Protein AF-A0A9X2F5D0-F1 (afdb_monomer)

Sequence (549 aa):
MTQSIGRPCCVAILTLLFSTGWSAARADIFPDPSIPQDSRSGTDRYNGLKKVLMMVVHDVDSPLSTEQWDNRVDTHRQREEQMRSFYATNSGGQFDFYFDDIIDTPIELNDDNTRPSNFYQLANNVAQGLGKNLSDYYLFAYDIGYTTNDTGWSGLSTSNRIYLQSIRTQVTQHEIGHQVGVDHAKAFVTRNDSNFHPYTWNEQSQQYEEYIPGVSPYDPMPFGVASYEYSNPFDTMGNISTGDFRIREKVSDVGWISESQFPRVDGEDGLGEGVHRIYAHDELQSMTDGLGNYGVVEGYAAGVNYGLQYQRLGQYFDTDTGTFLAETQTIDIEYRSGADGVQFYLSGEADGDNRLTGALVDIDSETNSRERLLEIGSSIEDTEFGMSRFIVDAGAVGQSTPTIDFLDYNPPAPTILAGSWWNITAIANGVDAIGSWIDLEFELISPLNGLAGDLNQDRIVNQDDIDLFLAGWMTDTLNMSSIDKYYHGDLDFSGLTDLTDLNLMHQAVSTAMGTSSGLQVPEASSAAIAVACTLLLGAVGYTRRGSSL

Nearest PDB structures (foldseek):
  4f07-assembly6_K  TM=2.331E-01  e=3.277E-01  Pseudomonas sp. Y2
  4f07-assembly5_J  TM=2.360E-01  e=6.312E-01  Pseudomonas sp. Y2
  4f07-assembly6_L  TM=2.556E-01  e=1.433E+00  Pseudomonas sp. Y2

Mean predicted aligned error: 12.34 Å

Radius of gyration: 33.96 Å; Cα contacts (8 Å, |Δi|>4): 1095; chains: 1; bounding box: 108×88×122 Å

Solvent-accessible surface area (backbone atoms only — not comparable to full-atom values): 30674 Å² total; per-residue (Å²): 133,82,90,84,92,84,86,86,82,91,76,87,78,80,80,79,77,76,79,75,75,73,68,73,78,72,52,46,72,27,32,52,83,85,42,65,35,28,54,73,76,91,87,60,66,48,47,13,46,32,28,26,39,36,34,44,35,31,37,56,92,58,69,75,49,73,67,56,46,52,55,48,54,52,53,50,52,60,42,44,56,53,47,24,39,52,40,1,23,66,26,38,0,33,19,27,57,45,70,77,41,79,43,89,26,68,38,83,54,42,100,84,46,30,74,45,99,56,46,70,59,54,44,51,49,49,44,42,74,73,68,48,61,91,67,63,34,41,37,38,38,35,37,39,59,69,44,49,84,89,78,85,62,51,53,49,58,50,92,53,39,31,39,29,46,39,86,50,65,39,45,51,50,31,36,49,37,46,56,37,56,43,69,68,33,20,13,35,34,49,46,80,55,100,61,37,65,23,26,36,80,39,77,91,80,71,41,78,41,76,55,40,92,86,75,44,76,87,56,28,41,45,33,41,24,29,46,29,58,57,33,18,54,59,22,24,40,10,21,74,33,97,30,54,76,48,64,64,47,34,34,77,52,46,53,60,39,57,62,82,25,43,38,43,36,50,71,94,87,25,71,50,67,45,79,46,65,30,28,32,65,76,72,50,46,53,42,66,53,98,85,71,50,31,8,12,52,54,49,80,68,85,93,45,29,38,25,40,28,37,69,45,81,27,29,39,56,38,82,91,77,42,41,77,40,81,42,79,38,26,38,39,37,40,39,50,68,95,53,71,32,37,40,55,29,47,27,66,78,80,66,103,68,91,59,70,42,20,38,68,38,78,40,96,83,45,74,63,60,77,89,60,48,50,31,63,75,38,70,48,48,53,57,61,67,29,52,50,42,30,77,42,59,44,80,43,65,90,50,97,59,86,44,81,49,70,71,77,57,64,62,66,83,88,84,84,74,78,74,48,43,43,39,40,29,26,69,46,71,54,72,61,96,90,42,40,34,39,34,33,36,36,42,76,45,56,57,47,84,79,46,66,50,28,47,78,61,83,82,61,48,48,68,69,21,53,51,37,30,62,70,19,55,71,37,81,29,67,91,46,56,74,68,55,18,35,50,30,30,16,71,78,65,80,26,47,12,44,75,69,22,50,52,50,39,50,51,25,39,48,56,64,70,48,71,67,85,76,77,75,75,79,78,79,55,63,69,58,51,55,52,50,53,52,52,54,57,53,59,66,62,65,77,77,74,88,86,89,131

Foldseek 3Di:
DDDDDDDDDDDDDPPPPPPPPPPPLPAPADDDCVPAQLCLDDDALQFHEHEEAEEEEAAPVDDDDPVRVVVVVVLVQVLLVVLQQQSQLQLLNRYGYGHPDHDYFHDHDDPVQARDPCNVVSSVVVCVVVVDDVSRGQAYEYACLNTDDPDPDQWDADSRYIYGNDPDSLRVSQNVCVSLFDAAAKAWEDDDDPQEFFWAQDPVVRDIDTDDVPVPQVGQGTATIEIGRQQDQQDSRHPSHPHHHDPLCCDPGNNSDHCLQAFECDDPPHVDFFKAKAFASNPFGWDADPVGRIHTSGGQDPRHHQWYKYKDKAWEQDLVVLATDIDIKMWIWHDHPPDQAIWIWIHDDDDDDDDDIHTHDYDPPDSNDPPDGQGAPHKDKPVNNPRYYYYDYPVQPPDPDNDDYNCNSVHHDGDDDDQKIWIKHFHDWDADPNGTMTMIGIDIGRPLCPQFLNLVSPNANDVVSVVQCVVLAQPQQLSPDQNVCVNSQVRVSPRTSYPVSVVSNVVSNPVRVDCPPDDDPPPPPPVVVVVVVVVVVVVVVPPPPDDDD

InterPro domains:
  IPR036439 Dockerin domain superfamily [SSF63446] (450-510)

Structure (mmCIF, N/CA/C/O backbone):
data_AF-A0A9X2F5D0-F1
#
_entry.id   AF-A0A9X2F5D0-F1
#
loop_
_atom_site.group_PDB
_atom_site.id
_atom_site.type_symbol
_atom_site.label_atom_id
_atom_site.label_alt_id
_atom_site.label_comp_id
_atom_site.label_asym_id
_atom_site.label_entity_id
_atom_site.label_seq_id
_atom_site.pdbx_PDB_ins_code
_atom_site.Cartn_x
_atom_site.Cartn_y
_atom_site.Cartn_z
_atom_site.occupancy
_atom_site.B_iso_or_equiv
_atom_site.auth_seq_id
_atom_site.auth_comp_id
_atom_site.auth_asym_id
_atom_site.auth_atom_id
_atom_site.pdbx_PDB_model_num
ATOM 1 N N . MET A 1 1 ? 62.631 -17.486 40.021 1.00 39.53 1 MET A N 1
ATOM 2 C CA . MET A 1 1 ? 63.554 -18.519 39.504 1.00 39.53 1 MET A CA 1
ATOM 3 C C . MET A 1 1 ? 62.895 -19.874 39.705 1.00 39.53 1 MET A C 1
ATOM 5 O O . MET A 1 1 ? 62.423 -20.096 40.809 1.00 39.53 1 MET A O 1
ATOM 9 N N . THR A 1 2 ? 62.864 -20.698 38.643 1.00 38.25 2 THR A N 1
ATOM 10 C CA . THR A 1 2 ? 62.687 -22.178 38.616 1.00 38.25 2 THR A CA 1
ATOM 11 C C . THR A 1 2 ? 61.413 -22.763 39.260 1.00 38.25 2 THR A C 1
ATOM 13 O O . THR A 1 2 ? 61.231 -22.668 40.463 1.00 38.25 2 THR A O 1
ATOM 16 N N . GLN A 1 3 ? 60.440 -23.220 38.449 1.00 36.41 3 GLN A N 1
ATOM 17 C CA . GLN A 1 3 ? 60.218 -24.623 37.992 1.00 36.41 3 GLN A CA 1
ATOM 18 C C . GLN A 1 3 ? 59.745 -25.577 39.115 1.00 36.41 3 GLN A C 1
ATOM 20 O O . GLN A 1 3 ? 60.309 -25.542 40.192 1.00 36.41 3 GLN A O 1
ATOM 25 N N . SER A 1 4 ? 58.835 -26.548 38.964 1.00 39.97 4 SER A N 1
ATOM 26 C CA . SER A 1 4 ? 57.804 -26.937 37.986 1.00 39.97 4 SER A CA 1
ATOM 27 C C . SER A 1 4 ? 57.172 -28.269 38.478 1.00 39.97 4 SER A C 1
ATOM 29 O O . SER A 1 4 ? 57.848 -29.006 39.190 1.00 39.97 4 SER A O 1
ATOM 31 N N . ILE A 1 5 ? 55.984 -28.618 37.954 1.00 37.53 5 ILE A N 1
ATOM 32 C CA . ILE A 1 5 ? 55.410 -29.978 37.739 1.00 37.53 5 ILE A CA 1
ATOM 33 C C . ILE A 1 5 ? 54.480 -30.582 38.817 1.00 37.53 5 ILE A C 1
ATOM 35 O O . ILE A 1 5 ? 54.893 -30.915 39.921 1.00 37.53 5 ILE A O 1
ATOM 39 N N . GLY A 1 6 ? 53.240 -30.861 38.377 1.00 31.62 6 GLY A N 1
ATOM 40 C CA . GLY A 1 6 ? 52.297 -31.824 38.965 1.00 31.62 6 GLY A CA 1
ATOM 41 C C . GLY A 1 6 ? 50.865 -31.707 38.405 1.00 31.62 6 GLY A C 1
ATOM 42 O O . GLY A 1 6 ? 50.019 -31.094 39.039 1.00 31.62 6 GLY A O 1
ATOM 43 N N . ARG A 1 7 ? 50.610 -32.251 37.201 1.00 39.72 7 ARG A N 1
ATOM 44 C CA . ARG A 1 7 ? 49.290 -32.377 36.513 1.00 39.72 7 ARG A CA 1
ATOM 45 C C . ARG A 1 7 ? 48.364 -33.430 37.204 1.00 39.72 7 ARG A C 1
ATOM 47 O O . ARG A 1 7 ? 48.851 -34.112 38.097 1.00 39.72 7 ARG A O 1
ATOM 54 N N . PRO A 1 8 ? 47.185 -33.805 36.647 1.00 46.03 8 PRO A N 1
ATOM 55 C CA . PRO A 1 8 ? 45.944 -33.040 36.439 1.00 46.03 8 PRO A CA 1
ATOM 56 C C . PRO A 1 8 ? 44.697 -33.789 36.998 1.00 46.03 8 PRO A C 1
ATOM 58 O O . PRO A 1 8 ? 44.717 -35.008 37.148 1.00 46.03 8 PRO A O 1
ATOM 61 N N . CYS A 1 9 ? 43.573 -33.096 37.214 1.00 31.88 9 CYS A N 1
ATOM 62 C CA . CYS A 1 9 ? 42.258 -33.736 37.372 1.00 31.88 9 CYS A CA 1
ATOM 63 C C . CYS A 1 9 ? 41.409 -33.515 36.115 1.00 31.88 9 CYS A C 1
ATOM 65 O O . CYS A 1 9 ? 41.346 -32.409 35.582 1.00 31.88 9 CYS A O 1
ATOM 67 N N . CYS A 1 10 ? 40.798 -34.602 35.650 1.00 31.08 10 CYS A N 1
ATOM 68 C CA . CYS A 1 10 ? 39.929 -34.700 34.487 1.00 31.08 10 CYS A CA 1
ATOM 69 C C . CYS A 1 10 ? 38.761 -33.705 34.533 1.00 31.08 10 CYS A C 1
ATOM 71 O O . CYS A 1 10 ? 37.938 -33.763 35.442 1.00 31.08 10 CYS A O 1
ATOM 73 N N . VAL A 1 11 ? 38.637 -32.878 33.496 1.00 34.31 11 VAL A N 1
ATOM 74 C CA . VAL A 1 11 ? 37.368 -32.256 33.103 1.00 34.31 11 VAL A CA 1
ATOM 75 C C . VAL A 1 11 ? 36.936 -32.961 31.826 1.00 34.31 11 VAL A C 1
ATOM 77 O O . VAL A 1 11 ? 37.607 -32.871 30.798 1.00 34.31 11 VAL A O 1
ATOM 80 N N . ALA A 1 12 ? 35.855 -33.728 31.920 1.00 34.06 12 ALA A N 1
ATOM 81 C CA . ALA A 1 12 ? 35.186 -34.299 30.767 1.00 34.06 12 ALA A CA 1
ATOM 82 C C . ALA A 1 12 ? 34.525 -33.153 29.989 1.00 34.06 12 ALA A C 1
ATOM 84 O O . ALA A 1 12 ? 33.530 -32.585 30.430 1.00 34.06 12 ALA A O 1
ATOM 85 N N . ILE A 1 13 ? 35.114 -32.793 28.850 1.00 34.94 13 ILE A N 1
ATOM 86 C CA . ILE A 1 13 ? 34.463 -31.965 27.839 1.00 34.94 13 ILE A CA 1
ATOM 87 C C . ILE A 1 13 ? 33.474 -32.880 27.121 1.00 34.94 13 ILE A C 1
ATOM 89 O O . ILE A 1 13 ? 33.866 -33.784 26.384 1.00 34.94 13 ILE A O 1
ATOM 93 N N . LEU A 1 14 ? 32.187 -32.667 27.385 1.00 32.22 14 LEU A N 1
ATOM 94 C CA . LEU A 1 14 ? 31.097 -33.240 26.613 1.00 32.22 14 LEU A CA 1
ATOM 95 C C . LEU A 1 14 ? 31.076 -32.524 25.256 1.00 32.22 14 LEU A C 1
ATOM 97 O O . LEU A 1 14 ? 30.545 -31.425 25.122 1.00 32.22 14 LEU A O 1
ATOM 101 N N . THR A 1 15 ? 31.715 -33.122 24.255 1.00 33.91 15 THR A N 1
ATOM 102 C CA . THR A 1 15 ? 31.592 -32.698 22.860 1.00 33.91 15 THR A CA 1
ATOM 103 C C . THR A 1 15 ? 30.198 -33.086 22.365 1.00 33.91 15 THR A C 1
ATOM 105 O O . THR A 1 15 ? 29.980 -34.203 21.902 1.00 33.91 15 THR A O 1
ATOM 108 N N . LEU A 1 16 ? 29.241 -32.166 22.490 1.00 33.69 16 LEU A N 1
ATOM 109 C CA . LEU A 1 16 ? 28.001 -32.183 21.717 1.00 33.69 16 LEU A CA 1
ATOM 110 C C . LEU A 1 16 ? 28.367 -31.888 20.258 1.00 33.69 16 LEU A C 1
ATOM 112 O O . LEU A 1 16 ? 28.508 -30.739 19.845 1.00 33.69 16 LEU A O 1
ATOM 116 N N . LEU A 1 17 ? 28.587 -32.954 19.491 1.00 32.69 17 LEU A N 1
ATOM 117 C CA . LEU A 1 17 ? 28.574 -32.919 18.035 1.00 32.69 17 LEU A CA 1
ATOM 118 C C . LEU A 1 17 ? 27.138 -32.613 17.597 1.00 32.69 17 LEU A C 1
ATOM 120 O O . LEU A 1 17 ? 26.339 -33.521 17.383 1.00 32.69 17 LEU A O 1
ATOM 124 N N . PHE A 1 18 ? 26.808 -31.329 17.476 1.00 36.47 18 PHE A N 1
ATOM 125 C CA . PHE A 1 18 ? 25.721 -30.910 16.605 1.00 36.47 18 PHE A CA 1
ATOM 126 C C . PHE A 1 18 ? 26.154 -31.229 15.175 1.00 36.47 18 PHE A C 1
ATOM 128 O O . PHE A 1 18 ? 26.933 -30.501 14.564 1.00 36.47 18 PHE A O 1
ATOM 135 N N . SER A 1 19 ? 25.677 -32.350 14.640 1.00 35.25 19 SER A N 1
ATOM 136 C CA . SER A 1 19 ? 25.588 -32.520 13.198 1.00 35.25 19 SER A CA 1
ATOM 137 C C . SER A 1 19 ? 24.488 -31.580 12.708 1.00 35.25 19 SER A C 1
ATOM 139 O O . SER A 1 19 ? 23.337 -31.987 12.555 1.00 35.25 19 SER A O 1
ATOM 141 N N . THR A 1 20 ? 24.816 -30.304 12.507 1.00 40.84 20 THR A N 1
ATOM 142 C CA . THR A 1 20 ? 24.002 -29.431 11.666 1.00 40.84 20 THR A CA 1
ATOM 143 C C . THR A 1 20 ? 24.134 -29.973 10.253 1.00 40.84 20 THR A C 1
ATOM 145 O O . THR A 1 20 ? 25.068 -29.647 9.521 1.00 40.84 20 THR A O 1
ATOM 148 N N . GLY A 1 21 ? 23.226 -30.877 9.891 1.00 37.97 21 GLY A N 1
ATOM 149 C CA . GLY A 1 21 ? 22.914 -31.123 8.498 1.00 37.97 21 GLY A CA 1
ATOM 150 C C . GLY A 1 21 ? 22.379 -29.817 7.938 1.00 37.97 21 GLY A C 1
ATOM 151 O O . GLY A 1 21 ? 21.179 -29.589 7.973 1.00 37.97 21 GLY A O 1
ATOM 152 N N . TRP A 1 22 ? 23.275 -28.939 7.486 1.00 41.69 22 TRP A N 1
ATOM 153 C CA . TRP A 1 22 ? 22.936 -27.906 6.523 1.00 41.69 22 TRP A CA 1
ATOM 154 C C . TRP A 1 22 ? 22.492 -28.666 5.275 1.00 41.69 22 TRP A C 1
ATOM 156 O O . TRP A 1 22 ? 23.302 -29.017 4.417 1.00 41.69 22 TRP A O 1
ATOM 166 N N . SER A 1 23 ? 21.204 -29.005 5.206 1.00 44.06 23 SER A N 1
ATOM 167 C CA . SER A 1 23 ? 20.541 -29.086 3.917 1.00 44.06 23 SER A CA 1
ATOM 168 C C . SER A 1 23 ? 20.875 -27.767 3.246 1.00 44.06 23 SER A C 1
ATOM 170 O O . SER A 1 23 ? 20.520 -26.719 3.781 1.00 44.06 23 SER A O 1
ATOM 172 N N . ALA A 1 24 ? 21.657 -27.808 2.165 1.00 45.38 24 ALA A N 1
ATOM 173 C CA . ALA A 1 24 ? 21.821 -26.644 1.314 1.00 45.38 24 ALA A CA 1
ATOM 174 C C . ALA A 1 24 ? 20.405 -26.129 1.064 1.00 45.38 24 ALA A C 1
ATOM 176 O O . ALA A 1 24 ? 19.604 -26.887 0.510 1.00 45.38 24 ALA A O 1
ATOM 177 N N . ALA A 1 25 ? 20.086 -24.946 1.602 1.00 49.50 25 ALA A N 1
ATOM 178 C CA . ALA A 1 25 ? 18.798 -24.309 1.402 1.00 49.50 25 ALA A CA 1
ATOM 179 C C . ALA A 1 25 ? 18.586 -24.326 -0.107 1.00 49.50 25 ALA A C 1
ATOM 181 O O . ALA A 1 25 ? 19.376 -23.760 -0.870 1.00 49.50 25 ALA A O 1
ATOM 182 N N . ARG A 1 26 ? 17.653 -25.168 -0.545 1.00 50.41 26 ARG A N 1
ATOM 183 C CA . ARG A 1 26 ? 17.360 -25.302 -1.955 1.00 50.41 26 ARG A CA 1
ATOM 184 C C . ARG A 1 26 ? 16.543 -24.063 -2.234 1.00 50.41 26 ARG A C 1
ATOM 186 O O . ARG A 1 26 ? 15.386 -24.033 -1.857 1.00 50.41 26 ARG A O 1
ATOM 193 N N . ALA A 1 27 ? 17.204 -23.057 -2.787 1.00 54.00 27 ALA A N 1
ATOM 194 C CA . ALA A 1 27 ? 16.550 -21.841 -3.209 1.00 54.00 27 ALA A CA 1
ATOM 195 C C . ALA A 1 27 ? 15.308 -22.194 -4.024 1.00 54.00 27 ALA A C 1
ATOM 197 O O . ALA A 1 27 ? 15.400 -22.968 -4.989 1.00 54.00 27 ALA A O 1
ATOM 198 N N . ASP A 1 28 ? 14.172 -21.647 -3.619 1.00 62.31 28 ASP A N 1
ATOM 199 C CA . ASP A 1 28 ? 12.950 -21.703 -4.399 1.00 62.31 28 ASP A CA 1
ATOM 200 C C . ASP A 1 28 ? 13.091 -20.682 -5.531 1.00 62.31 28 ASP A C 1
ATOM 202 O O . ASP A 1 28 ? 12.668 -19.532 -5.454 1.00 62.31 28 ASP A O 1
ATOM 206 N N . ILE A 1 29 ? 13.802 -21.098 -6.582 1.00 58.81 29 ILE A N 1
ATOM 207 C CA . ILE A 1 29 ? 14.039 -20.266 -7.759 1.00 58.81 29 ILE A CA 1
ATOM 208 C C . ILE A 1 29 ? 12.796 -20.335 -8.642 1.00 58.81 29 ILE A C 1
ATOM 210 O O . ILE A 1 29 ? 12.675 -21.169 -9.541 1.00 58.81 29 ILE A O 1
ATOM 214 N N . PHE A 1 30 ? 11.876 -19.439 -8.328 1.00 69.06 30 PHE A N 1
ATOM 215 C CA . PHE A 1 30 ? 10.926 -18.838 -9.247 1.00 69.06 30 PHE A CA 1
ATOM 216 C C . PHE A 1 30 ? 11.630 -17.638 -9.920 1.00 69.06 30 PHE A C 1
ATOM 218 O O . PHE A 1 30 ? 12.630 -17.157 -9.378 1.00 69.06 30 PHE A O 1
ATOM 225 N N . PRO A 1 31 ? 11.211 -17.177 -11.108 1.00 72.31 31 PRO A N 1
ATOM 226 C CA . PRO A 1 31 ? 9.910 -17.383 -11.753 1.00 72.31 31 PRO A CA 1
ATOM 227 C C . PRO A 1 31 ? 9.738 -18.706 -12.521 1.00 72.31 31 PRO A C 1
ATOM 229 O O . PRO A 1 31 ? 10.705 -19.282 -13.016 1.00 72.31 31 PRO A O 1
ATOM 232 N N . ASP A 1 32 ? 8.486 -19.160 -12.694 1.00 73.19 32 ASP A N 1
ATOM 233 C CA . ASP A 1 32 ? 8.159 -20.338 -13.516 1.00 73.19 32 ASP A CA 1
ATOM 234 C C . ASP A 1 32 ? 8.517 -20.089 -15.000 1.00 73.19 32 ASP A C 1
ATOM 236 O O . ASP A 1 32 ? 7.881 -19.258 -15.659 1.00 73.19 32 ASP A O 1
ATOM 240 N N . PRO A 1 33 ? 9.500 -20.816 -15.572 1.00 73.19 33 PRO A N 1
ATOM 241 C CA . PRO A 1 33 ? 9.903 -20.642 -16.966 1.00 73.19 33 PRO A CA 1
ATOM 242 C C . PRO A 1 33 ? 8.837 -21.110 -17.969 1.00 73.19 33 PRO A C 1
ATOM 244 O O . PRO A 1 33 ? 9.008 -20.909 -19.173 1.00 73.19 33 PRO A O 1
ATOM 247 N N . SER A 1 34 ? 7.766 -21.768 -17.509 1.00 74.12 34 SER A N 1
ATOM 248 C CA . SER A 1 34 ? 6.615 -22.139 -18.332 1.00 74.12 34 SER A CA 1
ATOM 249 C C . SER A 1 34 ? 5.722 -20.944 -18.679 1.00 74.12 34 SER A C 1
ATOM 251 O O . SER A 1 34 ? 5.009 -20.989 -19.685 1.00 74.12 34 SER A O 1
ATOM 253 N N . ILE A 1 35 ? 5.802 -19.860 -17.899 1.00 77.75 35 ILE A N 1
ATOM 254 C CA . ILE A 1 35 ? 5.068 -18.625 -18.161 1.00 77.75 35 ILE A CA 1
ATOM 255 C C . ILE A 1 35 ? 5.761 -17.876 -19.312 1.00 77.75 35 ILE A C 1
ATOM 257 O O . ILE A 1 35 ? 6.956 -17.576 -19.220 1.00 77.75 35 ILE A O 1
ATOM 261 N N . PRO A 1 36 ? 5.043 -17.544 -20.403 1.00 79.75 36 PRO A N 1
ATOM 262 C CA . PRO A 1 36 ? 5.640 -16.845 -21.534 1.00 79.75 36 PRO A CA 1
ATOM 263 C C . PRO A 1 36 ? 6.219 -15.483 -21.137 1.00 79.75 36 PRO A C 1
ATOM 265 O O . PRO A 1 36 ? 5.563 -14.677 -20.471 1.00 79.75 36 PRO A O 1
ATOM 268 N N . GLN A 1 37 ? 7.439 -15.203 -21.601 1.00 86.12 37 GLN A N 1
ATOM 269 C CA . GLN A 1 37 ? 8.143 -13.956 -21.274 1.00 86.12 37 GLN A CA 1
ATOM 270 C C . GLN A 1 37 ? 7.544 -12.718 -21.956 1.00 86.12 37 GLN A C 1
ATOM 272 O O . GLN A 1 37 ? 7.824 -11.583 -21.568 1.00 86.12 37 GLN A O 1
ATOM 277 N N . ASP A 1 38 ? 6.725 -12.955 -22.977 1.00 79.38 38 ASP A N 1
ATOM 278 C CA . ASP A 1 38 ? 6.047 -11.995 -23.838 1.00 79.38 38 ASP A CA 1
ATOM 279 C C . ASP A 1 38 ? 4.546 -11.885 -23.526 1.00 79.38 38 ASP A C 1
ATOM 281 O O . ASP A 1 38 ? 3.808 -11.302 -24.320 1.00 79.38 38 ASP A O 1
ATOM 285 N N . SER A 1 39 ? 4.059 -12.458 -22.411 1.00 64.12 39 SER A N 1
ATOM 286 C CA . SER A 1 39 ? 2.622 -12.618 -22.140 1.00 64.12 39 SER A CA 1
ATOM 287 C C . SER A 1 39 ? 1.872 -11.275 -22.024 1.00 64.12 39 SER A C 1
ATOM 289 O O . SER A 1 39 ? 1.608 -10.759 -20.938 1.00 64.12 39 SER A O 1
ATOM 291 N N . ARG A 1 40 ? 1.481 -10.715 -23.172 1.00 64.31 40 ARG A N 1
ATOM 292 C CA . ARG A 1 40 ? 0.664 -9.499 -23.324 1.00 64.31 40 ARG A CA 1
ATOM 293 C C . ARG A 1 40 ? -0.835 -9.788 -23.204 1.00 64.31 40 ARG A C 1
ATOM 295 O O . ARG A 1 40 ? -1.608 -8.894 -22.859 1.00 64.31 40 ARG A O 1
ATOM 302 N N . SER A 1 41 ? -1.257 -11.023 -23.489 1.00 53.50 41 SER A N 1
ATOM 303 C CA . SER A 1 41 ? -2.664 -11.431 -23.547 1.00 53.50 41 SER A CA 1
ATOM 304 C C . SER A 1 41 ? -2.948 -12.684 -22.712 1.00 53.50 41 SER A C 1
ATOM 306 O O . SER A 1 41 ? -2.512 -13.770 -23.078 1.00 53.50 41 SER A O 1
ATOM 308 N N . GLY A 1 42 ? -3.756 -12.533 -21.656 1.00 53.69 42 GLY A N 1
ATOM 309 C CA . GLY A 1 42 ? -4.619 -13.605 -21.151 1.00 53.69 42 GLY A CA 1
ATOM 310 C C . GLY A 1 42 ? -4.077 -14.587 -20.108 1.00 53.69 42 GLY A C 1
ATOM 311 O O . GLY A 1 42 ? -4.336 -15.763 -20.306 1.00 53.69 42 GLY A O 1
ATOM 312 N N . THR A 1 43 ? -3.436 -14.130 -19.018 1.00 56.12 43 THR A N 1
ATOM 313 C CA . THR A 1 43 ? -3.861 -14.427 -17.613 1.00 56.12 43 THR A CA 1
ATOM 314 C C . THR A 1 43 ? -2.779 -14.197 -16.552 1.00 56.12 43 THR A C 1
ATOM 316 O O . THR A 1 43 ? -3.148 -14.065 -15.395 1.00 56.12 43 THR A O 1
ATOM 319 N N . ASP A 1 44 ? -1.488 -14.103 -16.895 1.00 79.44 44 ASP A N 1
ATOM 320 C CA . ASP A 1 44 ? -0.429 -14.044 -15.869 1.00 79.44 44 ASP A CA 1
ATOM 321 C C . ASP A 1 44 ? 0.563 -12.889 -16.075 1.00 79.44 44 ASP A C 1
ATOM 323 O O . ASP A 1 44 ? 1.673 -13.049 -16.592 1.00 79.44 44 ASP A O 1
ATOM 327 N N . ARG A 1 45 ? 0.116 -11.676 -15.738 1.00 84.81 45 ARG A N 1
ATOM 328 C CA . ARG A 1 45 ? 0.942 -10.455 -15.784 1.00 84.81 45 ARG A CA 1
ATOM 329 C C . ARG A 1 45 ? 1.890 -10.339 -14.593 1.00 84.81 45 ARG A C 1
ATOM 331 O O . ARG A 1 45 ? 2.869 -9.606 -14.666 1.00 84.81 45 ARG A O 1
ATOM 338 N N . TYR A 1 46 ? 1.592 -11.074 -13.534 1.00 88.31 46 TYR A N 1
ATOM 339 C CA . TYR A 1 46 ? 2.136 -10.853 -12.203 1.00 88.31 46 TYR A CA 1
ATOM 340 C C . TYR A 1 46 ? 3.214 -11.865 -11.847 1.00 88.31 46 TYR A C 1
ATOM 342 O O . TYR A 1 46 ? 3.963 -11.629 -10.912 1.00 88.31 46 TYR A O 1
ATOM 350 N N . ASN A 1 47 ? 3.338 -12.958 -12.604 1.00 90.25 47 ASN A N 1
ATOM 351 C CA . ASN A 1 47 ? 4.347 -13.986 -12.383 1.00 90.25 47 ASN A CA 1
ATOM 352 C C . ASN A 1 47 ? 5.144 -14.266 -13.658 1.00 90.25 47 ASN A C 1
ATOM 354 O O . ASN A 1 47 ? 4.767 -13.879 -14.769 1.00 90.25 47 ASN A O 1
ATOM 358 N N . GLY A 1 48 ? 6.252 -14.982 -13.520 1.00 90.75 48 GLY A N 1
ATOM 359 C CA . GLY A 1 48 ? 7.097 -15.347 -14.651 1.00 90.75 48 GLY A CA 1
ATOM 360 C C . GLY A 1 48 ? 8.244 -14.361 -14.883 1.00 90.75 48 GLY A C 1
ATOM 361 O O . GLY A 1 48 ? 8.315 -13.291 -14.284 1.00 90.75 48 GLY A O 1
ATOM 362 N N . LEU A 1 49 ? 9.145 -14.737 -15.790 1.00 92.31 49 LEU A N 1
ATOM 363 C CA . LEU A 1 49 ? 10.252 -13.894 -16.238 1.00 92.31 49 LEU A CA 1
ATOM 364 C C . LEU A 1 49 ? 9.795 -13.017 -17.407 1.00 92.31 49 LEU A C 1
ATOM 366 O O . LEU A 1 49 ? 9.459 -13.554 -18.459 1.00 92.31 49 LEU A O 1
ATOM 370 N N . LYS A 1 50 ? 9.807 -11.690 -17.277 1.00 93.31 50 LYS A N 1
ATOM 371 C CA . LYS A 1 50 ? 9.271 -10.769 -18.294 1.00 93.31 50 LYS A CA 1
ATOM 372 C C . LYS A 1 50 ? 10.353 -10.046 -19.100 1.00 93.31 50 LYS A C 1
ATOM 374 O O . LYS A 1 50 ? 11.290 -9.472 -18.549 1.00 93.31 50 LYS A O 1
ATOM 379 N N . LYS A 1 51 ? 10.190 -10.005 -20.427 1.00 93.31 51 LYS A N 1
ATOM 380 C CA . LYS A 1 51 ? 11.078 -9.248 -21.329 1.00 93.31 51 LYS A CA 1
ATOM 381 C C . LYS A 1 51 ? 10.665 -7.789 -21.429 1.00 93.31 51 LYS A C 1
ATOM 383 O O . LYS A 1 51 ? 9.527 -7.490 -21.774 1.00 93.31 51 LYS A O 1
ATOM 388 N N . VAL A 1 52 ? 11.597 -6.867 -21.248 1.00 94.81 52 VAL A N 1
ATOM 389 C CA . VAL A 1 52 ? 11.337 -5.431 -21.377 1.00 94.81 52 VAL A CA 1
ATOM 390 C C . VAL A 1 52 ? 12.204 -4.834 -22.478 1.00 94.81 52 VAL A C 1
ATOM 392 O O . VAL A 1 52 ? 13.397 -5.119 -22.562 1.00 94.81 52 VAL A O 1
ATOM 395 N N . LEU A 1 53 ? 11.605 -3.993 -23.323 1.00 96.81 53 LEU A N 1
ATOM 396 C CA . LEU A 1 53 ? 12.339 -3.179 -24.292 1.00 96.81 53 LEU A CA 1
ATOM 397 C C . LEU A 1 53 ? 12.481 -1.761 -23.743 1.00 96.81 53 LEU A C 1
ATOM 399 O O . LEU A 1 53 ? 11.480 -1.054 -23.620 1.00 96.81 53 LEU A O 1
ATOM 403 N N . MET A 1 54 ? 13.710 -1.354 -23.428 1.00 97.38 54 MET A N 1
ATOM 404 C CA . MET A 1 54 ? 14.027 0.007 -22.996 1.00 97.38 54 MET A CA 1
ATOM 405 C C . MET A 1 54 ? 14.437 0.855 -24.207 1.00 97.38 54 MET A C 1
ATOM 407 O O . MET A 1 54 ? 15.363 0.511 -24.940 1.00 97.38 54 MET A O 1
ATOM 411 N N . MET A 1 55 ? 13.758 1.976 -24.411 1.00 97.81 55 MET A N 1
ATOM 412 C CA . MET A 1 55 ? 13.977 2.924 -25.502 1.00 97.81 55 MET A CA 1
ATOM 413 C C . MET A 1 55 ? 14.431 4.259 -24.922 1.00 97.81 55 MET A C 1
ATOM 415 O O . MET A 1 55 ? 13.682 4.895 -24.181 1.00 97.81 55 MET A O 1
ATOM 419 N N . VAL A 1 56 ? 15.640 4.702 -25.264 1.00 96.88 56 VAL A N 1
ATOM 420 C CA . VAL A 1 56 ? 16.143 6.024 -24.866 1.00 96.88 56 VAL A CA 1
ATOM 421 C C . VAL A 1 56 ? 15.740 7.029 -25.933 1.00 96.88 56 VAL A C 1
ATOM 423 O O . VAL A 1 56 ? 16.321 7.064 -27.015 1.00 96.88 56 VAL A O 1
ATOM 426 N N . VAL A 1 57 ? 14.709 7.816 -25.637 1.00 95.62 57 VAL A N 1
ATOM 427 C CA . VAL A 1 57 ? 14.117 8.771 -26.572 1.00 95.62 57 VAL A CA 1
ATOM 428 C C . VAL A 1 57 ? 14.827 10.113 -26.449 1.00 95.62 57 VAL A C 1
ATOM 430 O O . VAL A 1 57 ? 14.848 10.729 -25.380 1.00 95.62 57 VAL A O 1
ATOM 433 N N . HIS A 1 58 ? 15.376 10.589 -27.561 1.00 94.88 58 HIS A N 1
ATOM 434 C CA . HIS A 1 58 ? 16.027 11.892 -27.648 1.00 94.88 58 HIS A CA 1
ATOM 435 C C . HIS A 1 58 ? 15.795 12.531 -29.023 1.00 94.88 58 HIS A C 1
ATOM 437 O O . HIS A 1 58 ? 15.299 11.888 -29.951 1.00 94.88 58 HIS A O 1
ATOM 443 N N . ASP A 1 59 ? 16.154 13.808 -29.141 1.00 95.50 59 ASP A N 1
ATOM 444 C CA . ASP A 1 59 ? 16.072 14.537 -30.404 1.00 95.50 59 ASP A CA 1
ATOM 445 C C . ASP A 1 59 ? 17.090 14.006 -31.424 1.00 95.50 59 ASP A C 1
ATOM 447 O O . ASP A 1 59 ? 18.275 13.852 -31.105 1.00 95.50 59 ASP A O 1
ATOM 451 N N . VAL A 1 60 ? 16.647 13.767 -32.659 1.00 95.94 60 VAL A N 1
ATOM 452 C CA . VAL A 1 60 ? 17.499 13.404 -33.799 1.00 95.94 60 VAL A CA 1
ATOM 453 C C . VAL A 1 60 ? 18.586 14.448 -34.078 1.00 95.94 60 VAL A C 1
ATOM 455 O O . VAL A 1 60 ? 19.695 14.078 -34.469 1.00 95.94 60 VAL A O 1
ATOM 458 N N . ASP A 1 61 ? 18.312 15.727 -33.814 1.00 94.88 61 ASP A N 1
ATOM 459 C CA . ASP A 1 61 ? 19.265 16.825 -34.014 1.00 94.88 61 ASP A CA 1
ATOM 460 C C . ASP A 1 61 ? 20.240 16.999 -32.836 1.00 94.88 61 ASP A C 1
ATOM 462 O O . ASP A 1 61 ? 21.216 17.751 -32.924 1.00 94.88 61 ASP A O 1
ATOM 466 N N . SER A 1 62 ? 20.031 16.255 -31.747 1.00 92.19 62 SER A N 1
ATOM 467 C CA . SER A 1 62 ? 20.922 16.192 -30.589 1.00 92.19 62 SER A CA 1
ATOM 468 C C . SER A 1 62 ? 21.348 14.744 -30.310 1.00 92.19 62 SER A C 1
ATOM 470 O O . SER A 1 62 ? 20.977 14.181 -29.274 1.00 92.19 62 SER A O 1
ATOM 472 N N . PRO A 1 63 ? 22.137 14.121 -31.208 1.00 93.19 63 PRO A N 1
ATOM 473 C CA . PRO A 1 63 ? 22.562 12.736 -31.051 1.00 93.19 63 PRO A CA 1
ATOM 474 C C . PRO A 1 63 ? 23.399 12.546 -29.784 1.00 93.19 63 PRO A C 1
ATOM 476 O O . PRO A 1 63 ? 24.257 13.374 -29.456 1.00 93.19 63 PRO A O 1
ATOM 479 N N . LEU A 1 64 ? 23.189 11.421 -29.102 1.00 94.12 64 LEU A N 1
ATOM 480 C CA . LEU A 1 64 ? 24.023 11.025 -27.974 1.00 94.12 64 LEU A CA 1
ATOM 481 C C . LEU A 1 64 ? 25.442 10.709 -28.464 1.00 94.12 64 LEU A C 1
ATOM 483 O O . LEU A 1 64 ? 25.648 9.997 -29.449 1.00 94.12 64 LEU A O 1
ATOM 487 N N . SER A 1 65 ? 26.450 11.225 -27.763 1.00 96.00 65 SER A N 1
ATOM 488 C CA . SER A 1 65 ? 27.820 10.759 -27.956 1.00 96.00 65 SER A CA 1
ATOM 489 C C . SER A 1 65 ? 27.942 9.297 -27.513 1.00 96.00 65 SER A C 1
ATOM 491 O O . SER A 1 65 ? 27.169 8.828 -26.679 1.00 96.00 65 SER A O 1
ATOM 493 N N . THR A 1 66 ? 28.951 8.578 -28.011 1.00 96.81 66 THR A N 1
ATOM 494 C CA . THR A 1 66 ? 29.222 7.197 -27.571 1.00 96.81 66 THR A CA 1
ATOM 495 C C . THR A 1 66 ? 29.359 7.100 -26.051 1.00 96.81 66 THR A C 1
ATOM 497 O O . THR A 1 66 ? 28.766 6.229 -25.437 1.00 96.81 66 THR A O 1
ATOM 500 N N . GLU A 1 67 ? 30.058 8.051 -25.428 1.00 97.00 67 GLU A N 1
ATOM 501 C CA . GLU A 1 67 ? 30.214 8.094 -23.971 1.00 97.00 67 GLU A CA 1
ATOM 502 C C . GLU A 1 67 ? 28.882 8.339 -23.243 1.00 97.00 67 GLU A C 1
ATOM 504 O O . GLU A 1 67 ? 28.630 7.749 -22.195 1.00 97.00 67 GLU A O 1
ATOM 509 N N . GLN A 1 68 ? 28.015 9.207 -23.773 1.00 94.88 68 GLN A N 1
ATOM 510 C CA . GLN A 1 68 ? 26.690 9.442 -23.189 1.00 94.88 68 GLN A CA 1
ATOM 511 C C . GLN A 1 68 ? 25.809 8.197 -23.295 1.00 94.88 68 GLN A C 1
ATOM 513 O O . GLN A 1 68 ? 25.137 7.849 -22.326 1.00 94.88 68 GLN A O 1
ATOM 518 N N . TRP A 1 69 ? 25.839 7.531 -24.449 1.00 96.19 69 TRP A N 1
ATOM 519 C CA . TRP A 1 69 ? 25.121 6.288 -24.690 1.00 96.19 69 TRP A CA 1
ATOM 520 C C . TRP A 1 69 ? 25.588 5.171 -23.750 1.00 96.19 69 TRP A C 1
ATOM 522 O O . TRP A 1 69 ? 24.766 4.598 -23.037 1.00 96.19 69 TRP A O 1
ATOM 532 N N . ASP A 1 70 ? 26.898 4.923 -23.672 1.00 96.44 70 ASP A N 1
ATOM 533 C CA . ASP A 1 70 ? 27.476 3.873 -22.825 1.00 96.44 70 ASP A CA 1
ATOM 534 C C . ASP A 1 70 ? 27.127 4.103 -21.346 1.00 96.44 70 ASP A C 1
ATOM 536 O O . ASP A 1 70 ? 26.587 3.217 -20.683 1.00 96.44 70 ASP A O 1
ATOM 540 N N . ASN A 1 71 ? 27.308 5.335 -20.852 1.00 95.06 71 ASN A N 1
ATOM 541 C CA . ASN A 1 71 ? 26.920 5.698 -19.486 1.00 95.06 71 ASN A CA 1
ATOM 542 C C . ASN A 1 71 ? 25.422 5.477 -19.227 1.00 95.06 71 ASN A C 1
ATOM 544 O O . ASN A 1 71 ? 25.022 5.132 -18.110 1.00 95.06 71 ASN A O 1
ATOM 548 N N . ARG A 1 72 ? 24.570 5.697 -20.235 1.00 93.31 72 ARG A N 1
ATOM 549 C CA . ARG A 1 72 ? 23.122 5.531 -20.101 1.00 93.31 72 ARG A CA 1
ATOM 550 C C . ARG A 1 72 ? 22.723 4.064 -20.047 1.00 93.31 72 ARG A C 1
ATOM 552 O O . ARG A 1 72 ? 21.915 3.700 -19.193 1.00 93.31 72 ARG A O 1
ATOM 559 N N . VAL A 1 73 ? 23.308 3.239 -20.910 1.00 95.69 73 VAL A N 1
ATOM 560 C CA . VAL A 1 73 ? 23.133 1.783 -20.892 1.00 95.69 73 VAL A CA 1
ATOM 561 C C . VAL A 1 73 ? 23.562 1.225 -19.538 1.00 95.69 73 VAL A C 1
ATOM 563 O O . VAL A 1 73 ? 22.763 0.546 -18.895 1.00 95.69 73 VAL A O 1
ATOM 566 N N . ASP A 1 74 ? 24.753 1.581 -19.053 1.00 95.81 74 ASP A N 1
ATOM 567 C CA . ASP A 1 74 ? 25.262 1.128 -17.752 1.00 95.81 74 ASP A CA 1
ATOM 568 C C . ASP A 1 74 ? 24.341 1.546 -16.600 1.00 95.81 74 ASP A C 1
ATOM 570 O O . ASP A 1 74 ? 24.027 0.747 -15.717 1.00 95.81 74 ASP A O 1
ATOM 574 N N . THR A 1 75 ? 23.846 2.785 -16.636 1.00 94.38 75 THR A N 1
ATOM 575 C CA . THR A 1 75 ? 22.900 3.304 -15.640 1.00 94.38 75 THR A CA 1
ATOM 576 C C . THR A 1 75 ? 21.597 2.500 -15.616 1.00 94.38 75 THR A C 1
ATOM 578 O O . THR A 1 75 ? 21.074 2.202 -14.542 1.00 94.38 75 THR A O 1
ATOM 581 N N . HIS A 1 76 ? 21.050 2.149 -16.782 1.00 94.69 76 HIS A N 1
ATOM 582 C CA . HIS A 1 76 ? 19.838 1.331 -16.869 1.00 94.69 76 HIS A CA 1
ATOM 583 C C . HIS A 1 76 ? 20.090 -0.107 -16.418 1.00 94.69 76 HIS A C 1
ATOM 585 O O . HIS A 1 76 ? 19.265 -0.653 -15.694 1.00 94.69 76 HIS A O 1
ATOM 591 N N . ARG A 1 77 ? 21.245 -0.697 -16.743 1.00 95.31 77 ARG A N 1
ATOM 592 C CA . ARG A 1 77 ? 21.617 -2.049 -16.289 1.00 95.31 77 ARG A CA 1
ATOM 593 C C . ARG A 1 77 ? 21.784 -2.144 -14.776 1.00 95.31 77 ARG A C 1
ATOM 595 O O . ARG A 1 77 ? 21.213 -3.035 -14.163 1.00 95.31 77 ARG A O 1
ATOM 602 N N . GLN A 1 78 ? 22.465 -1.185 -14.152 1.00 94.69 78 GLN A N 1
ATOM 603 C CA . GLN A 1 78 ? 22.594 -1.150 -12.689 1.00 94.69 78 GLN A CA 1
ATOM 604 C C . GLN A 1 78 ? 21.238 -1.030 -11.985 1.00 94.69 78 GLN A C 1
ATOM 606 O O . GLN A 1 78 ? 21.033 -1.578 -10.905 1.00 94.69 78 GLN A O 1
ATOM 611 N N . ARG A 1 79 ? 20.289 -0.310 -12.587 1.00 92.00 79 ARG A N 1
ATOM 612 C CA . ARG A 1 79 ? 18.938 -0.190 -12.029 1.00 92.00 79 ARG A CA 1
ATOM 613 C C . ARG A 1 79 ? 18.090 -1.408 -12.276 1.00 92.00 79 ARG A C 1
ATOM 615 O O . ARG A 1 79 ? 17.303 -1.749 -11.405 1.00 92.00 79 ARG A O 1
ATOM 622 N N . GLU A 1 80 ? 18.249 -2.046 -13.428 1.00 95.06 80 GLU A N 1
ATOM 623 C CA . GLU A 1 80 ? 17.638 -3.339 -13.698 1.00 95.06 80 GLU A CA 1
ATOM 624 C C . GLU A 1 80 ? 17.944 -4.299 -12.543 1.00 95.06 80 GLU A C 1
ATOM 626 O O . GLU A 1 80 ? 17.015 -4.809 -11.936 1.00 95.06 80 GLU A O 1
ATOM 631 N N . GLU A 1 81 ? 19.208 -4.437 -12.135 1.00 95.06 81 GLU A N 1
ATOM 632 C CA . GLU A 1 81 ? 19.599 -5.296 -11.004 1.00 95.06 81 GLU A CA 1
ATOM 633 C C . GLU A 1 81 ? 18.875 -4.936 -9.692 1.00 95.06 81 GLU A C 1
ATOM 635 O O . GLU A 1 81 ? 18.391 -5.819 -8.980 1.00 95.06 81 GLU A O 1
ATOM 640 N N . GLN A 1 82 ? 18.759 -3.641 -9.375 1.00 95.12 82 GLN A N 1
ATOM 641 C CA . GLN A 1 82 ? 18.055 -3.168 -8.174 1.00 95.12 82 GLN A CA 1
ATOM 642 C C . GLN A 1 82 ? 16.556 -3.469 -8.226 1.00 95.12 82 GLN A C 1
ATOM 644 O O . GLN A 1 82 ? 15.973 -3.911 -7.237 1.00 95.12 82 GLN A O 1
ATOM 649 N N . MET A 1 83 ? 15.926 -3.230 -9.374 1.00 94.31 83 MET A N 1
ATOM 650 C CA . MET A 1 83 ? 14.498 -3.461 -9.548 1.00 94.31 83 MET A CA 1
ATOM 651 C C . MET A 1 83 ? 14.173 -4.948 -9.556 1.00 94.31 83 MET A C 1
ATOM 653 O O . MET A 1 83 ? 13.231 -5.359 -8.893 1.00 94.31 83 MET A O 1
ATOM 657 N N . ARG A 1 84 ? 14.977 -5.766 -10.235 1.00 95.31 84 ARG A N 1
ATOM 658 C CA . ARG A 1 84 ? 14.842 -7.225 -10.225 1.00 95.31 84 ARG A CA 1
ATOM 659 C C . ARG A 1 84 ? 14.942 -7.783 -8.818 1.00 95.31 84 ARG A C 1
ATOM 661 O O . ARG A 1 84 ? 14.099 -8.576 -8.421 1.00 95.31 84 ARG A O 1
ATOM 668 N N . SER A 1 85 ? 15.903 -7.294 -8.031 1.00 95.62 85 SER A N 1
ATOM 669 C CA . SER A 1 85 ? 15.986 -7.620 -6.607 1.00 95.62 85 SER A CA 1
ATOM 670 C C . SER A 1 85 ? 14.709 -7.237 -5.863 1.00 95.62 85 SER A C 1
ATOM 672 O O . SER A 1 85 ? 14.148 -8.084 -5.183 1.00 95.62 85 SER A O 1
ATOM 674 N N . PHE A 1 86 ? 14.241 -5.995 -6.000 1.00 96.00 86 PHE A N 1
ATOM 675 C CA . PHE A 1 86 ? 13.037 -5.500 -5.323 1.00 96.00 86 PHE A CA 1
ATOM 676 C C . PHE A 1 86 ? 11.780 -6.314 -5.656 1.00 96.00 86 PHE A C 1
ATOM 678 O O . PHE A 1 86 ? 10.992 -6.652 -4.776 1.00 96.00 86 PHE A O 1
ATOM 685 N N . TYR A 1 87 ? 11.588 -6.645 -6.929 1.00 95.88 87 TYR A N 1
ATOM 686 C CA . TYR A 1 87 ? 10.438 -7.422 -7.367 1.00 95.88 87 TYR A CA 1
ATOM 687 C C . TYR A 1 87 ? 10.534 -8.889 -6.969 1.00 95.88 87 TYR A C 1
ATOM 689 O O . TYR A 1 87 ? 9.525 -9.476 -6.582 1.00 95.88 87 TYR A O 1
ATOM 697 N N . ALA A 1 88 ? 11.731 -9.472 -7.000 1.00 95.25 88 ALA A N 1
ATOM 698 C CA . ALA A 1 88 ? 11.940 -10.819 -6.499 1.00 95.25 88 ALA A CA 1
ATOM 699 C C . ALA A 1 88 ? 11.608 -10.902 -5.002 1.00 95.25 88 ALA A C 1
ATOM 701 O O . ALA A 1 88 ? 10.865 -11.795 -4.605 1.00 95.25 88 ALA A O 1
ATOM 702 N N . THR A 1 89 ? 12.067 -9.953 -4.177 1.00 95.75 89 THR A N 1
ATOM 703 C CA . THR A 1 89 ? 11.733 -9.945 -2.741 1.00 95.75 89 THR A CA 1
ATOM 704 C C . THR A 1 89 ? 10.246 -9.719 -2.496 1.00 95.75 89 THR A C 1
ATOM 706 O O . THR A 1 89 ? 9.655 -10.437 -1.700 1.00 95.75 89 THR A O 1
ATOM 709 N N . ASN A 1 90 ? 9.603 -8.790 -3.208 1.00 96.44 90 ASN A N 1
ATOM 710 C CA . ASN A 1 90 ? 8.181 -8.504 -3.003 1.00 96.44 90 ASN A CA 1
ATOM 711 C C . ASN A 1 90 ? 7.242 -9.614 -3.491 1.00 96.44 90 ASN A C 1
ATOM 713 O O . ASN A 1 90 ? 6.162 -9.777 -2.930 1.00 96.44 90 ASN A O 1
ATOM 717 N N . SER A 1 91 ? 7.650 -10.372 -4.510 1.00 96.19 91 SER A N 1
ATOM 718 C CA . SER A 1 91 ? 6.853 -11.461 -5.086 1.00 96.19 91 SER A CA 1
ATOM 719 C C . SER A 1 91 ? 7.133 -12.834 -4.479 1.00 96.19 91 SER A C 1
ATOM 721 O O . SER A 1 91 ? 6.551 -13.827 -4.913 1.00 96.19 91 SER A O 1
ATOM 723 N N . GLY A 1 92 ? 8.054 -12.942 -3.517 1.00 95.31 92 GLY A N 1
ATOM 724 C CA . GLY A 1 92 ? 8.538 -14.247 -3.058 1.00 95.31 92 GLY A CA 1
ATOM 725 C C . GLY A 1 92 ? 9.212 -15.051 -4.176 1.00 95.31 92 GLY A C 1
ATOM 726 O O . GLY A 1 92 ? 9.108 -16.273 -4.216 1.00 95.31 92 GLY A O 1
ATOM 727 N N . GLY A 1 93 ? 9.864 -14.355 -5.111 1.00 93.88 93 GLY A N 1
ATOM 728 C CA . GLY A 1 93 ? 10.535 -14.898 -6.291 1.00 93.88 93 GLY A CA 1
ATOM 729 C C . GLY A 1 93 ? 9.621 -15.156 -7.490 1.00 93.88 93 GLY A C 1
ATOM 730 O O . GLY A 1 93 ? 10.109 -15.540 -8.547 1.00 93.88 93 GLY A O 1
ATOM 731 N N . GLN A 1 94 ? 8.308 -14.961 -7.374 1.00 93.62 94 GLN A N 1
ATOM 732 C CA . GLN A 1 94 ? 7.356 -15.326 -8.430 1.00 93.62 94 GLN A CA 1
ATOM 733 C C . GLN A 1 94 ? 7.456 -14.448 -9.686 1.00 93.62 94 GLN A C 1
ATOM 735 O O . GLN A 1 94 ? 7.076 -14.895 -10.773 1.00 93.62 94 GLN A O 1
ATOM 740 N N . PHE A 1 95 ? 8.006 -13.239 -9.561 1.00 94.50 95 PHE A N 1
ATOM 741 C CA . PHE A 1 95 ? 8.145 -12.266 -10.638 1.00 94.50 95 PHE A CA 1
ATOM 742 C C . PHE A 1 95 ? 9.590 -11.799 -10.812 1.00 94.50 95 PHE A C 1
ATOM 744 O O . PHE A 1 95 ? 10.253 -11.383 -9.861 1.00 94.50 95 PHE A O 1
ATOM 751 N N . ASP A 1 96 ? 10.040 -11.790 -12.064 1.00 94.31 96 ASP A N 1
ATOM 752 C CA . ASP A 1 96 ? 11.295 -11.175 -12.486 1.00 94.31 96 ASP A CA 1
ATOM 753 C C . ASP A 1 96 ? 11.084 -10.499 -13.845 1.00 94.31 96 ASP A C 1
ATOM 755 O O . ASP A 1 96 ? 10.206 -10.871 -14.626 1.00 94.31 96 ASP A O 1
ATOM 759 N N . PHE A 1 97 ? 11.918 -9.526 -14.178 1.00 93.19 97 PHE A N 1
ATOM 760 C CA . PHE A 1 97 ? 11.928 -8.913 -15.498 1.00 93.19 97 PHE A CA 1
ATOM 761 C C . PHE A 1 97 ? 13.345 -8.520 -15.893 1.00 93.19 97 PHE A C 1
ATOM 763 O O . PHE A 1 97 ? 14.206 -8.373 -15.047 1.00 93.19 97 PHE A O 1
ATOM 770 N N . TYR A 1 98 ? 13.622 -8.298 -17.169 1.00 94.38 98 TYR A N 1
ATOM 771 C CA . TYR A 1 98 ? 14.933 -7.796 -17.586 1.00 94.38 98 TYR A CA 1
ATOM 772 C C . TYR A 1 98 ? 14.827 -6.960 -18.851 1.00 94.38 98 TYR A C 1
ATOM 774 O O . TYR A 1 98 ? 13.926 -7.167 -19.672 1.00 94.38 98 TYR A O 1
ATOM 782 N N . PHE A 1 99 ? 15.756 -6.021 -19.037 1.00 95.38 99 PHE A N 1
ATOM 783 C CA . PHE A 1 99 ? 15.878 -5.296 -20.292 1.00 95.38 99 PHE A CA 1
ATOM 784 C C . PHE A 1 99 ? 16.535 -6.217 -21.318 1.00 95.38 99 PHE A C 1
ATOM 786 O O . PHE A 1 99 ? 17.756 -6.339 -21.397 1.00 95.38 99 PHE A O 1
ATOM 793 N N . ASP A 1 100 ? 15.723 -6.894 -22.120 1.00 96.06 100 ASP A N 1
ATOM 794 C CA . ASP A 1 100 ? 16.220 -7.744 -23.205 1.00 96.06 100 ASP A CA 1
ATOM 795 C C . ASP A 1 100 ? 17.043 -6.896 -24.190 1.00 96.06 100 ASP A C 1
ATOM 797 O O . ASP A 1 100 ? 18.143 -7.283 -24.581 1.00 96.06 100 ASP A O 1
ATOM 801 N N . ASP A 1 101 ? 16.605 -5.657 -24.438 1.00 96.06 101 ASP A N 1
ATOM 802 C CA . ASP A 1 101 ? 17.372 -4.651 -25.165 1.00 96.06 101 ASP A CA 1
ATOM 803 C C . ASP A 1 101 ? 17.227 -3.249 -24.563 1.00 96.06 101 ASP A C 1
ATOM 805 O O . ASP A 1 101 ? 16.176 -2.875 -24.036 1.00 96.06 101 ASP A O 1
ATOM 809 N N . ILE A 1 102 ? 18.288 -2.455 -24.726 1.00 97.56 102 ILE A N 1
ATOM 810 C CA . ILE A 1 102 ? 18.301 -1.007 -24.504 1.00 97.56 102 ILE A CA 1
ATOM 811 C C . ILE A 1 102 ? 18.706 -0.379 -25.837 1.00 97.56 102 ILE A C 1
ATOM 813 O O . ILE A 1 102 ? 19.811 -0.638 -26.318 1.00 97.56 102 ILE A O 1
ATOM 817 N N . ILE A 1 103 ? 17.811 0.387 -26.460 1.00 97.81 103 ILE A N 1
ATOM 818 C CA . ILE A 1 103 ? 18.013 0.910 -27.817 1.00 97.81 103 ILE A CA 1
ATOM 819 C C . ILE A 1 103 ? 18.002 2.435 -27.875 1.00 97.81 103 ILE A C 1
ATOM 821 O O . ILE A 1 103 ? 17.231 3.108 -27.185 1.00 97.81 103 ILE A O 1
ATOM 825 N N . ASP A 1 104 ? 18.874 2.955 -28.732 1.00 97.62 104 ASP A N 1
ATOM 826 C CA . ASP A 1 104 ? 18.961 4.372 -29.050 1.00 97.62 104 ASP A CA 1
ATOM 827 C C . ASP A 1 104 ? 17.797 4.757 -29.965 1.00 97.62 104 ASP A C 1
ATOM 829 O O . ASP A 1 104 ? 17.563 4.104 -30.988 1.00 97.62 104 ASP A O 1
ATOM 833 N N . THR A 1 105 ? 17.012 5.753 -29.560 1.00 97.69 105 THR A N 1
ATOM 834 C CA . THR A 1 105 ? 15.720 6.063 -30.185 1.00 97.69 105 THR A CA 1
ATOM 835 C C . THR A 1 105 ? 15.622 7.544 -30.561 1.00 97.69 105 THR A C 1
ATOM 837 O O . THR A 1 105 ? 14.863 8.294 -29.938 1.00 97.69 105 THR A O 1
ATOM 840 N N . PRO A 1 106 ? 16.362 7.983 -31.597 1.00 97.19 106 PRO A N 1
ATOM 841 C CA . PRO A 1 106 ? 16.249 9.340 -32.111 1.00 97.19 106 PRO A CA 1
ATOM 842 C C . PRO A 1 106 ? 14.882 9.555 -32.767 1.00 97.19 106 PRO A C 1
ATOM 844 O O . PRO A 1 106 ? 14.464 8.782 -33.635 1.00 97.19 106 PRO A O 1
ATOM 847 N N . ILE A 1 107 ? 14.201 10.632 -32.385 1.00 96.94 107 ILE A N 1
ATOM 848 C CA . ILE A 1 107 ? 12.962 11.097 -33.016 1.00 96.94 107 ILE A CA 1
ATOM 849 C C . ILE A 1 107 ? 13.045 12.599 -33.299 1.00 96.94 107 ILE A C 1
ATOM 851 O O . ILE A 1 107 ? 13.795 13.320 -32.650 1.00 96.94 107 ILE A O 1
ATOM 855 N N . GLU A 1 108 ? 12.253 13.079 -34.251 1.00 97.12 108 GLU A N 1
ATOM 856 C CA . GLU A 1 108 ? 12.086 14.517 -34.486 1.00 97.12 108 GLU A CA 1
ATOM 857 C C . GLU A 1 108 ? 11.174 15.110 -33.396 1.00 97.12 108 GLU A C 1
ATOM 859 O O . GLU A 1 108 ? 10.063 14.611 -33.175 1.00 97.12 108 GLU A O 1
ATOM 864 N N . LEU A 1 109 ? 11.660 16.129 -32.678 1.00 94.38 109 LEU A N 1
ATOM 865 C CA . LEU A 1 109 ? 10.887 16.868 -31.673 1.00 94.38 109 LEU A CA 1
ATOM 866 C C . LEU A 1 109 ? 10.138 18.052 -32.305 1.00 94.38 109 LEU A C 1
ATOM 868 O O . LEU A 1 109 ? 10.370 18.423 -33.452 1.00 94.38 109 LEU A O 1
ATOM 872 N N . ASN A 1 110 ? 9.211 18.647 -31.553 1.00 93.12 110 ASN A N 1
ATOM 873 C CA . ASN A 1 110 ? 8.579 19.906 -31.947 1.00 93.12 110 ASN A CA 1
ATOM 874 C C . ASN A 1 110 ? 9.596 21.067 -31.868 1.00 93.12 110 ASN A C 1
ATOM 876 O O . ASN A 1 110 ? 10.582 20.978 -31.140 1.00 93.12 110 ASN A O 1
ATOM 880 N N . ASP A 1 111 ? 9.309 22.199 -32.525 1.00 92.00 111 ASP A N 1
ATOM 881 C CA . ASP A 1 111 ? 10.176 23.399 -32.531 1.00 92.00 111 ASP A CA 1
ATOM 882 C C . ASP A 1 111 ? 10.520 23.944 -31.124 1.00 92.00 111 ASP A C 1
ATOM 884 O O . ASP A 1 111 ? 11.504 24.663 -30.945 1.00 92.00 111 ASP A O 1
ATOM 888 N N . ASP A 1 112 ? 9.700 23.640 -30.116 1.00 89.38 112 ASP A N 1
ATOM 889 C CA . ASP A 1 112 ? 9.901 24.007 -28.709 1.00 89.38 112 ASP A CA 1
ATOM 890 C C . ASP A 1 112 ? 10.632 22.925 -27.887 1.00 89.38 112 ASP A C 1
ATOM 892 O O . ASP A 1 112 ? 10.699 23.011 -26.660 1.00 89.38 112 ASP A O 1
ATOM 896 N N . ASN A 1 113 ? 11.206 21.920 -28.555 1.00 85.44 113 ASN A N 1
ATOM 897 C CA . ASN A 1 113 ? 11.856 20.738 -27.983 1.00 85.44 113 ASN A CA 1
ATOM 898 C C . ASN A 1 113 ? 10.929 19.859 -27.121 1.00 85.44 113 ASN A C 1
ATOM 900 O O . ASN A 1 113 ? 11.413 19.086 -26.281 1.00 85.44 113 ASN A O 1
ATOM 904 N N . THR A 1 114 ? 9.608 19.978 -27.278 1.00 90.25 114 THR A N 1
ATOM 905 C CA . THR A 1 114 ? 8.645 19.038 -26.690 1.00 90.25 114 THR A CA 1
ATOM 906 C C . THR A 1 114 ? 8.439 17.829 -27.601 1.00 90.25 114 THR A C 1
ATOM 908 O O . THR A 1 114 ? 8.774 17.834 -28.788 1.00 90.25 114 THR A O 1
ATOM 911 N N . ARG A 1 115 ? 7.892 16.751 -27.041 1.00 92.44 115 ARG A N 1
ATOM 912 C CA . ARG A 1 115 ? 7.605 15.523 -27.788 1.00 92.44 115 ARG A CA 1
ATOM 913 C C . ARG A 1 115 ? 6.385 15.722 -28.699 1.00 92.44 115 ARG A C 1
ATOM 915 O O . ARG A 1 115 ? 5.388 16.298 -28.261 1.00 92.44 115 ARG A O 1
ATOM 922 N N . PRO A 1 116 ? 6.380 15.192 -29.933 1.00 93.25 116 PRO A N 1
ATOM 923 C CA . PRO A 1 116 ? 5.155 15.142 -30.721 1.00 93.25 116 PRO A CA 1
ATOM 924 C C . PRO A 1 116 ? 4.141 14.188 -30.068 1.00 93.25 116 PRO A C 1
ATOM 926 O O . PRO A 1 116 ? 4.509 13.186 -29.456 1.00 93.25 116 PRO A O 1
ATOM 929 N N . SER A 1 117 ? 2.841 14.447 -30.237 1.00 91.56 117 SER A N 1
ATOM 930 C CA . SER A 1 117 ? 1.765 13.640 -29.615 1.00 91.56 117 SER A CA 1
ATOM 931 C C . SER A 1 117 ? 1.811 12.134 -29.939 1.00 91.56 117 SER A C 1
ATOM 933 O O . SER A 1 117 ? 1.278 11.311 -29.196 1.00 91.56 117 SER A O 1
ATOM 935 N N . ASN A 1 118 ? 2.463 11.751 -31.039 1.00 94.25 118 ASN A N 1
ATOM 936 C CA . ASN A 1 118 ? 2.646 10.373 -31.486 1.00 94.25 118 ASN A CA 1
ATOM 937 C C . ASN A 1 118 ? 4.076 9.838 -31.268 1.00 94.25 118 ASN A C 1
ATOM 939 O O . ASN A 1 118 ? 4.436 8.842 -31.899 1.00 94.25 118 ASN A O 1
ATOM 943 N N . PHE A 1 119 ? 4.893 10.450 -30.400 1.00 94.19 119 PHE A N 1
ATOM 944 C CA . PHE A 1 119 ? 6.304 10.077 -30.203 1.00 94.19 119 PHE A CA 1
ATOM 945 C C . PHE A 1 119 ? 6.512 8.576 -29.941 1.00 94.19 119 PHE A C 1
ATOM 947 O O . PHE A 1 119 ? 7.445 7.985 -30.472 1.00 94.19 119 PHE A O 1
ATOM 954 N N . TYR A 1 120 ? 5.614 7.924 -29.193 1.00 93.94 120 TYR A N 1
ATOM 955 C CA . TYR A 1 120 ? 5.696 6.487 -28.913 1.00 93.94 120 TYR A CA 1
ATOM 956 C C . TYR A 1 120 ? 5.563 5.632 -30.186 1.00 93.94 120 TYR A C 1
ATOM 958 O O . TYR A 1 120 ? 6.170 4.569 -30.285 1.00 93.94 120 TYR A O 1
ATOM 966 N N . GLN A 1 121 ? 4.792 6.083 -31.184 1.00 96.31 121 GLN A N 1
ATOM 967 C CA . GLN A 1 121 ? 4.697 5.408 -32.483 1.00 96.31 121 GLN A CA 1
ATOM 968 C C . GLN A 1 121 ? 6.000 5.572 -33.263 1.00 96.31 121 GLN A C 1
ATOM 970 O O . GLN A 1 121 ? 6.468 4.614 -33.869 1.00 96.31 121 GLN A O 1
ATOM 975 N N . LEU A 1 122 ? 6.600 6.766 -33.218 1.00 97.50 122 LEU A N 1
ATOM 976 C CA . LEU A 1 122 ? 7.895 7.037 -33.845 1.00 97.50 122 LEU A CA 1
ATOM 977 C C . LEU A 1 122 ? 8.995 6.173 -33.216 1.00 97.50 122 LEU A C 1
ATOM 979 O O . LEU A 1 122 ? 9.709 5.484 -33.938 1.00 97.50 122 LEU A O 1
ATOM 983 N N . ALA A 1 123 ? 9.051 6.116 -31.886 1.00 96.88 123 ALA A N 1
ATOM 984 C CA . ALA A 1 123 ? 9.965 5.259 -31.138 1.00 96.88 123 ALA A CA 1
ATOM 985 C C . ALA A 1 123 ? 9.792 3.770 -31.496 1.00 96.88 123 ALA A C 1
ATOM 987 O O . ALA A 1 123 ? 10.755 3.070 -31.805 1.00 96.88 123 ALA A O 1
ATOM 988 N N . ASN A 1 124 ? 8.544 3.300 -31.567 1.00 96.94 124 ASN A N 1
ATOM 989 C CA . ASN A 1 124 ? 8.227 1.940 -31.999 1.00 96.94 124 ASN A CA 1
ATOM 990 C C . ASN A 1 124 ? 8.670 1.657 -33.444 1.00 96.94 124 ASN A C 1
ATOM 992 O O . ASN A 1 124 ? 9.158 0.562 -33.725 1.00 96.94 124 ASN A O 1
ATOM 996 N N . ASN A 1 125 ? 8.544 2.627 -34.353 1.00 98.00 125 ASN A N 1
ATOM 997 C CA . ASN A 1 125 ? 9.019 2.490 -35.731 1.00 98.00 125 ASN A CA 1
ATOM 998 C C . ASN A 1 125 ? 10.550 2.388 -35.795 1.00 98.00 125 ASN A C 1
ATOM 1000 O O . ASN A 1 125 ? 11.064 1.596 -36.584 1.00 98.00 125 ASN A O 1
ATOM 1004 N N . VAL A 1 126 ? 11.279 3.139 -34.958 1.00 97.88 126 VAL A N 1
ATOM 1005 C CA . VAL A 1 126 ? 12.742 3.009 -34.833 1.00 97.88 126 VAL A CA 1
ATOM 1006 C C . VAL A 1 126 ? 13.105 1.599 -34.369 1.00 97.88 126 VAL A C 1
ATOM 1008 O O . VAL A 1 126 ? 13.895 0.924 -35.028 1.00 97.88 126 VAL A O 1
ATOM 1011 N N . ALA A 1 127 ? 12.464 1.104 -33.306 1.00 97.38 127 ALA A N 1
ATOM 1012 C CA . ALA A 1 127 ? 12.679 -0.252 -32.804 1.00 97.38 127 ALA A CA 1
ATOM 1013 C C . ALA A 1 127 ? 12.421 -1.326 -33.879 1.00 97.38 127 ALA A C 1
ATOM 1015 O O . ALA A 1 127 ? 13.239 -2.225 -34.082 1.00 97.38 127 ALA A O 1
ATOM 1016 N N . GLN A 1 128 ? 11.318 -1.212 -34.625 1.00 97.50 128 GLN A N 1
ATOM 1017 C CA . GLN A 1 128 ? 11.010 -2.109 -35.744 1.00 97.50 128 GLN A CA 1
ATOM 1018 C C . GLN A 1 128 ? 12.031 -1.999 -36.883 1.00 97.50 128 GLN A C 1
ATOM 1020 O O . GLN A 1 128 ? 12.400 -3.014 -37.472 1.00 97.50 128 GLN A O 1
ATOM 1025 N N . GLY A 1 129 ? 12.530 -0.793 -37.173 1.00 97.69 129 GLY A N 1
ATOM 1026 C CA . GLY A 1 129 ? 13.611 -0.558 -38.134 1.00 97.69 129 GLY A CA 1
ATOM 1027 C C . GLY A 1 129 ? 14.928 -1.233 -37.735 1.00 97.69 129 GLY A C 1
ATOM 1028 O O . GLY A 1 129 ? 15.674 -1.682 -38.605 1.00 97.69 129 GLY A O 1
ATOM 1029 N N . LEU A 1 130 ? 15.168 -1.391 -36.430 1.00 97.31 130 LEU A N 1
ATOM 1030 C CA . LEU A 1 130 ? 16.262 -2.187 -35.859 1.00 97.31 130 LEU A CA 1
ATOM 1031 C C . LEU A 1 130 ? 15.958 -3.698 -35.816 1.00 97.31 130 LEU A C 1
ATOM 1033 O O . LEU A 1 130 ? 16.741 -4.476 -35.270 1.00 97.31 130 LEU A O 1
ATOM 1037 N N . GLY A 1 131 ? 14.832 -4.132 -36.390 1.00 96.94 131 GLY A N 1
ATOM 1038 C CA . GLY A 1 131 ? 14.422 -5.533 -36.461 1.00 96.94 131 GLY A CA 1
ATOM 1039 C C . GLY A 1 131 ? 13.776 -6.073 -35.185 1.00 96.94 131 GLY A C 1
ATOM 1040 O O . GLY A 1 131 ? 13.628 -7.288 -35.063 1.00 96.94 131 GLY A O 1
ATOM 1041 N N . LYS A 1 132 ? 13.392 -5.213 -34.231 1.00 95.88 132 LYS A N 1
ATOM 1042 C CA . LYS A 1 132 ? 12.706 -5.649 -33.009 1.00 95.88 132 LYS A CA 1
ATOM 1043 C C . LYS A 1 132 ? 11.252 -5.991 -33.309 1.00 95.88 132 LYS A C 1
ATOM 1045 O O . LYS A 1 132 ? 10.497 -5.163 -33.824 1.00 95.88 132 LYS A O 1
ATOM 1050 N N . ASN A 1 133 ? 10.840 -7.206 -32.957 1.00 94.25 133 ASN A N 1
ATOM 1051 C CA . ASN A 1 133 ? 9.444 -7.598 -33.044 1.00 94.25 133 ASN A CA 1
ATOM 1052 C C . ASN A 1 133 ? 8.704 -7.170 -31.772 1.00 94.25 133 ASN A C 1
ATOM 1054 O O . ASN A 1 133 ? 8.832 -7.769 -30.707 1.00 94.25 133 ASN A O 1
ATOM 1058 N N . LEU A 1 134 ? 7.887 -6.126 -31.900 1.00 92.00 134 LEU A N 1
ATOM 1059 C CA . LEU A 1 134 ? 7.077 -5.592 -30.810 1.00 92.00 134 LEU A CA 1
ATOM 1060 C C . LEU A 1 134 ? 5.921 -6.518 -30.406 1.00 92.00 134 LEU A C 1
ATOM 1062 O O . LEU A 1 134 ? 4.983 -6.039 -29.788 1.00 92.00 134 LEU A O 1
ATOM 1066 N N . SER A 1 135 ? 5.913 -7.815 -30.700 1.00 90.88 135 SER A N 1
ATOM 1067 C CA . SER A 1 135 ? 5.076 -8.791 -29.980 1.00 90.88 135 SER A CA 1
ATOM 1068 C C . SER A 1 135 ? 5.836 -9.525 -28.878 1.00 90.88 135 SER A C 1
ATOM 1070 O O . SER A 1 135 ? 5.189 -10.013 -27.968 1.00 90.88 135 SER A O 1
ATOM 1072 N N . ASP A 1 136 ? 7.168 -9.526 -28.921 1.00 91.62 136 ASP A N 1
ATOM 1073 C CA . ASP A 1 136 ? 8.012 -10.452 -28.146 1.00 91.62 136 ASP A CA 1
ATOM 1074 C C . ASP A 1 136 ? 8.379 -9.926 -26.750 1.00 91.62 136 ASP A C 1
ATOM 1076 O O . ASP A 1 136 ? 9.088 -10.579 -25.989 1.00 91.62 136 ASP A O 1
ATOM 1080 N N . TYR A 1 137 ? 7.929 -8.718 -26.423 1.00 92.69 137 TYR A N 1
ATOM 1081 C CA . TYR A 1 137 ? 8.206 -8.073 -25.147 1.00 92.69 137 TYR A CA 1
ATOM 1082 C C . TYR A 1 137 ? 6.967 -8.147 -24.259 1.00 92.69 137 TYR A C 1
ATOM 1084 O O . TYR A 1 137 ? 5.852 -8.313 -24.731 1.00 92.69 137 TYR A O 1
ATOM 1092 N N . TYR A 1 138 ? 7.132 -7.994 -22.962 1.00 91.31 138 TYR A N 1
ATOM 1093 C CA . TYR A 1 138 ? 6.039 -7.808 -22.025 1.00 91.31 138 TYR A CA 1
ATOM 1094 C C . TYR A 1 138 ? 5.613 -6.333 -22.013 1.00 91.31 138 TYR A C 1
ATOM 1096 O O . TYR A 1 138 ? 4.487 -6.013 -22.406 1.00 91.31 138 TYR A O 1
ATOM 1104 N N . LEU A 1 139 ? 6.559 -5.432 -21.721 1.00 92.69 139 LEU A N 1
ATOM 1105 C CA . LEU A 1 139 ? 6.343 -3.982 -21.631 1.00 92.69 139 LEU A CA 1
ATOM 1106 C C . LEU A 1 139 ? 7.387 -3.180 -22.429 1.00 92.69 139 LEU A C 1
ATOM 1108 O O . LEU A 1 139 ? 8.477 -3.673 -22.739 1.00 92.69 139 LEU A O 1
ATOM 1112 N N . PHE A 1 140 ? 7.042 -1.930 -22.747 1.00 94.81 140 PHE A N 1
ATOM 1113 C CA . PHE A 1 140 ? 7.938 -0.948 -23.365 1.00 94.81 140 PHE A CA 1
ATOM 1114 C C . PHE A 1 140 ? 8.249 0.180 -22.380 1.00 94.81 140 PHE A C 1
ATOM 1116 O O . PHE A 1 140 ? 7.335 0.856 -21.911 1.00 94.81 140 PHE A O 1
ATOM 1123 N N . ALA A 1 141 ? 9.526 0.396 -22.083 1.00 95.19 141 ALA A N 1
ATOM 1124 C CA . ALA A 1 141 ? 9.971 1.486 -21.229 1.00 95.19 141 ALA A CA 1
ATOM 1125 C C . ALA A 1 141 ? 10.581 2.593 -22.085 1.00 95.19 141 ALA A C 1
ATOM 1127 O O . ALA A 1 141 ? 11.522 2.350 -22.832 1.00 95.19 141 ALA A O 1
ATOM 1128 N N . TYR A 1 142 ? 10.037 3.801 -21.990 1.00 95.81 142 TYR A N 1
ATOM 1129 C CA . TYR A 1 142 ? 10.512 4.971 -22.717 1.00 95.81 142 TYR A CA 1
ATOM 1130 C C . TYR A 1 142 ? 11.208 5.902 -21.743 1.00 95.81 142 TYR A C 1
ATOM 1132 O O . TYR A 1 142 ? 10.566 6.583 -20.949 1.00 95.81 142 TYR A O 1
ATOM 1140 N N . ASP A 1 143 ? 12.522 5.960 -21.822 1.00 95.00 143 ASP A N 1
ATOM 1141 C CA . ASP A 1 143 ? 13.299 6.968 -21.134 1.00 95.00 143 ASP A CA 1
ATOM 1142 C C . ASP A 1 143 ? 13.250 8.273 -21.933 1.00 95.00 143 ASP A C 1
ATOM 1144 O O . ASP A 1 143 ? 13.874 8.408 -22.983 1.00 95.00 143 ASP A O 1
ATOM 1148 N N . ILE A 1 144 ? 12.467 9.222 -21.429 1.00 92.38 144 ILE A N 1
ATOM 1149 C CA . ILE A 1 144 ? 12.162 10.508 -22.069 1.00 92.38 144 ILE A CA 1
ATOM 1150 C C . ILE A 1 144 ? 12.904 11.672 -21.397 1.00 92.38 144 ILE A C 1
ATOM 1152 O O . ILE A 1 144 ? 12.614 12.840 -21.670 1.00 92.38 144 ILE A O 1
ATOM 1156 N N . GLY A 1 145 ? 13.892 11.380 -20.543 1.00 89.38 145 GLY A N 1
ATOM 1157 C CA . GLY A 1 145 ? 14.631 12.382 -19.768 1.00 89.38 145 GLY A CA 1
ATOM 1158 C C . GLY A 1 145 ? 15.433 13.396 -20.600 1.00 89.38 145 GLY A C 1
ATOM 1159 O O . GLY A 1 145 ? 15.814 14.436 -20.070 1.00 89.38 145 GLY A O 1
ATOM 1160 N N . TYR A 1 146 ? 15.667 13.123 -21.889 1.00 86.38 146 TYR A N 1
ATOM 1161 C CA . TYR A 1 146 ? 16.362 14.015 -22.834 1.00 86.38 146 TYR A CA 1
ATOM 1162 C C . TYR A 1 146 ? 15.426 14.938 -23.626 1.00 86.38 146 TYR A C 1
ATOM 1164 O O . TYR A 1 146 ? 15.871 15.655 -24.518 1.00 86.38 146 TYR A O 1
ATOM 1172 N N . THR A 1 147 ? 14.135 14.936 -23.305 1.00 85.38 147 THR A N 1
ATOM 1173 C CA . THR A 1 147 ? 13.130 15.783 -23.956 1.00 85.38 147 THR A CA 1
ATOM 1174 C C . THR A 1 147 ? 12.549 16.785 -22.959 1.00 85.38 147 THR A C 1
ATOM 1176 O O . THR A 1 147 ? 12.565 16.545 -21.745 1.00 85.38 147 THR A O 1
ATOM 1179 N N . THR A 1 148 ? 12.052 17.923 -23.452 1.00 83.69 148 THR A N 1
ATOM 1180 C CA . THR A 1 148 ? 11.452 18.946 -22.584 1.00 83.69 148 THR A CA 1
ATOM 1181 C C . THR A 1 148 ? 10.153 18.422 -21.987 1.00 83.69 148 THR A C 1
ATOM 1183 O O . THR A 1 148 ? 9.334 17.822 -22.683 1.00 83.69 148 THR A O 1
ATOM 1186 N N . ASN A 1 149 ? 9.974 18.645 -20.684 1.00 74.00 149 ASN A N 1
ATOM 1187 C CA . ASN A 1 149 ? 8.784 18.207 -19.972 1.00 74.00 149 ASN A CA 1
ATOM 1188 C C . ASN A 1 149 ? 7.564 19.040 -20.399 1.00 74.00 149 ASN A C 1
ATOM 1190 O O . ASN A 1 149 ? 7.585 20.264 -20.284 1.00 74.00 149 ASN A O 1
ATOM 1194 N N . ASP A 1 150 ? 6.510 18.374 -20.856 1.00 66.06 150 ASP A N 1
ATOM 1195 C CA . ASP A 1 150 ? 5.221 18.971 -21.222 1.00 66.06 150 ASP A CA 1
ATOM 1196 C C . ASP A 1 150 ? 4.148 18.801 -20.131 1.00 66.06 150 ASP A C 1
ATOM 1198 O O . ASP A 1 150 ? 3.122 19.476 -20.167 1.00 66.06 150 ASP A O 1
ATOM 1202 N N . THR A 1 151 ? 4.373 17.914 -19.157 1.00 65.50 151 THR A N 1
ATOM 1203 C CA . THR A 1 151 ? 3.309 17.342 -18.313 1.00 65.50 151 THR A CA 1
ATOM 1204 C C . THR A 1 151 ? 3.607 17.353 -16.812 1.00 65.50 151 THR A C 1
ATOM 1206 O O . THR A 1 151 ? 2.701 17.172 -16.007 1.00 65.50 151 THR A O 1
ATOM 1209 N N . GLY A 1 152 ? 4.845 17.631 -16.396 1.00 65.81 152 GLY A N 1
ATOM 1210 C CA . GLY A 1 152 ? 5.218 17.809 -14.985 1.00 65.81 152 GLY A CA 1
ATOM 1211 C C . GLY A 1 152 ? 5.458 16.515 -14.193 1.00 65.81 152 GLY A C 1
ATOM 1212 O O . GLY A 1 152 ? 5.954 16.591 -13.071 1.00 65.81 152 GLY A O 1
ATOM 1213 N N . TRP A 1 153 ? 5.184 15.337 -14.759 1.00 76.31 153 TRP A N 1
ATOM 1214 C CA . TRP A 1 153 ? 5.321 14.053 -14.061 1.00 76.31 153 TRP A CA 1
ATOM 1215 C C . TRP A 1 153 ? 6.750 13.495 -14.080 1.00 76.31 153 TRP A C 1
ATOM 1217 O O . TRP A 1 153 ? 7.543 13.781 -14.981 1.00 76.31 153 TRP A O 1
ATOM 1227 N N . SER A 1 154 ? 7.083 12.681 -13.072 1.00 79.44 154 SER A N 1
ATOM 1228 C CA . SER A 1 154 ? 8.353 11.935 -13.021 1.00 79.44 154 SER A CA 1
ATOM 1229 C C . SER A 1 154 ? 8.286 10.616 -13.796 1.00 79.44 154 SER A C 1
ATOM 1231 O O . SER A 1 154 ? 9.304 10.192 -14.349 1.00 79.44 154 SER A O 1
ATOM 1233 N N . GLY A 1 155 ? 7.103 10.008 -13.864 1.00 82.44 155 GLY A N 1
ATOM 1234 C CA . GLY A 1 155 ? 6.800 8.782 -14.589 1.00 82.44 155 GLY A CA 1
ATOM 1235 C C . GLY A 1 155 ? 5.319 8.745 -14.985 1.00 82.44 155 GLY A C 1
ATOM 1236 O O . GLY A 1 155 ? 4.538 9.570 -14.508 1.00 82.44 155 GLY A O 1
ATOM 1237 N N . LEU A 1 156 ? 4.965 7.868 -15.925 1.00 84.81 156 LEU A N 1
ATOM 1238 C CA . LEU A 1 156 ? 3.578 7.553 -16.269 1.00 84.81 156 LEU A CA 1
ATOM 1239 C C . LEU A 1 156 ? 3.483 6.139 -16.849 1.00 84.81 156 LEU A C 1
ATOM 1241 O O . LEU A 1 156 ? 4.170 5.817 -17.822 1.00 84.81 156 LEU A O 1
ATOM 1245 N N . SER A 1 157 ? 2.564 5.335 -16.329 1.00 81.44 157 SER A N 1
ATOM 1246 C CA . SER A 1 157 ? 2.283 3.981 -16.798 1.00 81.44 157 SER A CA 1
ATOM 1247 C C . SER A 1 157 ? 0.951 3.930 -17.546 1.00 81.44 157 SER A C 1
ATOM 1249 O O . SER A 1 157 ? -0.054 4.494 -17.124 1.00 81.44 157 SER A O 1
ATOM 1251 N N . THR A 1 158 ? 0.921 3.266 -18.702 1.00 83.50 158 THR A N 1
ATOM 1252 C CA . THR A 1 158 ? -0.299 3.065 -19.501 1.00 83.50 158 THR A CA 1
ATOM 1253 C C . THR A 1 158 ? -0.281 1.682 -20.123 1.00 83.50 158 THR A C 1
ATOM 1255 O O . THR A 1 158 ? 0.700 1.345 -20.766 1.00 83.50 158 THR A O 1
ATOM 1258 N N . SER A 1 159 ? -1.360 0.902 -20.013 1.00 83.62 159 SER A N 1
ATOM 1259 C CA . SER A 1 159 ? -1.508 -0.435 -20.620 1.00 83.62 159 SER A CA 1
ATOM 1260 C C . SER A 1 159 ? -0.232 -1.298 -20.572 1.00 83.62 159 SER A C 1
ATOM 1262 O O . SER A 1 159 ? -0.046 -1.999 -19.593 1.00 83.62 159 SER A O 1
ATOM 1264 N N . ASN A 1 160 ? 0.636 -1.238 -21.591 1.00 83.88 160 ASN A N 1
ATOM 1265 C CA . ASN A 1 160 ? 1.904 -1.970 -21.696 1.00 83.88 160 ASN A CA 1
ATOM 1266 C C . ASN A 1 160 ? 3.156 -1.075 -21.846 1.00 83.88 160 ASN A C 1
ATOM 1268 O O . ASN A 1 160 ? 4.140 -1.465 -22.486 1.00 83.88 160 ASN A O 1
ATOM 1272 N N . ARG A 1 161 ? 3.093 0.169 -21.375 1.00 91.62 161 ARG A N 1
ATOM 1273 C CA . ARG A 1 161 ? 4.093 1.215 -21.596 1.00 91.62 161 ARG A CA 1
ATOM 1274 C C . ARG A 1 161 ? 4.348 1.971 -20.313 1.00 91.62 161 ARG A C 1
ATOM 1276 O O . ARG A 1 161 ? 3.398 2.361 -19.643 1.00 91.62 161 ARG A O 1
ATOM 1283 N N . ILE A 1 162 ? 5.611 2.277 -20.067 1.00 92.69 162 ILE A N 1
ATOM 1284 C CA . ILE A 1 162 ? 6.018 3.213 -19.026 1.00 92.69 162 ILE A CA 1
ATOM 1285 C C . ILE A 1 162 ? 6.823 4.342 -19.660 1.00 92.69 162 ILE A C 1
ATOM 1287 O O . ILE A 1 162 ? 7.692 4.100 -20.497 1.00 92.69 162 ILE A O 1
ATOM 1291 N N . TYR A 1 163 ? 6.524 5.576 -19.287 1.00 92.25 163 TYR A N 1
ATOM 1292 C CA . TYR A 1 163 ? 7.243 6.769 -19.709 1.00 92.25 163 TYR A CA 1
ATOM 1293 C C . TYR A 1 163 ? 8.018 7.288 -18.501 1.00 92.25 163 TYR A C 1
ATOM 1295 O O . TYR A 1 163 ? 7.422 7.669 -17.504 1.00 92.25 163 TYR A O 1
ATOM 1303 N N . LEU A 1 164 ? 9.345 7.278 -18.572 1.00 91.44 164 LEU A N 1
ATOM 1304 C CA . LEU A 1 164 ? 10.246 7.617 -17.474 1.00 91.44 164 LEU A CA 1
ATOM 1305 C C . LEU A 1 164 ? 10.916 8.958 -17.778 1.00 91.44 164 LEU A C 1
ATOM 1307 O O . LEU A 1 164 ? 11.841 9.038 -18.587 1.00 91.44 164 LEU A O 1
ATOM 1311 N N . GLN A 1 165 ? 10.449 10.029 -17.137 1.00 88.12 165 GLN A N 1
ATOM 1312 C CA . GLN A 1 165 ? 11.108 11.341 -17.196 1.00 88.12 165 GLN A CA 1
ATOM 1313 C C . GLN A 1 165 ? 12.248 11.411 -16.178 1.00 88.12 165 GLN A C 1
ATOM 1315 O O . GLN A 1 165 ? 13.320 11.961 -16.437 1.00 88.12 165 GLN A O 1
ATOM 1320 N N . SER A 1 166 ? 12.006 10.829 -15.009 1.00 85.56 166 SER A N 1
ATOM 1321 C CA . SER A 1 166 ? 12.989 10.590 -13.975 1.00 85.56 166 SER A CA 1
ATOM 1322 C C . SER A 1 166 ? 13.410 9.141 -14.043 1.00 85.56 166 SER A C 1
ATOM 1324 O O . SER A 1 166 ? 12.606 8.222 -13.941 1.00 85.56 166 SER A O 1
ATOM 1326 N N . ILE A 1 167 ? 14.711 8.941 -14.135 1.00 79.94 167 ILE A N 1
ATOM 1327 C CA . ILE A 1 167 ? 15.280 7.605 -14.141 1.00 79.94 167 ILE A CA 1
ATOM 1328 C C . ILE A 1 167 ? 15.535 7.083 -12.716 1.00 79.94 167 ILE A C 1
ATOM 1330 O O . ILE A 1 167 ? 16.259 6.111 -12.555 1.00 79.94 167 ILE A O 1
ATOM 1334 N N . ARG A 1 168 ? 15.012 7.731 -11.663 1.00 88.62 168 ARG A N 1
ATOM 1335 C CA . ARG A 1 168 ? 15.148 7.247 -10.276 1.00 88.62 168 ARG A CA 1
ATOM 1336 C C . ARG A 1 168 ? 14.538 5.848 -10.143 1.00 88.62 168 ARG A C 1
ATOM 1338 O O . ARG A 1 168 ? 13.467 5.589 -10.690 1.00 88.62 168 ARG A O 1
ATOM 1345 N N . THR A 1 169 ? 15.208 4.974 -9.393 1.00 89.44 169 THR A N 1
ATOM 1346 C CA . THR A 1 169 ? 14.791 3.575 -9.222 1.00 89.44 169 THR A CA 1
ATOM 1347 C C . THR A 1 169 ? 13.372 3.481 -8.662 1.00 89.44 169 THR A C 1
ATOM 1349 O O . THR A 1 169 ? 12.576 2.738 -9.217 1.00 89.44 169 THR A O 1
ATOM 1352 N N . GLN A 1 170 ? 13.015 4.316 -7.680 1.00 90.19 170 GLN A N 1
ATOM 1353 C CA . GLN A 1 170 ? 11.680 4.323 -7.068 1.00 90.19 170 GLN A CA 1
ATOM 1354 C C . GLN A 1 170 ? 10.568 4.662 -8.064 1.00 90.19 170 GLN A C 1
ATOM 1356 O O . GLN A 1 170 ? 9.531 4.016 -8.068 1.00 90.19 170 GLN A O 1
ATOM 1361 N N . VAL A 1 171 ? 10.798 5.640 -8.952 1.00 90.06 171 VAL A N 1
ATOM 1362 C CA . VAL A 1 171 ? 9.830 5.984 -10.011 1.00 90.06 171 VAL A CA 1
ATOM 1363 C C . VAL A 1 171 ? 9.634 4.774 -10.913 1.00 90.06 171 VAL A C 1
ATOM 1365 O O . VAL A 1 171 ? 8.518 4.402 -11.231 1.00 90.06 171 VAL A O 1
ATOM 1368 N N . THR A 1 172 ? 10.728 4.122 -11.300 1.00 89.56 172 THR A N 1
ATOM 1369 C CA . THR A 1 172 ? 10.643 2.988 -12.223 1.00 89.56 172 THR A CA 1
ATOM 1370 C C . THR A 1 172 ? 9.972 1.775 -11.570 1.00 89.56 172 THR A C 1
ATOM 1372 O O . THR A 1 172 ? 9.181 1.111 -12.229 1.00 89.56 172 THR A O 1
ATOM 1375 N N . GLN A 1 173 ? 10.234 1.518 -10.283 1.00 93.25 173 GLN A N 1
ATOM 1376 C CA . GLN A 1 173 ? 9.524 0.510 -9.486 1.00 93.25 173 GLN A CA 1
ATOM 1377 C C . GLN A 1 173 ? 8.021 0.808 -9.458 1.00 93.25 173 GLN A C 1
ATOM 1379 O O . GLN A 1 173 ? 7.232 -0.031 -9.864 1.00 93.25 173 GLN A O 1
ATOM 1384 N N . HIS A 1 174 ? 7.627 2.029 -9.108 1.00 93.62 174 HIS A N 1
ATOM 1385 C CA . HIS A 1 174 ? 6.227 2.450 -9.104 1.00 93.62 174 HIS A CA 1
ATOM 1386 C C . HIS A 1 174 ? 5.534 2.232 -10.464 1.00 93.62 174 HIS A C 1
ATOM 1388 O O . HIS A 1 174 ? 4.496 1.577 -10.549 1.00 93.62 174 HIS A O 1
ATOM 1394 N N . GLU A 1 175 ? 6.145 2.688 -11.566 1.00 91.94 175 GLU A N 1
ATOM 1395 C CA . GLU A 1 175 ? 5.535 2.544 -12.895 1.00 91.94 175 GLU A CA 1
ATOM 1396 C C . GLU A 1 175 ? 5.414 1.080 -13.350 1.00 91.94 175 GLU A C 1
ATOM 1398 O O . GLU A 1 175 ? 4.467 0.728 -14.064 1.00 91.94 175 GLU A O 1
ATOM 1403 N N . ILE A 1 176 ? 6.366 0.219 -12.964 1.00 90.94 176 ILE A N 1
ATOM 1404 C CA . ILE A 1 176 ? 6.279 -1.228 -13.202 1.00 90.94 176 ILE A CA 1
ATOM 1405 C C . ILE A 1 176 ? 5.209 -1.853 -12.291 1.00 90.94 176 ILE A C 1
ATOM 1407 O O . ILE A 1 176 ? 4.555 -2.799 -12.723 1.00 90.94 176 ILE A O 1
ATOM 1411 N N . GLY A 1 177 ? 4.953 -1.301 -11.101 1.00 92.81 177 GLY A N 1
ATOM 1412 C CA . GLY A 1 177 ? 3.862 -1.691 -10.201 1.00 92.81 177 GLY A CA 1
ATOM 1413 C C . GLY A 1 177 ? 2.509 -1.663 -10.907 1.00 92.81 177 GLY A C 1
ATOM 1414 O O . GLY A 1 177 ? 1.809 -2.671 -10.968 1.00 92.81 177 GLY A O 1
ATOM 1415 N N . HIS A 1 178 ? 2.222 -0.572 -11.614 1.00 91.31 178 HIS A N 1
ATOM 1416 C CA . HIS A 1 178 ? 1.047 -0.483 -12.487 1.00 91.31 178 HIS A CA 1
ATOM 1417 C C . HIS A 1 178 ? 1.041 -1.506 -13.627 1.00 91.31 178 HIS A C 1
ATOM 1419 O O . HIS A 1 178 ? -0.015 -1.990 -14.036 1.00 91.31 178 HIS A O 1
ATOM 1425 N N . GLN A 1 179 ? 2.209 -1.859 -14.173 1.00 89.31 179 GLN A N 1
ATOM 1426 C CA . GLN A 1 179 ? 2.299 -2.875 -15.228 1.00 89.31 179 GLN A CA 1
ATOM 1427 C C . GLN A 1 179 ? 1.981 -4.270 -14.696 1.00 89.31 179 GLN A C 1
ATOM 1429 O O . GLN A 1 179 ? 1.365 -5.067 -15.405 1.00 89.31 179 GLN A O 1
ATOM 1434 N N . VAL A 1 180 ? 2.348 -4.550 -13.447 1.00 88.50 180 VAL A N 1
ATOM 1435 C CA . VAL A 1 180 ? 1.899 -5.733 -12.710 1.00 88.50 180 VAL A CA 1
ATOM 1436 C C . VAL A 1 180 ? 0.538 -5.503 -12.042 1.00 88.50 180 VAL A C 1
ATOM 1438 O O . VAL A 1 180 ? 0.162 -6.254 -11.167 1.00 88.50 180 VAL A O 1
ATOM 1441 N N . GLY A 1 181 ? -0.251 -4.523 -12.489 1.00 87.81 181 GLY A N 1
ATOM 1442 C CA . GLY A 1 181 ? -1.668 -4.394 -12.141 1.00 87.81 181 GLY A CA 1
ATOM 1443 C C . GLY A 1 181 ? -1.976 -3.882 -10.740 1.00 87.81 181 GLY A C 1
ATOM 1444 O O . GLY A 1 181 ? -3.114 -4.049 -10.319 1.00 87.81 181 GLY A O 1
ATOM 1445 N N . VAL A 1 182 ? -1.013 -3.263 -10.058 1.00 90.19 182 VAL A N 1
ATOM 1446 C CA . VAL A 1 182 ? -1.256 -2.618 -8.763 1.00 90.19 182 VAL A CA 1
ATOM 1447 C C . VAL A 1 182 ? -1.664 -1.159 -8.980 1.00 90.19 182 VAL A C 1
ATOM 1449 O O . VAL A 1 182 ? -1.047 -0.439 -9.776 1.00 90.19 182 VAL A O 1
ATOM 1452 N N . ASP A 1 183 ? -2.715 -0.727 -8.292 1.00 87.75 183 ASP A N 1
ATOM 1453 C CA . ASP A 1 183 ? -3.193 0.658 -8.304 1.00 87.75 183 ASP A CA 1
ATOM 1454 C C . ASP A 1 183 ? -2.409 1.540 -7.317 1.00 87.75 183 ASP A C 1
ATOM 1456 O O . ASP A 1 183 ? -1.584 1.061 -6.546 1.00 87.75 183 ASP A O 1
ATOM 1460 N N . HIS A 1 184 ? -2.636 2.857 -7.339 1.00 87.00 184 HIS A N 1
ATOM 1461 C CA . HIS A 1 184 ? -2.011 3.748 -6.361 1.00 87.00 184 HIS A CA 1
ATOM 1462 C C . HIS A 1 184 ? -2.468 3.444 -4.927 1.00 87.00 184 HIS A C 1
ATOM 1464 O O . HIS A 1 184 ? -3.665 3.326 -4.640 1.00 87.00 184 HIS A O 1
ATOM 1470 N N . ALA A 1 185 ? -1.514 3.449 -4.000 1.00 83.62 185 ALA A N 1
ATOM 1471 C CA . ALA A 1 185 ? -1.767 3.330 -2.576 1.00 83.62 185 ALA A CA 1
ATOM 1472 C C . ALA A 1 185 ? -2.040 4.707 -1.967 1.00 83.62 185 ALA A C 1
ATOM 1474 O O . ALA A 1 185 ? -1.140 5.488 -1.642 1.00 83.62 185 ALA A O 1
ATOM 1475 N N . LYS A 1 186 ? -3.321 5.004 -1.786 1.00 81.06 186 LYS A N 1
ATOM 1476 C CA . LYS A 1 186 ? -3.752 6.296 -1.259 1.00 81.06 186 LYS A CA 1
ATOM 1477 C C . LYS A 1 186 ? -3.478 6.390 0.245 1.00 81.06 186 LYS A C 1
ATOM 1479 O O . LYS A 1 186 ? -3.193 5.397 0.916 1.00 81.06 186 LYS A O 1
ATOM 1484 N N . ALA A 1 187 ? -3.572 7.595 0.788 1.00 75.62 187 ALA A N 1
ATOM 1485 C CA . ALA A 1 187 ? -3.632 7.821 2.227 1.00 75.62 187 ALA A CA 1
ATOM 1486 C C . ALA A 1 187 ? -4.784 8.759 2.567 1.00 75.62 187 ALA A C 1
ATOM 1488 O O . ALA A 1 187 ? -5.095 9.685 1.811 1.00 75.62 187 ALA A O 1
ATOM 1489 N N . PHE A 1 188 ? -5.397 8.498 3.716 1.00 74.81 188 PHE A N 1
ATOM 1490 C CA . PHE A 1 188 ? -6.393 9.371 4.304 1.00 74.81 188 PHE A CA 1
ATOM 1491 C C . PHE A 1 188 ? -5.687 10.329 5.246 1.00 74.81 188 PHE A C 1
ATOM 1493 O O . PHE A 1 188 ? -5.001 9.913 6.179 1.00 74.81 188 PHE A O 1
ATOM 1500 N N . VAL A 1 189 ? -5.840 11.613 4.958 1.00 69.88 189 VAL A N 1
ATOM 1501 C CA . VAL A 1 189 ? -5.171 12.685 5.676 1.00 69.88 189 VAL A CA 1
ATOM 1502 C C . VAL A 1 189 ? -6.221 13.589 6.283 1.00 69.88 189 VAL A C 1
ATOM 1504 O O . VAL A 1 189 ? -6.973 14.272 5.580 1.00 69.88 189 VAL A O 1
ATOM 1507 N N . THR A 1 190 ? -6.236 13.610 7.605 1.00 65.81 190 THR A N 1
ATOM 1508 C CA . THR A 1 190 ? -6.928 14.643 8.360 1.00 65.81 190 THR A CA 1
ATOM 1509 C C . THR A 1 190 ? -6.040 15.876 8.366 1.00 65.81 190 THR A C 1
ATOM 1511 O O . THR A 1 190 ? -4.909 15.823 8.844 1.00 65.81 190 THR A O 1
ATOM 1514 N N . ARG A 1 191 ? -6.532 16.995 7.835 1.00 65.19 191 ARG A N 1
ATOM 1515 C CA . ARG A 1 191 ? -5.825 18.276 7.898 1.00 65.19 191 ARG A CA 1
ATOM 1516 C C . ARG A 1 191 ? -6.761 19.319 8.475 1.00 65.19 191 ARG A C 1
ATOM 1518 O O . ARG A 1 191 ? -7.864 19.467 7.977 1.00 65.19 191 ARG A O 1
ATOM 1525 N N . ASN A 1 192 ? -6.313 20.043 9.492 1.00 65.75 192 ASN A N 1
ATOM 1526 C CA . ASN A 1 192 ? -6.986 21.258 9.933 1.00 65.75 192 ASN A CA 1
ATOM 1527 C C . ASN A 1 192 ? -6.243 22.457 9.323 1.00 65.75 192 ASN A C 1
ATOM 1529 O O . ASN A 1 192 ? -5.078 22.703 9.648 1.00 65.75 192 ASN A O 1
ATOM 1533 N N . ASP A 1 193 ? -6.864 23.157 8.374 1.00 67.44 193 ASP A N 1
ATOM 1534 C CA . ASP A 1 193 ? -6.320 24.381 7.784 1.00 67.44 193 ASP A CA 1
ATOM 1535 C C . ASP A 1 193 ? -7.377 25.489 7.663 1.00 67.44 193 ASP A C 1
ATOM 1537 O O . ASP A 1 193 ? -8.517 25.336 8.081 1.00 67.44 193 ASP A O 1
ATOM 1541 N N . SER A 1 194 ? -6.999 26.655 7.125 1.00 69.19 194 SER A N 1
ATOM 1542 C CA . SER A 1 194 ? -7.899 27.817 7.062 1.00 69.19 194 SER A CA 1
ATOM 1543 C C . SER A 1 194 ? -9.165 27.621 6.219 1.00 69.19 194 SER A C 1
ATOM 1545 O O . SER A 1 194 ? -10.027 28.496 6.245 1.00 69.19 194 SER A O 1
ATOM 1547 N N . ASN A 1 195 ? -9.230 26.564 5.409 1.00 64.81 195 ASN A N 1
ATOM 1548 C CA . ASN A 1 195 ? -10.318 26.290 4.474 1.00 64.81 195 ASN A CA 1
ATOM 1549 C C . ASN A 1 195 ? -10.959 24.915 4.690 1.00 64.81 195 ASN A C 1
ATOM 1551 O O . ASN A 1 195 ? -11.893 24.590 3.962 1.00 64.81 195 ASN A O 1
ATOM 1555 N N . PHE A 1 196 ? -10.440 24.107 5.612 1.00 68.94 196 PHE A N 1
ATOM 1556 C CA . PHE A 1 196 ? -10.901 22.747 5.815 1.00 68.94 196 PHE A CA 1
ATOM 1557 C C . PHE A 1 196 ? -10.716 22.338 7.269 1.00 68.94 196 PHE A C 1
ATOM 1559 O O . PHE A 1 196 ? -9.587 22.278 7.767 1.00 68.94 196 PHE A O 1
ATOM 1566 N N . HIS A 1 197 ? -11.837 22.058 7.929 1.00 75.12 197 HIS A N 1
ATOM 1567 C CA . HIS A 1 197 ? -11.866 21.677 9.328 1.00 75.12 197 HIS A CA 1
ATOM 1568 C C . HIS A 1 197 ? -12.376 20.240 9.471 1.00 75.12 197 HIS A C 1
ATOM 1570 O O . HIS A 1 197 ? -13.414 19.890 8.912 1.00 75.12 197 HIS A O 1
ATOM 1576 N N . PRO A 1 198 ? -11.665 19.389 10.218 1.00 74.44 198 PRO A N 1
ATOM 1577 C CA . PRO A 1 198 ? -12.195 18.101 10.621 1.00 74.44 198 PRO A CA 1
ATOM 1578 C C . PRO A 1 198 ? -13.318 18.288 11.661 1.00 74.44 198 PRO A C 1
ATOM 1580 O O . PRO A 1 198 ? -13.201 19.161 12.518 1.00 74.44 198 PRO A O 1
ATOM 1583 N N . TYR A 1 199 ? -14.388 17.481 11.629 1.00 80.94 199 TYR A N 1
ATOM 1584 C CA . TYR A 1 199 ? -15.520 17.590 12.578 1.00 80.94 199 TYR A CA 1
ATOM 1585 C C . TYR A 1 199 ? -15.831 16.296 13.323 1.00 80.94 199 TYR A C 1
ATOM 1587 O O . TYR A 1 199 ? -15.602 15.210 12.804 1.00 80.94 199 TYR A O 1
ATOM 1595 N N . THR A 1 200 ? -16.465 16.402 14.486 1.00 79.69 200 THR A N 1
ATOM 1596 C CA . THR A 1 200 ? -17.042 15.285 15.246 1.00 79.69 200 THR A CA 1
ATOM 1597 C C . THR A 1 200 ? -18.498 15.577 15.581 1.00 79.69 200 THR A C 1
ATOM 1599 O O . THR A 1 200 ? -18.928 16.730 15.549 1.00 79.69 200 THR A O 1
ATOM 1602 N N . TRP A 1 201 ? -19.299 14.540 15.825 1.00 82.50 201 TRP A N 1
ATOM 1603 C CA . TRP A 1 201 ? -20.693 14.718 16.231 1.00 82.50 201 TRP A CA 1
ATOM 1604 C C . TRP A 1 201 ? -20.793 14.674 17.753 1.00 82.50 201 TRP A C 1
ATOM 1606 O O . TRP A 1 201 ? -20.594 13.621 18.355 1.00 82.50 201 TRP A O 1
ATOM 1616 N N . ASN A 1 202 ? -21.152 15.797 18.370 1.00 78.62 202 ASN A N 1
ATOM 1617 C CA . ASN A 1 202 ? -21.402 15.859 19.799 1.00 78.62 202 ASN A CA 1
ATOM 1618 C C . ASN A 1 202 ? -22.874 15.533 20.081 1.00 78.62 202 ASN A C 1
ATOM 1620 O O . ASN A 1 202 ? -23.783 16.331 19.834 1.00 78.62 202 ASN A O 1
ATOM 1624 N N . GLU A 1 203 ? -23.106 14.349 20.643 1.00 71.56 203 GLU A N 1
ATOM 1625 C CA . GLU A 1 203 ? -24.450 13.869 20.969 1.00 71.56 203 GLU A CA 1
ATOM 1626 C C . GLU A 1 203 ? -25.137 14.716 22.056 1.00 71.56 203 GLU A C 1
ATOM 1628 O O . GLU A 1 203 ? -26.357 14.877 22.038 1.00 71.56 203 GLU A O 1
ATOM 1633 N N . GLN A 1 204 ? -24.392 15.316 22.990 1.00 69.50 204 GLN A N 1
ATOM 1634 C CA . GLN A 1 204 ? -24.978 16.146 24.050 1.00 69.50 204 GLN A CA 1
ATOM 1635 C C . GLN A 1 204 ? -25.487 17.484 23.509 1.00 69.50 204 GLN A C 1
ATOM 1637 O O . GLN A 1 204 ? -26.569 17.940 23.892 1.00 69.50 204 GLN A O 1
ATOM 1642 N N . SER A 1 205 ? -24.712 18.124 22.630 1.00 77.69 205 SER A N 1
ATOM 1643 C CA . SER A 1 205 ? -25.090 19.390 21.997 1.00 77.69 205 SER A CA 1
ATOM 1644 C C . SER A 1 205 ? -25.967 19.192 20.755 1.00 77.69 205 SER A C 1
ATOM 1646 O O . SER A 1 205 ? -26.609 20.151 20.319 1.00 77.69 205 SER A O 1
ATOM 1648 N N . GLN A 1 206 ? -26.069 17.955 20.244 1.00 81.00 206 GLN A N 1
ATOM 1649 C CA . GLN A 1 206 ? -26.740 17.591 18.988 1.00 81.00 206 GLN A CA 1
ATOM 1650 C C . GLN A 1 206 ? -26.215 18.427 17.813 1.00 81.00 206 GLN A C 1
ATOM 1652 O O . GLN A 1 206 ? -26.989 18.942 16.997 1.00 81.00 206 GLN A O 1
ATOM 1657 N N . GLN A 1 207 ? -24.899 18.641 17.780 1.00 88.44 207 GLN A N 1
ATOM 1658 C CA . GLN A 1 207 ? -24.226 19.491 16.803 1.00 88.44 207 GLN A CA 1
ATOM 1659 C C . GLN A 1 207 ? -22.883 18.897 16.394 1.00 88.44 207 GLN A C 1
ATOM 1661 O O . GLN A 1 207 ? -22.259 18.140 17.133 1.00 88.44 207 GLN A O 1
ATOM 1666 N N . TYR A 1 208 ? -22.436 19.285 15.202 1.00 87.12 208 TYR A N 1
ATOM 1667 C CA . TYR A 1 208 ? -21.063 19.053 14.792 1.00 87.12 208 TYR A CA 1
ATOM 1668 C C . TYR A 1 208 ? -20.133 20.064 15.455 1.00 87.12 208 TYR A C 1
ATOM 1670 O O . TYR A 1 208 ? -20.399 21.268 15.432 1.00 87.12 208 TYR A O 1
ATOM 1678 N N . GLU A 1 209 ? -19.038 19.568 16.012 1.00 85.81 209 GLU A N 1
ATOM 1679 C CA . GLU A 1 209 ? -17.983 20.357 16.640 1.00 85.81 209 GLU A CA 1
ATOM 1680 C C . GLU A 1 209 ? -16.674 20.140 15.878 1.00 85.81 209 GLU A C 1
ATOM 1682 O O . GLU A 1 209 ? -16.472 19.099 15.257 1.00 85.81 209 GLU A O 1
ATOM 1687 N N . GLU A 1 210 ? -15.807 21.151 15.846 1.00 82.06 210 GLU A N 1
ATOM 1688 C CA . GLU A 1 210 ? -14.496 21.016 15.206 1.00 82.06 210 GLU A CA 1
ATOM 1689 C C . GLU A 1 210 ? -13.653 20.001 15.989 1.00 82.06 210 GLU A C 1
ATOM 1691 O O . GLU A 1 210 ? -13.523 20.094 17.210 1.00 82.06 210 GLU A O 1
ATOM 1696 N N . TYR A 1 211 ? -13.076 19.034 15.281 1.00 72.50 211 TYR A N 1
ATOM 1697 C CA . TYR A 1 211 ? -12.151 18.066 15.847 1.00 72.50 211 TYR A CA 1
ATOM 1698 C C . TYR A 1 211 ? -10.857 18.769 16.242 1.00 72.50 211 TYR A C 1
ATOM 1700 O O . TYR A 1 211 ? -10.163 19.365 15.410 1.00 72.50 211 TYR A O 1
ATOM 1708 N N . ILE A 1 212 ? -10.500 18.644 17.515 1.00 67.81 212 ILE A N 1
ATOM 1709 C CA . ILE A 1 212 ? -9.253 19.177 18.050 1.00 67.81 212 ILE A CA 1
ATOM 1710 C C . ILE A 1 212 ? -8.386 17.986 18.482 1.00 67.81 212 ILE A C 1
ATOM 1712 O O . ILE A 1 212 ? -8.734 17.311 19.460 1.00 67.81 212 ILE A O 1
ATOM 1716 N N . PRO A 1 213 ? -7.248 17.727 17.806 1.00 54.41 213 PRO A N 1
ATOM 1717 C CA . PRO A 1 213 ? -6.320 16.671 18.201 1.00 54.41 213 PRO A CA 1
ATOM 1718 C C . PRO A 1 213 ? -5.960 16.761 19.693 1.00 54.41 213 PRO A C 1
ATOM 1720 O O . PRO A 1 213 ? -5.592 17.825 20.196 1.00 54.41 213 PRO A O 1
ATOM 1723 N N . GLY A 1 214 ? -6.110 15.652 20.423 1.00 52.88 214 GLY A N 1
ATOM 1724 C CA . GLY A 1 214 ? -5.829 15.565 21.863 1.00 52.88 214 GLY A CA 1
ATOM 1725 C C . GLY A 1 214 ? -6.870 16.197 22.804 1.00 52.88 214 GLY A C 1
ATOM 1726 O O . GLY A 1 214 ? -6.730 16.053 24.016 1.00 52.88 214 GLY A O 1
ATOM 1727 N N . VAL A 1 215 ? -7.910 16.868 22.286 1.00 59.53 215 VAL A N 1
ATOM 1728 C CA . VAL A 1 215 ? -9.046 17.410 23.073 1.00 59.53 215 VAL A CA 1
ATOM 1729 C C . VAL A 1 215 ? -10.363 16.706 22.740 1.00 59.53 215 VAL A C 1
ATOM 1731 O O . VAL A 1 215 ? -11.180 16.516 23.636 1.00 59.53 215 VAL A O 1
ATOM 1734 N N . SER A 1 216 ? -10.512 16.224 21.504 1.00 50.31 216 SER A N 1
ATOM 1735 C CA . SER A 1 216 ? -11.598 15.342 21.052 1.00 50.31 216 SER A CA 1
ATOM 1736 C C . SER A 1 216 ? -11.185 13.849 20.994 1.00 50.31 216 SER A C 1
ATOM 1738 O O . SER A 1 216 ? -11.591 13.168 20.056 1.00 50.31 216 SER A O 1
ATOM 1740 N N . PRO A 1 217 ? -10.331 13.299 21.895 1.00 41.19 217 PRO A N 1
ATOM 1741 C CA . PRO A 1 217 ? -9.668 12.006 21.681 1.00 41.19 217 PRO A CA 1
ATOM 1742 C C . PRO A 1 217 ? -10.615 10.799 21.694 1.00 41.19 217 PRO A C 1
ATOM 1744 O O . PRO A 1 217 ? -10.198 9.721 21.296 1.00 41.19 217 PRO A O 1
ATOM 1747 N N . TYR A 1 218 ? -11.866 10.969 22.124 1.00 46.66 218 TYR A N 1
ATOM 1748 C CA . TYR A 1 218 ? -12.883 9.915 22.089 1.00 46.66 218 TYR A CA 1
ATOM 1749 C C . TYR A 1 218 ? -13.677 9.887 20.780 1.00 46.66 218 TYR A C 1
ATOM 1751 O O . TYR A 1 218 ? -14.540 9.028 20.613 1.00 46.66 218 TYR A O 1
ATOM 1759 N N . ASP A 1 219 ? -13.408 10.820 19.861 1.00 50.44 219 ASP A N 1
ATOM 1760 C CA . ASP A 1 219 ? -14.139 10.918 18.610 1.00 50.44 219 ASP A CA 1
ATOM 1761 C C . ASP A 1 219 ? -13.379 10.222 17.470 1.00 50.44 219 ASP A C 1
ATOM 1763 O O . ASP A 1 219 ? -12.307 10.669 17.049 1.00 50.44 219 ASP A O 1
ATOM 1767 N N . PRO A 1 220 ? -13.938 9.127 16.944 1.00 49.06 220 PRO A N 1
ATOM 1768 C CA . PRO A 1 220 ? -13.140 8.089 16.320 1.00 49.06 220 PRO A CA 1
ATOM 1769 C C . PRO A 1 220 ? -12.560 8.373 14.926 1.00 49.06 220 PRO A C 1
ATOM 1771 O O . PRO A 1 220 ? -11.683 7.671 14.465 1.00 49.06 220 PRO A O 1
ATOM 1774 N N . MET A 1 221 ? -13.023 9.374 14.199 1.00 54.00 221 MET A N 1
ATOM 1775 C CA . MET A 1 221 ? -12.322 9.936 13.038 1.00 54.00 221 MET A CA 1
ATOM 1776 C C . MET A 1 221 ? -13.111 11.170 12.661 1.00 54.00 221 MET A C 1
ATOM 1778 O O . MET A 1 221 ? -14.347 11.126 12.685 1.00 54.00 221 MET A O 1
ATOM 1782 N N . PRO A 1 222 ? -12.448 12.259 12.284 1.00 59.31 222 PRO A N 1
ATOM 1783 C CA . PRO A 1 222 ? -13.198 13.417 11.885 1.00 59.31 222 PRO A CA 1
ATOM 1784 C C . PRO A 1 222 ? -13.900 13.237 10.539 1.00 59.31 222 PRO A C 1
ATOM 1786 O O . PRO A 1 222 ? -13.398 12.587 9.625 1.00 59.31 222 PRO A O 1
ATOM 1789 N N . PHE A 1 223 ? -15.053 13.878 10.388 1.00 69.00 223 PHE A N 1
ATOM 1790 C CA . PHE A 1 223 ? -15.638 14.163 9.082 1.00 69.00 223 PHE A CA 1
ATOM 1791 C C . PHE A 1 223 ? -14.768 15.179 8.349 1.00 69.00 223 PHE A C 1
ATOM 1793 O O . PHE A 1 223 ? -14.275 16.114 8.973 1.00 69.00 223 PHE A O 1
ATOM 1800 N N . GLY A 1 224 ? -14.612 15.018 7.033 1.00 61.38 224 GLY A N 1
ATOM 1801 C CA . GLY A 1 224 ? -13.712 15.856 6.251 1.00 61.38 224 GLY A CA 1
ATOM 1802 C C . GLY A 1 224 ? -12.293 15.314 6.324 1.00 61.38 224 GLY A C 1
ATOM 1803 O O . GLY A 1 224 ? -11.415 15.908 6.933 1.00 61.38 224 GLY A O 1
ATOM 1804 N N . VAL A 1 225 ? -12.051 14.194 5.652 1.00 70.50 225 VAL A N 1
ATOM 1805 C CA . VAL A 1 225 ? -10.706 13.643 5.460 1.00 70.50 225 VAL A CA 1
ATOM 1806 C C . VAL A 1 225 ? -10.369 13.716 3.978 1.00 70.50 225 VAL A C 1
ATOM 1808 O O . VAL A 1 225 ? -11.195 13.382 3.129 1.00 70.50 225 VAL A O 1
ATOM 1811 N N . ALA A 1 226 ? -9.167 14.170 3.634 1.00 73.44 226 ALA A N 1
ATOM 1812 C CA . ALA A 1 226 ? -8.727 14.193 2.246 1.00 73.44 226 ALA A CA 1
ATOM 1813 C C . ALA A 1 226 ? -8.097 12.859 1.864 1.00 73.44 226 ALA A C 1
ATOM 1815 O O . ALA A 1 226 ? -7.244 12.331 2.578 1.00 73.44 226 ALA A O 1
ATOM 1816 N N . SER A 1 227 ? -8.480 12.333 0.703 1.00 77.12 227 SER A N 1
ATOM 1817 C CA . SER A 1 227 ? -7.779 11.202 0.105 1.00 77.12 227 SER A CA 1
ATOM 1818 C C . SER A 1 227 ? -6.696 11.702 -0.839 1.00 77.12 227 SER A C 1
ATOM 1820 O O . SER A 1 227 ? -7.007 12.252 -1.898 1.00 77.12 227 SER A O 1
ATOM 1822 N N . TYR A 1 228 ? -5.438 11.415 -0.523 1.00 76.38 228 TYR A N 1
ATOM 1823 C CA . TYR A 1 228 ? -4.304 11.705 -1.393 1.00 76.38 228 TYR A CA 1
ATOM 1824 C C . TYR A 1 228 ? -3.808 10.453 -2.102 1.00 76.38 228 TYR A C 1
ATOM 1826 O O . TYR A 1 228 ? -3.437 9.469 -1.468 1.00 76.38 228 TYR A O 1
ATOM 1834 N N . GLU A 1 229 ? -3.776 10.519 -3.432 1.00 76.00 229 GLU A N 1
ATOM 1835 C CA . GLU A 1 229 ? -3.404 9.399 -4.296 1.00 76.00 229 GLU A CA 1
ATOM 1836 C C . GLU A 1 229 ? -1.945 8.953 -4.111 1.00 76.00 229 GLU A C 1
ATOM 1838 O O . GLU A 1 229 ? -1.671 7.763 -4.167 1.00 76.00 229 GLU A O 1
ATOM 1843 N N . TYR A 1 230 ? -1.041 9.887 -3.791 1.00 74.81 230 TYR A N 1
ATOM 1844 C CA . TYR A 1 230 ? 0.402 9.642 -3.691 1.00 74.81 230 TYR A CA 1
ATOM 1845 C C . TYR A 1 230 ? 0.973 9.867 -2.286 1.00 74.81 230 TYR A C 1
ATOM 1847 O O . TYR A 1 230 ? 1.991 10.544 -2.113 1.00 74.81 230 TYR A O 1
ATOM 1855 N N . SER A 1 231 ? 0.277 9.419 -1.243 1.00 72.94 231 SER A N 1
ATOM 1856 C CA . SER A 1 231 ? 0.634 9.823 0.128 1.00 72.94 231 SER A CA 1
ATOM 1857 C C . SER A 1 231 ? 0.718 8.701 1.140 1.00 72.94 231 SER A C 1
ATOM 1859 O O . SER A 1 231 ? 0.915 8.995 2.311 1.00 72.94 231 SER A O 1
ATOM 1861 N N . ASN A 1 232 ? 0.645 7.435 0.727 1.00 79.12 232 ASN A N 1
ATOM 1862 C CA . ASN A 1 232 ? 1.067 6.356 1.612 1.00 79.12 232 ASN A CA 1
ATOM 1863 C C . ASN A 1 232 ? 2.611 6.269 1.621 1.00 79.12 232 ASN A C 1
ATOM 1865 O O . ASN A 1 232 ? 3.197 5.910 0.598 1.00 79.12 232 ASN A O 1
ATOM 1869 N N . PRO A 1 233 ? 3.299 6.590 2.735 1.00 76.88 233 PRO A N 1
ATOM 1870 C CA . PRO A 1 233 ? 4.763 6.610 2.790 1.00 76.88 233 PRO A CA 1
ATOM 1871 C C . PRO A 1 233 ? 5.388 5.229 3.019 1.00 76.88 233 PRO A C 1
ATOM 1873 O O . PRO A 1 233 ? 6.618 5.102 3.067 1.00 76.88 233 PRO A O 1
ATOM 1876 N N . PHE A 1 234 ? 4.551 4.216 3.230 1.00 80.50 234 PHE A N 1
ATOM 1877 C CA . PHE A 1 234 ? 4.964 2.834 3.408 1.00 80.50 234 PHE A CA 1
ATOM 1878 C C . PHE A 1 234 ? 4.877 2.061 2.098 1.00 80.50 234 PHE A C 1
ATOM 1880 O O . PHE A 1 234 ? 5.604 1.096 1.921 1.00 80.50 234 PHE A O 1
ATOM 1887 N N . ASP A 1 235 ? 4.064 2.505 1.151 1.00 87.88 235 ASP A N 1
ATOM 1888 C CA . ASP A 1 235 ? 3.833 1.770 -0.082 1.00 87.88 235 ASP A CA 1
ATOM 1889 C C . ASP A 1 235 ? 4.645 2.331 -1.254 1.00 87.88 235 ASP A C 1
ATOM 1891 O O . ASP A 1 235 ? 4.751 3.548 -1.430 1.00 87.88 235 ASP A O 1
ATOM 1895 N N . THR A 1 236 ? 5.190 1.441 -2.084 1.00 91.31 236 THR A N 1
ATOM 1896 C CA . THR A 1 236 ? 5.810 1.803 -3.367 1.00 91.31 236 THR A CA 1
ATOM 1897 C C . THR A 1 236 ? 4.820 2.500 -4.311 1.00 91.31 236 THR A C 1
ATOM 1899 O O . THR A 1 236 ? 5.196 3.401 -5.065 1.00 91.31 236 THR A O 1
ATOM 1902 N N . MET A 1 237 ? 3.539 2.147 -4.217 1.00 90.81 237 MET A N 1
ATOM 1903 C CA . MET A 1 237 ? 2.430 2.683 -4.996 1.00 90.81 237 MET A CA 1
ATOM 1904 C C . MET A 1 237 ? 1.828 3.961 -4.412 1.00 90.81 237 MET A C 1
ATOM 1906 O O . MET A 1 237 ? 0.944 4.547 -5.030 1.00 90.81 237 MET A O 1
ATOM 1910 N N . GLY A 1 238 ? 2.276 4.403 -3.236 1.00 81.88 238 GLY A N 1
ATOM 1911 C CA . GLY A 1 238 ? 1.767 5.605 -2.586 1.00 81.88 238 GLY A CA 1
ATOM 1912 C C . GLY A 1 238 ? 2.626 6.810 -2.899 1.00 81.88 238 GLY A C 1
ATOM 1913 O O . GLY A 1 238 ? 2.526 7.422 -3.954 1.00 81.88 238 GLY A O 1
ATOM 1914 N N . ASN A 1 239 ? 3.501 7.185 -1.982 1.00 71.00 239 ASN A N 1
ATOM 1915 C CA . ASN A 1 239 ? 4.566 8.111 -2.327 1.00 71.00 239 ASN A CA 1
ATOM 1916 C C . ASN A 1 239 ? 5.663 7.309 -3.033 1.00 71.00 239 ASN A C 1
ATOM 1918 O O . ASN A 1 239 ? 5.932 6.205 -2.578 1.00 71.00 239 ASN A O 1
ATOM 1922 N N . ILE A 1 240 ? 6.302 7.838 -4.088 1.00 66.62 240 ILE A N 1
ATOM 1923 C CA . ILE A 1 240 ? 7.439 7.235 -4.820 1.00 66.62 240 ILE A CA 1
ATOM 1924 C C . ILE A 1 240 ? 8.631 7.047 -3.857 1.00 66.62 240 ILE A C 1
ATOM 1926 O O . ILE A 1 240 ? 9.639 7.762 -3.871 1.00 66.62 240 ILE A O 1
ATOM 1930 N N . SER A 1 241 ? 8.456 6.117 -2.938 1.00 61.53 241 SER A N 1
ATOM 1931 C CA . SER A 1 241 ? 9.156 5.954 -1.683 1.00 61.53 241 SER A CA 1
ATOM 1932 C C . SER A 1 241 ? 9.958 4.666 -1.754 1.00 61.53 241 SER A C 1
ATOM 1934 O O . SER A 1 241 ? 9.928 3.929 -2.737 1.00 61.53 241 SER A O 1
ATOM 1936 N N . THR A 1 242 ? 10.739 4.404 -0.716 1.00 67.44 242 THR A N 1
ATOM 1937 C CA . THR A 1 242 ? 11.487 3.151 -0.577 1.00 67.44 242 THR A CA 1
ATOM 1938 C C . THR A 1 242 ? 10.638 2.050 0.065 1.00 67.44 242 THR A C 1
ATOM 1940 O O . THR A 1 242 ? 11.193 1.186 0.736 1.00 67.44 242 THR A O 1
ATOM 1943 N N . GLY A 1 243 ? 9.312 2.155 -0.028 1.00 81.44 243 GLY A N 1
ATOM 1944 C CA . GLY A 1 243 ? 8.372 1.182 0.503 1.00 81.44 243 GLY A CA 1
ATOM 1945 C C . GLY A 1 243 ? 8.292 -0.093 -0.335 1.00 81.44 243 GLY A C 1
ATOM 1946 O O . GLY A 1 243 ? 8.633 -0.089 -1.517 1.00 81.44 243 GLY A O 1
ATOM 1947 N N . ASP A 1 244 ? 7.812 -1.159 0.295 1.00 91.94 244 ASP A N 1
ATOM 1948 C CA . ASP A 1 244 ? 7.352 -2.389 -0.353 1.00 91.94 244 ASP A CA 1
ATOM 1949 C C . ASP A 1 244 ? 5.851 -2.313 -0.666 1.00 91.94 244 ASP A C 1
ATOM 1951 O O . ASP A 1 244 ? 5.139 -1.491 -0.079 1.00 91.94 244 ASP A O 1
ATOM 1955 N N . PHE A 1 245 ? 5.375 -3.188 -1.559 1.00 93.81 245 PHE A N 1
ATOM 1956 C CA . PHE A 1 245 ? 3.937 -3.363 -1.804 1.00 93.81 245 PHE A CA 1
ATOM 1957 C C . PHE A 1 245 ? 3.232 -3.764 -0.508 1.00 93.81 245 PHE A C 1
ATOM 1959 O O . PHE A 1 245 ? 3.762 -4.583 0.258 1.00 93.81 245 PHE A O 1
ATOM 1966 N N . ARG A 1 246 ? 2.037 -3.222 -0.273 1.00 92.06 246 ARG A N 1
ATOM 1967 C CA . ARG A 1 246 ? 1.204 -3.611 0.873 1.00 92.06 246 ARG A CA 1
ATOM 1968 C C . ARG A 1 246 ? 0.777 -5.067 0.792 1.00 92.06 246 ARG A C 1
ATOM 1970 O O . ARG A 1 246 ? 0.634 -5.640 -0.291 1.00 92.06 246 ARG A O 1
ATOM 1977 N N . ILE A 1 247 ? 0.476 -5.651 1.948 1.00 93.50 247 ILE A N 1
ATOM 1978 C CA . ILE A 1 247 ? 0.005 -7.038 2.013 1.00 93.50 247 ILE A CA 1
ATOM 1979 C C . ILE A 1 247 ? -1.280 -7.254 1.202 1.00 93.50 247 ILE A C 1
ATOM 1981 O O . ILE A 1 247 ? -1.390 -8.251 0.491 1.00 93.50 247 ILE A O 1
ATOM 1985 N N . ARG A 1 248 ? -2.216 -6.293 1.238 1.00 92.19 248 ARG A N 1
ATOM 1986 C CA . ARG A 1 248 ? -3.459 -6.328 0.451 1.00 92.19 248 ARG A CA 1
ATOM 1987 C C . ARG A 1 248 ? -3.155 -6.489 -1.036 1.00 92.19 248 ARG A C 1
ATOM 1989 O O . ARG A 1 248 ? -3.663 -7.423 -1.636 1.00 92.19 248 ARG A O 1
ATOM 1996 N N . GLU A 1 249 ? -2.293 -5.646 -1.596 1.00 92.38 249 GLU A N 1
ATOM 1997 C CA . GLU A 1 249 ? -1.938 -5.660 -3.023 1.00 92.38 249 GLU A CA 1
ATOM 1998 C C . GLU A 1 249 ? -1.321 -7.004 -3.417 1.00 92.38 249 GLU A C 1
ATOM 2000 O O . GLU A 1 249 ? -1.714 -7.614 -4.413 1.00 92.38 249 GLU A O 1
ATOM 2005 N N . LYS A 1 250 ? -0.418 -7.526 -2.573 1.00 95.38 250 LYS A N 1
ATOM 2006 C CA . LYS A 1 250 ? 0.196 -8.849 -2.758 1.00 95.38 250 LYS A CA 1
ATOM 2007 C C . LYS A 1 250 ? -0.830 -9.982 -2.804 1.00 95.38 250 LYS A C 1
ATOM 2009 O O . LYS A 1 250 ? -0.553 -10.996 -3.440 1.00 95.38 250 LYS A O 1
ATOM 2014 N N . VAL A 1 251 ? -1.982 -9.827 -2.153 1.00 93.62 251 VAL A N 1
ATOM 2015 C CA . VAL A 1 251 ? -3.055 -10.829 -2.104 1.00 93.62 251 VAL A CA 1
ATOM 2016 C C . VAL A 1 251 ? -4.086 -10.617 -3.215 1.00 93.62 251 VAL A C 1
ATOM 2018 O O . VAL A 1 251 ? -4.328 -11.544 -3.984 1.00 93.62 251 VAL A O 1
ATOM 2021 N N . SER A 1 252 ? -4.690 -9.428 -3.315 1.00 90.44 252 SER A N 1
ATOM 2022 C CA . SER A 1 252 ? -5.818 -9.152 -4.219 1.00 90.44 252 SER A CA 1
ATOM 2023 C C . SER A 1 252 ? -5.391 -8.861 -5.654 1.00 90.44 252 SER A C 1
ATOM 2025 O O . SER A 1 252 ? -6.040 -9.325 -6.590 1.00 90.44 252 SER A O 1
ATOM 2027 N N . ASP A 1 253 ? -4.299 -8.118 -5.839 1.00 90.00 253 ASP A N 1
ATOM 2028 C CA . ASP A 1 253 ? -3.979 -7.525 -7.142 1.00 90.00 253 ASP A CA 1
ATOM 2029 C C . ASP A 1 253 ? -3.050 -8.439 -7.944 1.00 90.00 253 ASP A C 1
ATOM 2031 O O . ASP A 1 253 ? -3.262 -8.676 -9.137 1.00 90.00 253 ASP A O 1
ATOM 2035 N N . VAL A 1 254 ? -2.028 -8.985 -7.274 1.00 92.38 254 VAL A N 1
ATOM 2036 C CA . VAL A 1 254 ? -0.977 -9.799 -7.912 1.00 92.38 254 VAL A CA 1
ATOM 2037 C C . VAL A 1 254 ? -0.975 -11.268 -7.496 1.00 92.38 254 VAL A C 1
ATOM 2039 O O . VAL A 1 254 ? -0.425 -12.098 -8.220 1.00 92.38 254 VAL A O 1
ATOM 2042 N N . GLY A 1 255 ? -1.600 -11.613 -6.365 1.00 93.31 255 GLY A N 1
ATOM 2043 C CA . GLY A 1 255 ? -1.708 -12.995 -5.885 1.00 93.31 255 GLY A CA 1
ATOM 2044 C C . GLY A 1 255 ? -0.375 -13.654 -5.508 1.00 93.31 255 GLY A C 1
ATOM 2045 O O . GLY A 1 255 ? -0.254 -14.876 -5.575 1.00 93.31 255 GLY A O 1
ATOM 2046 N N . TRP A 1 256 ? 0.634 -12.870 -5.122 1.00 94.94 256 TRP A N 1
ATOM 2047 C CA . TRP A 1 256 ? 1.920 -13.376 -4.631 1.00 94.94 256 TRP A CA 1
ATOM 2048 C C . TRP A 1 256 ? 1.818 -14.004 -3.238 1.00 94.94 256 TRP A C 1
ATOM 2050 O O . TRP A 1 256 ? 2.628 -14.864 -2.889 1.00 94.94 256 TRP A O 1
ATOM 2060 N N . ILE A 1 257 ? 0.825 -13.595 -2.451 1.00 95.44 257 ILE A N 1
ATOM 2061 C CA . ILE A 1 257 ? 0.481 -14.182 -1.155 1.00 95.44 257 ILE A CA 1
ATOM 2062 C C . ILE A 1 257 ? -0.958 -14.695 -1.238 1.00 95.44 257 ILE A C 1
ATOM 2064 O O . ILE A 1 257 ? -1.817 -14.073 -1.856 1.00 95.44 257 ILE A O 1
ATOM 2068 N N . SER A 1 258 ? -1.236 -15.851 -0.635 1.00 95.38 258 SER A N 1
ATOM 2069 C CA . SER A 1 258 ? -2.588 -16.421 -0.648 1.00 95.38 258 SER A CA 1
ATOM 2070 C C . SER A 1 258 ? -3.508 -15.757 0.379 1.00 95.38 258 SER A C 1
ATOM 2072 O O . SER A 1 258 ? -3.059 -15.344 1.445 1.00 95.38 258 SER A O 1
ATOM 2074 N N . GLU A 1 259 ? -4.821 -15.775 0.131 1.00 95.00 259 GLU A N 1
ATOM 2075 C CA . GLU A 1 259 ? -5.832 -15.310 1.100 1.00 95.00 259 GLU A CA 1
ATOM 2076 C C . GLU A 1 259 ? -5.724 -16.018 2.462 1.00 95.00 259 GLU A C 1
ATOM 2078 O O . GLU A 1 259 ? -5.991 -15.422 3.500 1.00 95.00 259 GLU A O 1
ATOM 2083 N N . SER A 1 260 ? -5.266 -17.277 2.487 1.00 96.50 260 SER A N 1
ATOM 2084 C CA . SER A 1 260 ? -5.062 -18.022 3.740 1.00 96.50 260 SER A CA 1
ATOM 2085 C C . SER A 1 260 ? -3.947 -17.459 4.627 1.00 96.50 260 SER A C 1
ATOM 2087 O O . SER A 1 260 ? -3.914 -17.749 5.818 1.00 96.50 260 SER A O 1
ATOM 2089 N N . GLN A 1 261 ? -3.044 -16.663 4.051 1.00 97.38 261 GLN A N 1
ATOM 2090 C CA . GLN A 1 261 ? -1.967 -15.961 4.750 1.00 97.38 261 GLN A CA 1
ATOM 2091 C C . GLN A 1 261 ? -2.340 -14.496 5.053 1.00 97.38 261 GLN A C 1
ATOM 2093 O O . GLN A 1 261 ? -1.538 -13.765 5.633 1.00 97.38 261 GLN A O 1
ATOM 2098 N N . PHE A 1 262 ? -3.548 -14.069 4.671 1.00 96.75 262 PHE A N 1
ATOM 2099 C CA . PHE A 1 262 ? -4.152 -12.782 5.013 1.00 96.75 262 PHE A CA 1
ATOM 2100 C C . PHE A 1 262 ? -5.613 -12.980 5.472 1.00 96.75 262 PHE A C 1
ATOM 2102 O O . PHE A 1 262 ? -6.561 -12.477 4.850 1.00 96.75 262 PHE A O 1
ATOM 2109 N N . PRO A 1 263 ? -5.823 -13.803 6.520 1.00 97.19 263 PRO A N 1
ATOM 2110 C CA . PRO A 1 263 ? -7.152 -14.241 6.912 1.00 97.19 263 PRO A CA 1
ATOM 2111 C C . PRO A 1 263 ? -7.970 -13.112 7.541 1.00 97.19 263 PRO A C 1
ATOM 2113 O O . PRO A 1 263 ? -7.442 -12.120 8.053 1.00 97.19 263 PRO A O 1
ATOM 2116 N N . ARG A 1 264 ? -9.290 -13.312 7.551 1.00 96.19 264 ARG A N 1
ATOM 2117 C CA . ARG A 1 264 ? -10.196 -12.495 8.353 1.00 96.19 264 ARG A CA 1
ATOM 2118 C C . ARG A 1 264 ? -10.126 -12.889 9.821 1.00 96.19 264 ARG A C 1
ATOM 2120 O O . ARG A 1 264 ? -10.100 -14.075 10.146 1.00 96.19 264 ARG A O 1
ATOM 2127 N N . VAL A 1 265 ? -10.142 -11.900 10.704 1.00 96.50 265 VAL A N 1
ATOM 2128 C CA . VAL A 1 265 ? -10.317 -12.117 12.145 1.00 96.50 265 VAL A CA 1
ATOM 2129 C C . VAL A 1 265 ? -11.796 -12.307 12.475 1.00 96.50 265 VAL A C 1
ATOM 2131 O O . VAL A 1 265 ? -12.146 -13.146 13.298 1.00 96.50 265 VAL A O 1
ATOM 2134 N N . ASP A 1 266 ? -12.674 -11.578 11.794 1.00 93.50 266 ASP A N 1
ATOM 2135 C CA . ASP A 1 266 ? -14.116 -11.616 12.000 1.00 93.50 266 ASP A CA 1
ATOM 2136 C C . ASP A 1 266 ? -14.839 -12.636 11.096 1.00 93.50 266 ASP A C 1
ATOM 2138 O O . ASP A 1 266 ? -14.300 -13.131 10.104 1.00 93.50 266 ASP A O 1
ATOM 2142 N N . GLY A 1 267 ? -16.105 -12.915 11.419 1.00 88.69 267 GLY A N 1
ATOM 2143 C CA . GLY A 1 267 ? -16.957 -13.854 10.679 1.00 88.69 267 GLY A CA 1
ATOM 2144 C C . GLY A 1 267 ? -16.924 -15.289 11.218 1.00 88.69 267 GLY A C 1
ATOM 2145 O O . GLY A 1 267 ? -16.173 -15.610 12.131 1.00 88.69 267 GLY A O 1
ATOM 2146 N N . GLU A 1 268 ? -17.779 -16.156 10.665 1.00 88.75 268 GLU A N 1
ATOM 2147 C CA . GLU A 1 268 ? -17.931 -17.555 11.118 1.00 88.75 268 GLU A CA 1
ATOM 2148 C C . GLU A 1 268 ? -16.666 -18.396 10.881 1.00 88.75 268 GLU A C 1
ATOM 2150 O O . GLU A 1 268 ? -16.320 -19.232 11.713 1.00 88.75 268 GLU A O 1
ATOM 2155 N N . ASP A 1 269 ? -15.962 -18.124 9.780 1.00 89.50 269 ASP A N 1
ATOM 2156 C CA . ASP A 1 269 ? -14.708 -18.785 9.400 1.00 89.50 269 ASP A CA 1
ATOM 2157 C C . ASP A 1 269 ? -13.46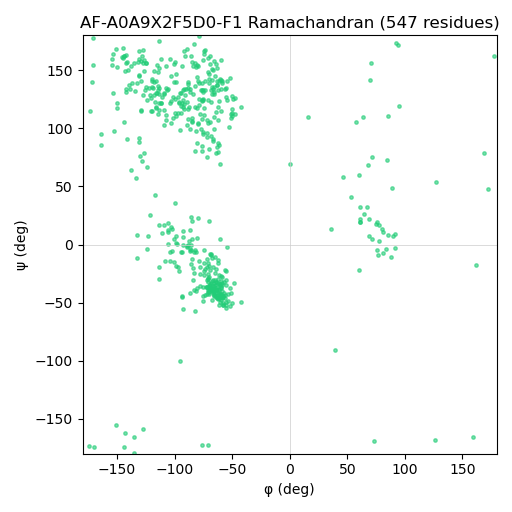0 -17.956 9.773 1.00 89.50 269 ASP A C 1
ATOM 2159 O O . ASP A 1 269 ? -12.347 -18.284 9.356 1.00 89.50 269 ASP A O 1
ATOM 2163 N N . GLY A 1 270 ? -13.643 -16.854 10.510 1.00 93.00 270 GLY A N 1
ATOM 2164 C CA . GLY A 1 270 ? -12.559 -15.973 10.937 1.00 93.00 270 GLY A CA 1
ATOM 2165 C C . GLY A 1 270 ? -11.709 -16.581 12.052 1.00 93.00 270 GLY A C 1
ATOM 2166 O O . GLY A 1 270 ? -12.081 -17.570 12.686 1.00 93.00 270 GLY A O 1
ATOM 2167 N N . LEU A 1 271 ? -10.552 -15.973 12.317 1.00 96.31 271 LEU A N 1
ATOM 2168 C CA . LEU A 1 271 ? -9.674 -16.412 13.407 1.00 96.31 271 LEU A CA 1
ATOM 2169 C C . LEU A 1 271 ? -10.300 -16.232 14.804 1.00 96.31 271 LEU A C 1
ATOM 2171 O O . LEU A 1 271 ? -9.922 -16.952 15.728 1.00 96.31 271 LEU A O 1
ATOM 2175 N N . GLY A 1 272 ? -11.257 -15.310 14.951 1.00 95.19 272 GLY A N 1
ATOM 2176 C CA . GLY A 1 272 ? -11.932 -14.999 16.209 1.00 95.19 272 GLY A CA 1
ATOM 2177 C C . GLY A 1 272 ? -11.062 -14.229 17.206 1.00 95.19 272 GLY A C 1
ATOM 2178 O O . GLY A 1 272 ? -9.985 -13.733 16.877 1.00 95.19 272 GLY A O 1
ATOM 2179 N N . GLU A 1 273 ? -11.552 -14.128 18.441 1.00 95.25 273 GLU A N 1
ATOM 2180 C CA . GLU A 1 273 ? -10.819 -13.539 19.567 1.00 95.25 273 GLU A CA 1
ATOM 2181 C C . GLU A 1 273 ? -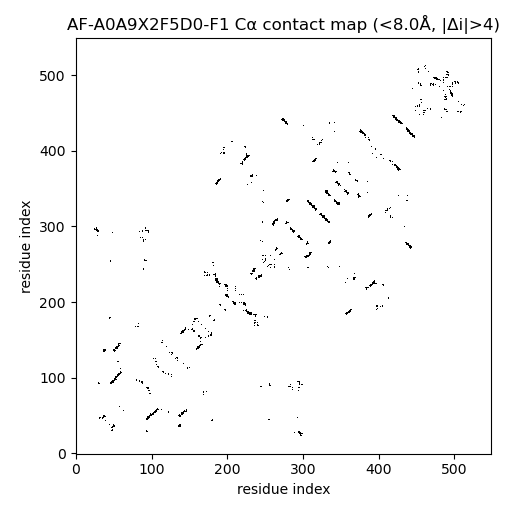9.553 -14.340 19.915 1.00 95.25 273 GLU A C 1
ATOM 2183 O O . GLU A 1 273 ? -9.495 -15.562 19.742 1.00 95.25 273 GLU A O 1
ATOM 2188 N N . GLY A 1 274 ? -8.554 -13.656 20.469 1.00 96.06 274 GLY A N 1
ATOM 2189 C CA . GLY A 1 274 ? -7.312 -14.250 20.955 1.00 96.06 274 GLY A CA 1
ATOM 2190 C C . GLY A 1 274 ? -6.059 -13.612 20.368 1.00 96.06 274 GLY A C 1
ATOM 2191 O O . GLY A 1 274 ? -6.100 -12.546 19.761 1.00 96.06 274 GLY A O 1
ATOM 2192 N N . VAL A 1 275 ? -4.922 -14.277 20.584 1.00 98.12 275 VAL A N 1
ATOM 2193 C CA . VAL A 1 275 ? -3.608 -13.789 20.151 1.00 98.12 275 VAL A CA 1
ATOM 2194 C C . VAL A 1 275 ? -3.244 -14.375 18.792 1.00 98.12 275 VAL A C 1
ATOM 2196 O O . VAL A 1 275 ? -3.078 -15.590 18.656 1.00 98.12 275 VAL A O 1
ATOM 2199 N N . HIS A 1 276 ? -3.053 -13.497 17.813 1.00 98.31 276 HIS A N 1
ATOM 2200 C CA . HIS A 1 276 ? -2.697 -13.834 16.440 1.00 98.31 276 HIS A CA 1
ATOM 2201 C C . HIS A 1 276 ? -1.323 -13.277 16.093 1.00 98.31 276 HIS A C 1
ATOM 2203 O O . HIS A 1 276 ? -1.044 -12.094 16.280 1.00 98.31 276 HIS A O 1
ATOM 2209 N N . ARG A 1 277 ? -0.468 -14.140 15.544 1.00 98.31 277 ARG A N 1
ATOM 2210 C CA . ARG A 1 277 ? 0.857 -13.752 15.062 1.00 98.31 277 ARG A CA 1
ATOM 2211 C C . ARG A 1 277 ? 0.801 -13.299 13.612 1.00 98.31 277 ARG A C 1
ATOM 2213 O O . ARG A 1 277 ? 0.234 -14.012 12.782 1.00 98.31 277 ARG A O 1
ATOM 2220 N N . ILE A 1 278 ? 1.463 -12.186 13.313 1.00 98.06 278 ILE A N 1
ATOM 2221 C CA . ILE A 1 278 ? 1.711 -11.667 11.965 1.00 98.06 278 ILE A CA 1
ATOM 2222 C C . ILE A 1 278 ? 3.222 -11.609 11.727 1.00 98.06 278 ILE A C 1
ATOM 2224 O O . ILE A 1 278 ? 3.964 -11.129 12.580 1.00 98.06 278 ILE A O 1
ATOM 2228 N N . TYR A 1 279 ? 3.677 -12.076 10.568 1.00 98.31 279 TYR A N 1
ATOM 2229 C CA . TYR A 1 279 ? 5.062 -11.984 10.112 1.00 98.31 279 TYR A CA 1
ATOM 2230 C C . TYR A 1 279 ? 5.252 -10.816 9.147 1.00 98.31 279 TYR A C 1
ATOM 2232 O O . TYR A 1 279 ? 4.368 -10.508 8.350 1.00 98.31 279 TYR A O 1
ATOM 2240 N N . ALA A 1 280 ? 6.429 -10.197 9.187 1.00 97.31 280 ALA A N 1
ATOM 2241 C CA . ALA A 1 280 ? 6.815 -9.181 8.220 1.00 97.31 280 ALA A CA 1
ATOM 2242 C C . ALA A 1 280 ? 6.953 -9.795 6.817 1.00 97.31 280 ALA A C 1
ATOM 2244 O O . ALA A 1 280 ? 7.537 -10.867 6.640 1.00 97.31 280 ALA A O 1
ATOM 2245 N N . HIS A 1 281 ? 6.419 -9.120 5.799 1.00 95.44 281 HIS A N 1
ATOM 2246 C CA . HIS A 1 281 ? 6.436 -9.604 4.411 1.00 95.44 281 HIS A CA 1
ATOM 2247 C C . HIS A 1 281 ? 7.524 -8.959 3.534 1.00 95.44 281 HIS A C 1
ATOM 2249 O O . HIS A 1 281 ? 7.542 -9.181 2.317 1.00 95.44 281 HIS A O 1
ATOM 2255 N N . ASP A 1 282 ? 8.377 -8.125 4.131 1.00 94.31 282 ASP A N 1
ATOM 2256 C CA . ASP A 1 282 ? 9.390 -7.262 3.507 1.00 94.31 282 ASP A CA 1
ATOM 2257 C C . ASP A 1 282 ? 10.843 -7.663 3.856 1.00 94.31 282 ASP A C 1
ATOM 2259 O O . ASP A 1 282 ? 11.785 -6.905 3.642 1.00 94.31 282 ASP A O 1
ATOM 2263 N N . GLU A 1 283 ? 11.054 -8.885 4.364 1.00 94.69 283 GLU A N 1
ATOM 2264 C CA . GLU A 1 283 ? 12.381 -9.387 4.780 1.00 94.69 283 GLU A CA 1
ATOM 2265 C C . GLU A 1 283 ? 13.013 -10.409 3.833 1.00 94.69 283 GLU A C 1
ATOM 2267 O O . GLU A 1 283 ? 14.104 -10.922 4.102 1.00 94.69 283 GLU A O 1
ATOM 2272 N N . LEU A 1 284 ? 12.342 -10.745 2.729 1.00 94.88 284 LEU A N 1
ATOM 2273 C CA . LEU A 1 284 ? 12.838 -11.791 1.843 1.00 94.88 284 LEU A CA 1
ATOM 2274 C C . LEU A 1 284 ? 14.188 -11.395 1.238 1.00 94.88 284 LEU A C 1
ATOM 2276 O O . LEU A 1 284 ? 14.400 -10.268 0.795 1.00 94.88 284 LEU A O 1
ATOM 2280 N N . GLN A 1 285 ? 15.115 -12.350 1.194 1.00 94.94 285 GLN A N 1
ATOM 2281 C CA . GLN A 1 285 ? 16.442 -12.130 0.636 1.00 94.94 285 GLN A CA 1
ATOM 2282 C C . GLN A 1 285 ? 16.462 -12.514 -0.843 1.00 94.94 285 GLN A C 1
ATOM 2284 O O . GLN A 1 285 ? 16.293 -13.689 -1.180 1.00 94.94 285 GLN A O 1
ATOM 2289 N N . SER A 1 286 ? 16.738 -11.543 -1.718 1.00 94.88 286 SER A N 1
ATOM 2290 C CA . SER A 1 286 ? 16.912 -11.818 -3.144 1.00 94.88 286 SER A CA 1
ATOM 2291 C C . SER A 1 286 ? 18.167 -12.642 -3.420 1.00 94.88 286 SER A C 1
ATOM 2293 O O . SER A 1 286 ? 19.184 -12.569 -2.721 1.00 94.88 286 SER A O 1
ATOM 2295 N N . MET A 1 287 ? 18.107 -13.421 -4.492 1.00 94.50 287 MET A N 1
ATOM 2296 C CA . MET A 1 287 ? 19.252 -14.131 -5.037 1.00 94.50 287 MET A CA 1
ATOM 2297 C C . MET A 1 287 ? 19.114 -14.322 -6.541 1.00 94.50 287 MET A C 1
ATOM 2299 O O . MET A 1 287 ? 18.044 -14.125 -7.112 1.00 94.50 287 MET A O 1
ATOM 2303 N N . THR A 1 288 ? 20.203 -14.743 -7.175 1.00 92.56 288 THR A N 1
ATOM 2304 C CA . THR A 1 288 ? 20.240 -15.026 -8.608 1.00 92.56 288 THR A CA 1
ATOM 2305 C C . THR A 1 288 ? 20.560 -16.497 -8.847 1.00 92.56 288 THR A C 1
ATOM 2307 O O . THR A 1 288 ? 21.412 -17.077 -8.166 1.00 92.56 288 THR A O 1
ATOM 2310 N N . ASP A 1 289 ? 19.888 -17.108 -9.818 1.00 86.56 289 ASP A N 1
ATOM 2311 C CA . ASP A 1 289 ? 20.162 -18.476 -10.245 1.00 86.56 289 ASP A CA 1
ATOM 2312 C C . ASP A 1 289 ? 21.391 -18.580 -11.171 1.00 86.56 289 ASP A C 1
ATOM 2314 O O . ASP A 1 289 ? 22.051 -17.597 -11.511 1.00 86.56 289 ASP A O 1
ATOM 2318 N N . GLY A 1 290 ? 21.724 -19.800 -11.605 1.00 85.75 290 GLY A N 1
ATOM 2319 C CA . GLY A 1 290 ? 22.843 -20.024 -12.531 1.00 85.75 290 GLY A CA 1
ATOM 2320 C C . GLY A 1 290 ? 22.629 -19.475 -13.950 1.00 85.75 290 GLY A C 1
ATOM 2321 O O . GLY A 1 290 ? 23.565 -19.505 -14.749 1.00 85.75 290 GLY A O 1
ATOM 2322 N N . LEU A 1 291 ? 21.418 -19.017 -14.275 1.00 86.88 291 LEU A N 1
ATOM 2323 C CA . LEU A 1 291 ? 21.026 -18.428 -15.556 1.00 86.88 291 LEU A CA 1
ATOM 2324 C C . LEU A 1 291 ? 20.902 -16.899 -15.487 1.00 86.88 291 LEU A C 1
ATOM 2326 O O . LEU A 1 291 ? 20.733 -16.271 -16.530 1.00 86.88 291 LEU A O 1
ATOM 2330 N N . GLY A 1 292 ? 21.029 -16.296 -14.303 1.00 89.25 292 GLY A N 1
ATOM 2331 C CA . GLY A 1 292 ? 20.870 -14.859 -14.117 1.00 89.25 292 GLY A CA 1
ATOM 2332 C C . GLY A 1 292 ? 19.444 -14.417 -13.771 1.00 89.25 292 GLY A C 1
ATOM 2333 O O . GLY A 1 292 ? 19.196 -13.214 -13.786 1.00 89.25 292 GLY A O 1
ATOM 2334 N N . ASN A 1 293 ? 18.511 -15.334 -13.492 1.00 91.06 293 ASN A N 1
ATOM 2335 C CA . ASN A 1 293 ? 17.146 -15.005 -13.059 1.00 91.06 293 ASN A CA 1
ATOM 2336 C C . ASN A 1 293 ? 17.139 -14.647 -11.574 1.00 91.06 293 ASN A C 1
ATOM 2338 O O . ASN A 1 293 ? 17.813 -15.310 -10.781 1.00 91.06 293 ASN A O 1
ATOM 2342 N N . TYR A 1 294 ? 16.383 -13.619 -11.203 1.00 93.31 294 TYR A N 1
ATOM 2343 C CA . TYR A 1 294 ? 16.216 -13.207 -9.817 1.00 93.31 294 TYR A CA 1
ATOM 2344 C C . TYR A 1 294 ? 15.056 -13.963 -9.173 1.00 93.31 294 TYR A C 1
ATOM 2346 O O . TYR A 1 294 ? 13.999 -14.129 -9.771 1.00 93.31 294 TYR A O 1
ATOM 2354 N N . GLY A 1 295 ? 15.280 -14.386 -7.936 1.00 93.56 295 GLY A N 1
ATOM 2355 C CA . GLY A 1 295 ? 14.303 -15.019 -7.061 1.00 93.56 295 GLY A CA 1
ATOM 2356 C C . GLY A 1 295 ? 14.654 -14.722 -5.605 1.00 93.56 295 GLY A C 1
ATOM 2357 O O . GLY A 1 295 ? 15.358 -13.748 -5.318 1.00 93.56 295 GLY A O 1
ATOM 2358 N N . VAL A 1 296 ? 14.217 -15.575 -4.682 1.00 94.62 296 VAL A N 1
ATOM 2359 C CA . VAL A 1 296 ? 14.518 -15.449 -3.248 1.00 94.62 296 VAL A CA 1
ATOM 2360 C C . VAL A 1 296 ? 15.123 -16.732 -2.689 1.00 94.62 296 VAL A C 1
ATOM 2362 O O . VAL A 1 296 ? 14.991 -17.806 -3.274 1.00 94.62 296 VAL A O 1
ATOM 2365 N N . VAL A 1 297 ? 15.828 -16.614 -1.562 1.00 92.38 297 VAL A N 1
ATOM 2366 C CA . VAL A 1 297 ? 16.396 -17.777 -0.858 1.00 92.38 297 VAL A CA 1
ATOM 2367 C C . VAL A 1 297 ? 15.287 -18.711 -0.374 1.00 92.38 297 VAL A C 1
ATOM 2369 O O . VAL A 1 297 ? 15.381 -19.923 -0.563 1.00 92.38 297 VAL A O 1
ATOM 2372 N N . GLU A 1 298 ? 14.242 -18.139 0.215 1.00 92.00 298 GLU A N 1
ATOM 2373 C CA . GLU A 1 298 ? 13.042 -18.826 0.682 1.00 92.00 298 GLU A CA 1
ATOM 2374 C C . GLU A 1 298 ? 11.843 -17.918 0.391 1.00 92.00 298 GLU A C 1
ATOM 2376 O O . GLU A 1 298 ? 11.924 -16.703 0.587 1.00 92.00 298 GLU A O 1
ATOM 2381 N N . GLY A 1 299 ? 10.780 -18.495 -0.172 1.00 94.25 299 GLY A N 1
ATOM 2382 C CA . GLY A 1 299 ? 9.552 -17.768 -0.486 1.00 94.25 299 GLY A CA 1
ATOM 2383 C C . GLY A 1 299 ? 8.702 -17.487 0.752 1.00 94.25 299 GLY A C 1
ATOM 2384 O O . GLY A 1 299 ? 9.093 -17.766 1.885 1.00 94.25 299 GLY A O 1
ATOM 2385 N N . TYR A 1 300 ? 7.494 -16.973 0.530 1.00 96.19 300 TYR A N 1
ATOM 2386 C CA . TYR A 1 300 ? 6.514 -16.811 1.601 1.00 96.19 300 TYR A CA 1
ATOM 2387 C C . TYR A 1 300 ? 6.152 -18.169 2.220 1.00 96.19 300 TYR A C 1
ATOM 2389 O O . TYR A 1 300 ? 5.706 -19.087 1.528 1.00 96.19 300 TYR A O 1
ATOM 2397 N N . ALA A 1 301 ? 6.330 -18.298 3.535 1.00 96.38 301 ALA A N 1
ATOM 2398 C CA . ALA A 1 301 ? 6.078 -19.531 4.264 1.00 96.38 301 ALA A CA 1
ATOM 2399 C C . ALA A 1 301 ? 4.584 -19.880 4.238 1.00 96.38 301 ALA A C 1
ATOM 2401 O O . ALA A 1 301 ? 3.717 -19.056 4.534 1.00 96.38 301 ALA A O 1
ATOM 2402 N N . ALA A 1 302 ? 4.261 -21.125 3.895 1.00 94.94 302 ALA A N 1
ATOM 2403 C CA . ALA A 1 302 ? 2.879 -21.588 3.908 1.00 94.94 302 ALA A CA 1
ATOM 2404 C C . ALA A 1 302 ? 2.353 -21.715 5.350 1.00 94.94 302 ALA A C 1
ATOM 2406 O O . ALA A 1 302 ? 3.044 -22.236 6.225 1.00 94.94 302 ALA A O 1
ATOM 2407 N N . GLY A 1 303 ? 1.103 -21.305 5.579 1.00 95.56 303 GLY A N 1
ATOM 2408 C CA . GLY A 1 303 ? 0.425 -21.472 6.869 1.00 95.56 303 GLY A CA 1
ATOM 2409 C C . GLY A 1 303 ? 0.826 -20.475 7.962 1.00 95.56 303 GLY A C 1
ATOM 2410 O O . GLY A 1 303 ? 0.544 -20.738 9.129 1.00 95.56 303 GLY A O 1
ATOM 2411 N N . VAL A 1 304 ? 1.470 -19.360 7.605 1.00 97.38 304 VAL A N 1
ATOM 2412 C CA . VAL A 1 304 ? 1.647 -18.201 8.495 1.00 97.38 304 VAL A CA 1
ATOM 2413 C C . VAL A 1 304 ? 0.846 -17.008 7.992 1.00 97.38 304 VAL A C 1
ATOM 2415 O O . VAL A 1 304 ? 0.526 -16.940 6.807 1.00 97.38 304 VAL A O 1
ATOM 2418 N N . ASN A 1 305 ? 0.561 -16.055 8.877 1.00 98.25 305 ASN A N 1
ATOM 2419 C CA . ASN A 1 305 ? -0.123 -14.821 8.506 1.00 98.25 305 ASN A CA 1
ATOM 2420 C C . ASN A 1 305 ? 0.911 -13.726 8.223 1.00 98.25 305 ASN A C 1
ATOM 2422 O O . ASN A 1 305 ? 1.790 -13.493 9.050 1.00 98.25 305 ASN A O 1
ATOM 2426 N N . TYR A 1 306 ? 0.786 -13.042 7.090 1.00 97.81 306 TYR A N 1
ATOM 2427 C CA . TYR A 1 306 ? 1.581 -11.857 6.727 1.00 97.81 306 TYR A CA 1
ATOM 2428 C C . TYR A 1 306 ? 0.810 -10.543 6.916 1.00 97.81 306 TYR A C 1
ATOM 2430 O O . TYR A 1 306 ? 1.359 -9.454 6.785 1.00 97.81 306 TYR A O 1
ATOM 2438 N N . GLY A 1 307 ? -0.468 -10.655 7.262 1.00 96.94 307 GLY A N 1
ATOM 2439 C CA . GLY A 1 307 ? -1.320 -9.579 7.738 1.00 96.94 307 GLY A CA 1
ATOM 2440 C C . GLY A 1 307 ? -2.632 -10.167 8.245 1.00 96.94 307 GLY A C 1
ATOM 2441 O O . GLY A 1 307 ? -2.858 -11.376 8.142 1.00 96.94 307 GLY A O 1
ATOM 2442 N N . LEU A 1 308 ? -3.500 -9.312 8.761 1.00 97.06 308 LEU A N 1
ATOM 2443 C CA . LEU A 1 308 ? -4.866 -9.662 9.136 1.00 97.06 308 LEU A CA 1
ATOM 2444 C C . LEU A 1 308 ? -5.831 -8.660 8.517 1.00 97.06 308 LEU A C 1
ATOM 2446 O O . LEU A 1 308 ? -5.454 -7.527 8.233 1.00 97.06 308 LEU A O 1
ATOM 2450 N N . GLN A 1 309 ? -7.086 -9.054 8.361 1.00 95.44 309 GLN A N 1
ATOM 2451 C CA . GLN A 1 309 ? -8.154 -8.120 8.025 1.00 95.44 309 GLN A CA 1
ATOM 2452 C C . GLN A 1 309 ? -9.388 -8.375 8.882 1.00 95.44 309 GLN A C 1
ATOM 2454 O O . GLN A 1 309 ? -9.608 -9.484 9.366 1.00 95.44 309 GLN A O 1
ATOM 2459 N N . TYR A 1 310 ? -10.227 -7.366 9.048 1.00 94.44 310 TYR A N 1
ATOM 2460 C CA . TYR A 1 310 ? -11.585 -7.556 9.543 1.00 94.44 310 TYR A CA 1
ATOM 2461 C C . TYR A 1 310 ? -12.540 -6.587 8.863 1.00 94.44 310 TYR A C 1
ATOM 2463 O O . TYR A 1 310 ? -12.121 -5.599 8.259 1.00 94.44 310 TYR A O 1
ATOM 2471 N N . GLN A 1 311 ? -13.834 -6.877 8.931 1.00 92.62 311 GLN A N 1
ATOM 2472 C CA . GLN A 1 311 ? -14.863 -5.980 8.440 1.00 92.62 311 GLN A CA 1
ATOM 2473 C C . GLN A 1 311 ? -15.714 -5.458 9.586 1.00 92.62 311 GLN A C 1
ATOM 2475 O O . GLN A 1 311 ? -15.927 -6.110 10.606 1.00 92.62 311 GLN A O 1
ATOM 2480 N N . ARG A 1 312 ? -16.252 -4.265 9.382 1.00 88.31 312 ARG A N 1
ATOM 2481 C CA . ARG A 1 312 ? -17.225 -3.661 10.283 1.00 88.31 312 ARG A CA 1
ATOM 2482 C C . ARG A 1 312 ? -18.280 -2.904 9.503 1.00 88.31 312 ARG A C 1
ATOM 2484 O O . ARG A 1 312 ? -18.100 -2.562 8.331 1.00 88.31 312 ARG A O 1
ATOM 2491 N N . LEU A 1 313 ? -19.385 -2.620 10.175 1.00 86.81 313 LEU A N 1
ATOM 2492 C CA . LEU A 1 313 ? -20.383 -1.703 9.654 1.00 86.81 313 LEU A CA 1
ATOM 2493 C C . LEU A 1 313 ? -19.867 -0.265 9.804 1.00 86.81 313 LEU A C 1
ATOM 2495 O O . LEU A 1 313 ? -19.388 0.111 10.868 1.00 86.81 313 LEU A O 1
ATOM 2499 N N . GLY A 1 314 ? -19.984 0.536 8.754 1.00 85.94 314 GLY A N 1
ATOM 2500 C CA . GLY A 1 314 ? -19.695 1.966 8.771 1.00 85.94 314 GLY A CA 1
ATOM 2501 C C . GLY A 1 314 ? -20.659 2.718 7.863 1.00 85.94 314 GLY A C 1
ATOM 2502 O O . GLY A 1 314 ? -21.607 2.141 7.332 1.00 85.94 314 GLY A O 1
ATOM 2503 N N . GLN A 1 315 ? -20.447 4.015 7.687 1.00 86.50 315 GLN A N 1
ATOM 2504 C CA . GLN A 1 315 ? -21.217 4.848 6.767 1.00 86.50 315 GLN A CA 1
ATOM 2505 C C . GLN A 1 315 ? -20.333 5.893 6.091 1.00 86.50 315 GLN A C 1
ATOM 2507 O O . GLN A 1 315 ? -19.406 6.429 6.697 1.00 86.50 315 GLN A O 1
ATOM 2512 N N . TYR A 1 316 ? -20.683 6.257 4.861 1.00 87.88 316 TYR A N 1
ATOM 2513 C CA . TYR A 1 316 ? -20.117 7.414 4.176 1.00 87.88 316 TYR A CA 1
ATOM 2514 C C . TYR A 1 316 ? -21.190 8.475 3.942 1.00 87.88 316 TYR A C 1
ATOM 2516 O O . TYR A 1 316 ? -22.373 8.164 3.786 1.00 87.88 316 TYR A O 1
ATOM 2524 N N . PHE A 1 317 ? -20.785 9.740 3.950 1.00 88.94 317 PHE A N 1
ATOM 2525 C CA . PHE A 1 317 ? -21.655 10.854 3.605 1.00 88.94 317 PHE A CA 1
ATOM 2526 C C . PHE A 1 317 ? -21.725 11.017 2.084 1.00 88.94 317 PHE A C 1
ATOM 2528 O O . PHE A 1 317 ? -20.708 11.280 1.442 1.00 88.94 317 PHE A O 1
ATOM 2535 N N . ASP A 1 318 ? -22.921 10.866 1.518 1.00 89.25 318 ASP A N 1
ATOM 2536 C CA . ASP A 1 318 ? -23.194 11.119 0.105 1.00 89.25 318 ASP A CA 1
ATOM 2537 C C . ASP A 1 318 ? -23.563 12.597 -0.087 1.00 89.25 318 ASP A C 1
ATOM 2539 O O . ASP A 1 318 ? -24.564 13.086 0.448 1.00 89.25 318 ASP A O 1
ATOM 2543 N N . THR A 1 319 ? -22.736 13.319 -0.844 1.00 88.12 319 THR A N 1
ATOM 2544 C CA . THR A 1 319 ? -22.906 14.751 -1.113 1.00 88.12 319 THR A CA 1
ATOM 2545 C C . THR A 1 319 ? -24.033 15.052 -2.094 1.00 88.12 319 THR A C 1
ATOM 2547 O O . THR A 1 319 ? -24.573 16.159 -2.056 1.00 88.12 319 THR A O 1
ATOM 2550 N N . ASP A 1 320 ? -24.428 14.093 -2.936 1.00 89.56 320 ASP A N 1
ATOM 2551 C CA . ASP A 1 320 ? -25.524 14.266 -3.890 1.00 89.56 320 ASP A CA 1
ATOM 2552 C C . ASP A 1 320 ? -26.879 14.214 -3.180 1.00 89.56 320 ASP A C 1
ATOM 2554 O O . ASP A 1 320 ? -27.815 14.938 -3.538 1.00 89.56 320 ASP A O 1
ATOM 2558 N N . THR A 1 321 ? -26.998 13.365 -2.157 1.00 91.88 321 THR A N 1
ATOM 2559 C CA . THR A 1 321 ? -28.236 13.205 -1.384 1.00 91.88 321 THR A CA 1
ATOM 2560 C C . THR A 1 321 ? -28.239 13.987 -0.075 1.00 91.88 321 THR A C 1
ATOM 2562 O O . THR A 1 321 ? -29.315 14.216 0.482 1.00 91.88 321 THR A O 1
ATOM 2565 N N . GLY A 1 322 ? -27.070 14.401 0.420 1.00 91.62 322 GLY A N 1
ATOM 2566 C CA . GLY A 1 322 ? -26.911 15.050 1.720 1.00 91.62 322 GLY A CA 1
ATOM 2567 C C . GLY A 1 322 ? -27.216 14.110 2.889 1.00 91.62 322 GLY A C 1
ATOM 2568 O O . GLY A 1 322 ? -27.769 14.542 3.901 1.00 91.62 322 GLY A O 1
ATOM 2569 N N . THR A 1 323 ? -26.938 12.810 2.748 1.00 91.38 323 THR A N 1
ATOM 2570 C CA . THR A 1 323 ? -27.278 11.792 3.756 1.00 91.38 323 THR A CA 1
ATOM 2571 C C . THR A 1 323 ? -26.154 10.791 3.970 1.00 91.38 323 THR A C 1
ATOM 2573 O O . THR A 1 323 ? -25.414 10.476 3.044 1.00 91.38 323 THR A O 1
ATOM 2576 N N . PHE A 1 324 ? -26.092 10.200 5.164 1.00 89.19 324 PHE A N 1
ATOM 2577 C CA . PHE A 1 324 ? -25.248 9.032 5.404 1.00 89.19 324 PHE A CA 1
ATOM 2578 C C . PHE A 1 324 ? -25.834 7.769 4.774 1.00 89.19 324 PHE A C 1
ATOM 2580 O O . PHE A 1 324 ? -27.016 7.464 4.947 1.00 89.19 324 PHE A O 1
ATOM 2587 N N . LEU A 1 325 ? -24.985 7.022 4.074 1.00 89.69 325 LEU A N 1
ATOM 2588 C CA . LEU A 1 325 ? -25.283 5.714 3.510 1.00 89.69 325 LEU A CA 1
ATOM 2589 C C . LEU A 1 325 ? -24.418 4.664 4.202 1.00 89.69 325 LEU A C 1
ATOM 2591 O O . LEU A 1 325 ? -23.212 4.850 4.356 1.00 89.69 325 LEU A O 1
ATOM 2595 N N . ALA A 1 326 ? -25.040 3.562 4.619 1.00 89.38 326 ALA A N 1
ATOM 2596 C CA . ALA A 1 326 ? -24.327 2.450 5.231 1.00 89.38 326 ALA A CA 1
ATOM 2597 C C . ALA A 1 326 ? -23.363 1.789 4.233 1.00 89.38 326 ALA A C 1
ATOM 2599 O O . ALA A 1 326 ? -23.665 1.651 3.046 1.00 89.38 326 ALA A O 1
ATOM 2600 N N . GLU A 1 327 ? -22.227 1.332 4.740 1.00 89.19 327 GLU A N 1
ATOM 2601 C CA . GLU A 1 327 ? -21.195 0.606 4.012 1.00 89.19 327 GLU A CA 1
ATOM 2602 C C . GLU A 1 327 ? -20.557 -0.464 4.904 1.00 89.19 327 GLU A C 1
ATOM 2604 O O . GLU A 1 327 ? -20.644 -0.425 6.133 1.00 89.19 327 GLU A O 1
ATOM 2609 N N . THR A 1 328 ? -19.886 -1.424 4.278 1.00 89.56 328 THR A N 1
ATOM 2610 C CA . THR A 1 328 ? -18.964 -2.318 4.976 1.00 89.56 328 THR A CA 1
ATOM 2611 C C . THR A 1 328 ? -17.564 -1.752 4.819 1.00 89.56 328 THR A C 1
ATOM 2613 O O . THR A 1 328 ? -17.098 -1.557 3.700 1.00 89.56 328 THR A O 1
ATOM 2616 N N . GLN A 1 329 ? -16.906 -1.473 5.937 1.00 86.88 329 GLN A N 1
ATOM 2617 C CA . GLN A 1 329 ? -15.519 -1.032 5.954 1.00 86.88 329 GLN A CA 1
ATOM 2618 C C . GLN A 1 329 ? -14.629 -2.238 6.230 1.00 86.88 329 GLN A C 1
ATOM 2620 O O . GLN A 1 329 ? -14.840 -2.938 7.219 1.00 86.88 329 GLN A O 1
ATOM 2625 N N . THR A 1 330 ? -13.643 -2.468 5.370 1.00 89.69 330 THR A N 1
ATOM 2626 C CA . THR A 1 330 ? -12.570 -3.442 5.607 1.00 89.69 330 THR A CA 1
ATOM 2627 C C . THR A 1 330 ? -11.393 -2.729 6.259 1.00 89.69 330 THR A C 1
ATOM 2629 O O . THR A 1 330 ? -11.001 -1.666 5.783 1.00 89.69 330 THR A O 1
ATOM 2632 N N . ILE A 1 331 ? -10.829 -3.294 7.319 1.00 90.19 331 ILE A N 1
ATOM 2633 C CA . ILE A 1 331 ? -9.598 -2.821 7.948 1.00 90.19 331 ILE A CA 1
ATOM 2634 C C . ILE A 1 331 ? -8.518 -3.863 7.708 1.00 90.19 331 ILE A C 1
ATOM 2636 O O . ILE A 1 331 ? -8.685 -5.012 8.111 1.00 90.19 331 ILE A O 1
ATOM 2640 N N . ASP A 1 332 ? -7.424 -3.450 7.078 1.00 92.81 332 ASP A N 1
ATOM 2641 C CA . ASP A 1 332 ? -6.237 -4.278 6.886 1.00 92.81 332 ASP A CA 1
ATOM 2642 C C . ASP A 1 332 ? -5.190 -3.921 7.937 1.00 92.81 332 ASP A C 1
ATOM 2644 O O . ASP A 1 332 ? -4.984 -2.746 8.245 1.00 92.81 332 ASP A O 1
ATOM 2648 N N . ILE A 1 333 ? -4.513 -4.936 8.462 1.00 93.75 333 ILE A N 1
ATOM 2649 C CA . ILE A 1 333 ? -3.492 -4.816 9.495 1.00 93.75 333 ILE A CA 1
ATOM 2650 C C . ILE A 1 333 ? -2.211 -5.447 8.971 1.00 93.75 333 ILE A C 1
ATOM 2652 O O . ILE A 1 333 ? -2.188 -6.621 8.588 1.00 93.75 333 ILE A O 1
ATOM 2656 N N . GLU A 1 334 ? -1.143 -4.662 8.972 1.00 93.69 334 GLU A N 1
ATOM 2657 C CA . GLU A 1 334 ? 0.140 -5.031 8.384 1.00 93.69 334 GLU A CA 1
ATOM 2658 C C . GLU A 1 334 ? 1.276 -4.812 9.379 1.00 93.69 334 GLU A C 1
ATOM 2660 O O . GLU A 1 334 ? 1.314 -3.816 10.105 1.00 93.69 334 GLU A O 1
ATOM 2665 N N . TYR A 1 335 ? 2.230 -5.740 9.380 1.00 94.62 335 TYR A N 1
ATOM 2666 C CA . TYR A 1 335 ? 3.483 -5.613 10.108 1.00 94.62 335 TYR A CA 1
ATOM 2667 C C . TYR A 1 335 ? 4.655 -5.583 9.131 1.00 94.62 335 TYR A C 1
ATOM 2669 O O . TYR A 1 335 ? 4.679 -6.331 8.153 1.00 94.62 335 TYR A O 1
ATOM 2677 N N . ARG A 1 336 ? 5.640 -4.733 9.423 1.00 92.88 336 ARG A N 1
ATOM 2678 C CA . ARG A 1 336 ? 6.845 -4.556 8.612 1.00 92.88 336 ARG A CA 1
ATOM 2679 C C . ARG A 1 336 ? 8.099 -4.719 9.442 1.00 92.88 336 ARG A C 1
ATOM 2681 O O . ARG A 1 336 ? 8.128 -4.369 10.624 1.00 92.88 336 ARG A O 1
ATOM 2688 N N . SER A 1 337 ? 9.152 -5.196 8.797 1.00 94.00 337 SER A N 1
ATOM 2689 C CA . SER A 1 337 ? 10.449 -5.391 9.424 1.00 94.00 337 SER A CA 1
ATOM 2690 C C . SER A 1 337 ? 10.981 -4.113 10.058 1.00 94.00 337 SER A C 1
ATOM 2692 O O . SER A 1 337 ? 10.982 -3.037 9.455 1.00 94.00 337 SER A O 1
ATOM 2694 N N . GLY A 1 338 ? 11.470 -4.235 11.291 1.00 89.25 338 GLY A N 1
ATOM 2695 C CA . GLY A 1 338 ? 12.079 -3.124 12.020 1.00 89.25 338 GLY A CA 1
ATOM 2696 C C . GLY A 1 338 ? 11.100 -2.026 12.443 1.00 89.25 338 GLY A C 1
ATOM 2697 O O . GLY A 1 338 ? 11.552 -0.998 12.943 1.00 89.25 338 GLY A O 1
ATOM 2698 N N . ALA A 1 339 ? 9.793 -2.225 12.253 1.00 86.81 339 ALA A N 1
ATOM 2699 C CA . ALA A 1 339 ? 8.763 -1.376 12.828 1.00 86.81 339 ALA A CA 1
ATOM 2700 C C . ALA A 1 339 ? 8.510 -1.760 14.296 1.00 86.81 339 ALA A C 1
ATOM 2702 O O . ALA A 1 339 ? 8.514 -2.942 14.654 1.00 86.81 339 ALA A O 1
ATOM 2703 N N . ASP A 1 340 ? 8.237 -0.755 15.130 1.00 84.38 340 ASP A N 1
ATOM 2704 C CA . ASP A 1 340 ? 7.916 -0.937 16.553 1.00 84.38 340 ASP A CA 1
ATOM 2705 C C . ASP A 1 340 ? 6.423 -1.250 16.796 1.00 84.38 340 ASP A C 1
ATOM 2707 O O . ASP A 1 340 ? 5.996 -1.385 17.941 1.00 84.38 340 ASP A O 1
ATOM 2711 N N . GLY A 1 341 ? 5.632 -1.410 15.728 1.00 88.38 341 GLY A N 1
ATOM 2712 C CA . GLY A 1 341 ? 4.194 -1.659 15.792 1.00 88.38 341 GLY A CA 1
ATOM 2713 C C . GLY A 1 341 ? 3.562 -2.034 14.448 1.00 88.38 341 GLY A C 1
ATOM 2714 O O . GLY A 1 341 ? 4.268 -2.203 13.450 1.00 88.38 341 GLY A O 1
ATOM 2715 N N . VAL A 1 342 ? 2.231 -2.155 14.424 1.00 89.88 342 VAL A N 1
ATOM 2716 C CA . VAL A 1 342 ? 1.447 -2.470 13.210 1.00 89.88 342 VAL A CA 1
ATOM 2717 C C . VAL A 1 342 ? 0.786 -1.249 12.582 1.00 89.88 342 VAL A C 1
ATOM 2719 O O . VAL A 1 342 ? 0.508 -0.258 13.253 1.00 89.88 342 VAL A O 1
ATOM 2722 N N . GLN A 1 343 ? 0.526 -1.341 11.281 1.00 87.88 343 GLN A N 1
ATOM 2723 C CA . GLN A 1 343 ? -0.143 -0.329 10.466 1.00 87.88 343 GLN A CA 1
ATOM 2724 C C . GLN A 1 343 ? -1.585 -0.749 10.199 1.00 87.88 343 GLN A C 1
ATOM 2726 O O . GLN A 1 343 ? -1.848 -1.932 9.983 1.00 87.88 343 GLN A O 1
ATOM 2731 N N . PHE A 1 344 ? -2.489 0.229 10.154 1.00 86.44 344 PHE A N 1
ATOM 2732 C CA . PHE A 1 344 ? -3.892 0.029 9.799 1.00 86.44 344 PHE A CA 1
ATOM 2733 C C . PHE A 1 344 ? -4.221 0.739 8.490 1.00 86.44 344 PHE A C 1
ATOM 2735 O O . PHE A 1 344 ? -3.865 1.906 8.291 1.00 86.44 344 PHE A O 1
ATOM 2742 N N . TYR A 1 345 ? -4.959 0.051 7.625 1.00 84.88 345 TYR A N 1
ATOM 2743 C CA . TYR A 1 345 ? -5.494 0.614 6.393 1.00 84.88 345 TYR A CA 1
ATOM 2744 C C . TYR A 1 345 ? -7.008 0.495 6.382 1.00 84.88 345 TYR A C 1
ATOM 2746 O O . TYR A 1 345 ? -7.560 -0.584 6.587 1.00 84.88 345 TYR A O 1
ATOM 2754 N N . LEU A 1 346 ? -7.684 1.608 6.111 1.00 80.94 346 LEU A N 1
ATOM 2755 C CA . LEU A 1 346 ? -9.134 1.651 5.987 1.00 80.94 346 LEU A CA 1
ATOM 2756 C C . LEU A 1 346 ? -9.545 1.442 4.522 1.00 80.94 346 LEU A C 1
ATOM 2758 O O . LEU A 1 346 ? -9.042 2.113 3.621 1.00 80.94 346 LEU A O 1
ATOM 2762 N N . SER A 1 347 ? -10.537 0.571 4.327 1.00 67.75 347 SER A N 1
ATOM 2763 C CA . SER A 1 347 ? -11.266 0.264 3.086 1.00 67.75 347 SER A CA 1
ATOM 2764 C C . SER A 1 347 ? -10.468 -0.440 1.978 1.00 67.75 347 SER A C 1
ATOM 2766 O O . SER A 1 347 ? -10.264 0.126 0.909 1.00 67.75 347 SER A O 1
ATOM 2768 N N . GLY A 1 348 ? -10.090 -1.702 2.208 1.00 52.22 348 GLY A N 1
ATOM 2769 C CA . GLY A 1 348 ? -9.716 -2.679 1.170 1.00 52.22 348 GLY A CA 1
ATOM 2770 C C . GLY A 1 348 ? -10.916 -3.231 0.383 1.00 52.22 348 GLY A C 1
ATOM 2771 O O . GLY A 1 348 ? -11.753 -3.906 0.981 1.00 52.22 348 GLY A O 1
ATOM 2772 N N . GLU A 1 349 ? -10.928 -2.969 -0.939 1.00 36.12 349 GLU A N 1
ATOM 2773 C CA . GLU A 1 349 ? -11.856 -3.417 -2.017 1.00 36.12 349 GLU A CA 1
ATOM 2774 C C . GLU A 1 349 ? -13.295 -2.842 -2.038 1.00 36.12 349 GLU A C 1
ATOM 2776 O O . GLU A 1 349 ? -13.854 -2.494 -1.005 1.00 36.12 349 GLU A O 1
ATOM 2781 N N . ALA A 1 350 ? -14.049 -2.778 -3.150 1.00 31.50 350 ALA A N 1
ATOM 2782 C CA . ALA A 1 350 ? -13.815 -2.708 -4.602 1.00 31.50 350 ALA A CA 1
ATOM 2783 C C . ALA A 1 350 ? -15.203 -2.483 -5.246 1.00 31.50 350 ALA A C 1
ATOM 2785 O O . ALA A 1 350 ? -16.068 -3.350 -5.150 1.00 31.50 350 ALA A O 1
ATOM 2786 N N . ASP A 1 351 ? -15.449 -1.340 -5.895 1.00 26.30 351 ASP A N 1
ATOM 2787 C CA . ASP A 1 351 ? -16.569 -1.239 -6.842 1.00 26.30 351 ASP A CA 1
ATOM 2788 C C . ASP A 1 351 ? -16.279 -0.177 -7.910 1.00 26.30 351 ASP A C 1
ATOM 2790 O O . ASP A 1 351 ? -16.426 1.016 -7.661 1.00 26.30 351 ASP A O 1
ATOM 2794 N N . GLY A 1 352 ? -15.801 -0.643 -9.071 1.00 28.69 352 GLY A N 1
ATOM 2795 C CA . GLY A 1 352 ? -15.986 -0.086 -10.423 1.00 28.69 352 GLY A CA 1
ATOM 2796 C C . GLY A 1 352 ? -15.513 1.328 -10.780 1.00 28.69 352 GLY A C 1
ATOM 2797 O O . GLY A 1 352 ? -15.330 1.591 -11.965 1.00 28.69 352 GLY A O 1
ATOM 2798 N N . ASP A 1 353 ? -15.324 2.226 -9.821 1.00 25.44 353 ASP A N 1
ATOM 2799 C CA . ASP A 1 353 ? -14.915 3.611 -10.031 1.00 25.44 353 ASP A CA 1
ATOM 2800 C C . ASP A 1 353 ? -14.425 4.182 -8.683 1.00 25.44 353 ASP A C 1
ATOM 2802 O O . ASP A 1 353 ? -15.201 4.608 -7.830 1.00 25.44 353 ASP A O 1
ATOM 2806 N N . ASN A 1 354 ? -13.110 4.135 -8.458 1.00 30.97 354 ASN A N 1
ATOM 2807 C CA . ASN A 1 354 ? -12.404 5.024 -7.529 1.00 30.97 354 ASN A CA 1
ATOM 2808 C C . ASN A 1 354 ? -12.817 5.002 -6.025 1.00 30.97 354 ASN A C 1
ATOM 2810 O O . ASN A 1 354 ? -13.146 6.039 -5.451 1.00 30.97 354 ASN A O 1
ATOM 2814 N N . ARG A 1 355 ? -12.721 3.851 -5.336 1.00 28.31 355 ARG A N 1
ATOM 2815 C CA . ARG A 1 355 ? -12.922 3.724 -3.866 1.00 28.31 355 ARG A CA 1
ATOM 2816 C C . ARG A 1 355 ? -11.712 3.026 -3.211 1.00 28.31 355 ARG A C 1
ATOM 2818 O O . ARG A 1 355 ? -11.647 1.810 -3.212 1.00 28.31 355 ARG A O 1
ATOM 2825 N N . LEU A 1 356 ? -10.596 3.728 -2.984 1.00 35.31 356 LEU A N 1
ATOM 2826 C CA . LEU A 1 356 ? -10.155 4.376 -1.729 1.00 35.31 356 LEU A CA 1
ATOM 2827 C C . LEU A 1 356 ? -9.707 3.409 -0.603 1.00 35.31 356 LEU A C 1
ATOM 2829 O O . LEU A 1 356 ? -10.406 3.289 0.396 1.00 35.31 356 LEU A O 1
ATOM 2833 N N . THR A 1 357 ? -8.509 2.816 -0.731 1.00 37.03 357 THR A N 1
ATOM 2834 C CA . THR A 1 357 ? -7.717 2.285 0.403 1.00 37.03 357 THR A CA 1
ATOM 2835 C C . THR A 1 357 ? -6.769 3.364 0.922 1.00 37.03 357 THR A C 1
ATOM 2837 O O . THR A 1 357 ? -6.009 3.899 0.113 1.00 37.03 357 THR A O 1
ATOM 2840 N N . GLY A 1 358 ? -6.745 3.654 2.224 1.00 41.75 358 GLY A N 1
ATOM 2841 C CA . GLY A 1 358 ? -5.834 4.655 2.788 1.00 41.75 358 GLY A CA 1
ATOM 2842 C C . GLY A 1 358 ? -5.212 4.252 4.119 1.00 41.75 358 GLY A C 1
ATOM 2843 O O . GLY A 1 358 ? -5.915 3.749 4.992 1.00 41.75 358 GLY A O 1
ATOM 2844 N N . ALA A 1 359 ? -3.908 4.501 4.287 1.00 48.59 359 ALA A N 1
ATOM 2845 C CA . ALA A 1 359 ? -3.301 4.546 5.620 1.00 48.59 359 ALA A CA 1
ATOM 2846 C C . ALA A 1 359 ? -3.931 5.700 6.415 1.00 48.59 359 ALA A C 1
ATOM 2848 O O . ALA A 1 359 ? -4.170 6.769 5.842 1.00 48.59 359 ALA A O 1
ATOM 2849 N N . LEU A 1 360 ? -4.193 5.498 7.705 1.00 55.34 360 LEU A N 1
ATOM 2850 C CA . LEU A 1 360 ? -4.631 6.570 8.600 1.00 55.34 360 LEU A CA 1
ATOM 2851 C C . LEU A 1 360 ? -3.406 7.386 9.029 1.00 55.34 360 LEU A C 1
ATOM 2853 O O . LEU A 1 360 ? -2.617 6.933 9.857 1.00 55.34 360 LEU A O 1
ATOM 2857 N N . VAL A 1 361 ? -3.222 8.574 8.447 1.00 50.38 361 VAL A N 1
ATOM 2858 C CA . VAL A 1 361 ? -2.051 9.429 8.702 1.00 50.38 361 VAL A CA 1
ATOM 2859 C C . VAL A 1 361 ? -2.501 10.743 9.349 1.00 50.38 361 VAL A C 1
ATOM 2861 O O . VAL A 1 361 ? -3.306 11.476 8.774 1.00 50.38 361 VAL A O 1
ATOM 2864 N N . ASP A 1 362 ? -1.971 11.050 10.540 1.00 52.09 362 ASP A N 1
ATOM 2865 C CA . ASP A 1 362 ? -2.042 12.403 11.110 1.00 52.09 362 ASP A CA 1
ATOM 2866 C C . ASP A 1 362 ? -1.036 13.291 10.403 1.00 52.09 362 ASP A C 1
ATOM 2868 O O . ASP A 1 362 ? 0.123 12.898 10.246 1.00 52.09 362 ASP A O 1
ATOM 2872 N N . ILE A 1 363 ? -1.448 14.481 9.984 1.00 49.56 363 ILE A N 1
ATOM 2873 C CA . ILE A 1 363 ? -0.538 15.408 9.324 1.00 49.56 363 ILE A CA 1
ATOM 2874 C C . ILE A 1 363 ? -0.660 16.778 9.973 1.00 49.56 363 ILE A C 1
ATOM 2876 O O . ILE A 1 363 ? -1.302 17.691 9.453 1.00 49.56 363 ILE A O 1
ATOM 2880 N N . ASP A 1 364 ? 0.136 16.964 11.022 1.00 46.75 364 ASP A N 1
ATOM 2881 C CA . ASP A 1 364 ? 0.838 18.229 11.220 1.00 46.75 364 ASP A CA 1
ATOM 2882 C C . ASP A 1 364 ? 1.969 18.327 10.166 1.00 46.75 364 ASP A C 1
ATOM 2884 O O . ASP A 1 364 ? 3.162 18.171 10.408 1.00 46.75 364 ASP A O 1
ATOM 2888 N N . SER A 1 365 ? 1.557 18.612 8.929 1.00 45.19 365 SER A N 1
ATOM 2889 C CA . SER A 1 365 ? 2.324 19.125 7.776 1.00 45.19 365 SER A CA 1
ATOM 2890 C C . SER A 1 365 ? 3.259 18.243 6.920 1.00 45.19 365 SER A C 1
ATOM 2892 O O . SER A 1 365 ? 3.633 18.718 5.844 1.00 45.19 365 SER A O 1
ATOM 2894 N N . GLU A 1 366 ? 3.587 16.988 7.251 1.00 54.72 366 GLU A N 1
ATOM 2895 C CA . GLU A 1 366 ? 4.413 16.135 6.368 1.00 54.72 366 GLU A CA 1
ATOM 2896 C C . GLU A 1 366 ? 3.660 14.926 5.779 1.00 54.72 366 GLU A C 1
ATOM 2898 O O . GLU A 1 366 ? 3.337 13.972 6.479 1.00 54.72 366 GLU A O 1
ATOM 2903 N N . THR A 1 367 ? 3.491 14.895 4.447 1.00 54.22 367 THR A N 1
ATOM 2904 C CA . THR A 1 367 ? 2.944 13.764 3.648 1.00 54.22 367 THR A CA 1
ATOM 2905 C C . THR A 1 367 ? 3.747 12.459 3.753 1.00 54.22 367 THR A C 1
ATOM 2907 O O . THR A 1 367 ? 3.469 11.501 3.038 1.00 54.22 367 THR A O 1
ATOM 2910 N N . ASN A 1 368 ? 4.773 12.441 4.606 1.00 56.75 368 ASN A N 1
ATOM 2911 C CA . ASN A 1 368 ? 5.703 11.340 4.821 1.00 56.75 368 ASN A CA 1
ATOM 2912 C C . ASN A 1 368 ? 5.749 10.880 6.282 1.00 56.75 368 ASN A C 1
ATOM 2914 O O . ASN A 1 368 ? 6.625 10.078 6.618 1.00 56.75 368 ASN A O 1
ATOM 2918 N N . SER A 1 369 ? 4.869 11.401 7.147 1.00 56.78 369 SER A N 1
ATOM 2919 C CA . SER A 1 369 ? 4.857 11.002 8.551 1.00 56.78 369 SER A CA 1
ATOM 2920 C C . SER A 1 369 ? 4.543 9.511 8.677 1.00 56.78 369 SER A C 1
ATOM 2922 O O . SER A 1 369 ? 3.632 8.984 8.040 1.00 56.78 369 SER A O 1
ATOM 2924 N N . ARG A 1 370 ? 5.346 8.825 9.494 1.00 57.34 370 ARG A N 1
ATOM 2925 C CA . ARG A 1 370 ? 5.184 7.407 9.838 1.00 57.34 370 ARG A CA 1
ATOM 2926 C C . ARG A 1 370 ? 4.563 7.224 11.230 1.00 57.34 370 ARG A C 1
ATOM 2928 O O . ARG A 1 370 ? 4.613 6.129 11.776 1.00 57.34 370 ARG A O 1
ATOM 2935 N N . GLU A 1 371 ? 4.020 8.290 11.816 1.00 52.66 371 GLU A N 1
ATOM 2936 C CA . GLU A 1 371 ? 3.770 8.433 13.260 1.00 52.66 371 GLU A CA 1
ATOM 2937 C C . GLU A 1 371 ? 2.509 7.738 13.808 1.00 52.66 371 GLU A C 1
ATOM 2939 O O . GLU A 1 371 ? 2.025 8.113 14.869 1.00 52.66 371 GLU A O 1
ATOM 2944 N N . ARG A 1 372 ? 1.964 6.708 13.151 1.00 61.66 372 ARG A N 1
ATOM 2945 C CA . ARG A 1 372 ? 0.819 5.951 13.697 1.00 61.66 372 ARG A CA 1
ATOM 2946 C C . ARG A 1 372 ? 0.963 4.448 13.502 1.00 61.66 372 ARG A C 1
ATOM 2948 O O . ARG A 1 372 ? 0.189 3.818 12.785 1.00 61.66 372 ARG A O 1
ATOM 2955 N N . LEU A 1 373 ? 1.986 3.884 14.136 1.00 76.94 373 LEU A N 1
ATOM 2956 C CA . LEU A 1 373 ? 2.036 2.450 14.400 1.00 76.94 373 LEU A CA 1
ATOM 2957 C C . LEU A 1 373 ? 1.342 2.173 15.735 1.00 76.94 373 LEU A C 1
ATOM 2959 O O . LEU A 1 373 ? 1.545 2.921 16.689 1.00 76.94 373 LEU A O 1
ATOM 2963 N N . LEU A 1 374 ? 0.570 1.091 15.830 1.00 83.81 374 LEU A N 1
ATOM 2964 C CA . LEU A 1 374 ? 0.178 0.553 17.133 1.00 83.81 374 LEU A CA 1
ATOM 2965 C C . LEU A 1 374 ? 1.385 -0.161 17.733 1.00 83.81 374 LEU A C 1
ATOM 2967 O O . LEU A 1 374 ? 1.691 -1.296 17.358 1.00 83.81 374 LEU A O 1
ATOM 2971 N N . GLU A 1 375 ? 2.096 0.555 18.598 1.00 88.88 375 GLU A N 1
ATOM 2972 C CA . GLU A 1 375 ? 3.332 0.102 19.227 1.00 88.88 375 GLU A CA 1
ATOM 2973 C C . GLU A 1 375 ? 3.101 -1.035 20.228 1.00 88.88 375 GLU A C 1
ATOM 2975 O O . GLU A 1 375 ? 2.027 -1.177 20.816 1.00 88.88 375 GLU A O 1
ATOM 2980 N N . ILE A 1 376 ? 4.142 -1.839 20.459 1.00 91.00 376 ILE A N 1
ATOM 2981 C CA . ILE A 1 376 ? 4.118 -2.883 21.489 1.00 91.00 376 ILE A CA 1
ATOM 2982 C C . ILE A 1 376 ? 3.767 -2.294 22.864 1.00 91.00 376 ILE A C 1
ATOM 2984 O O . ILE A 1 376 ? 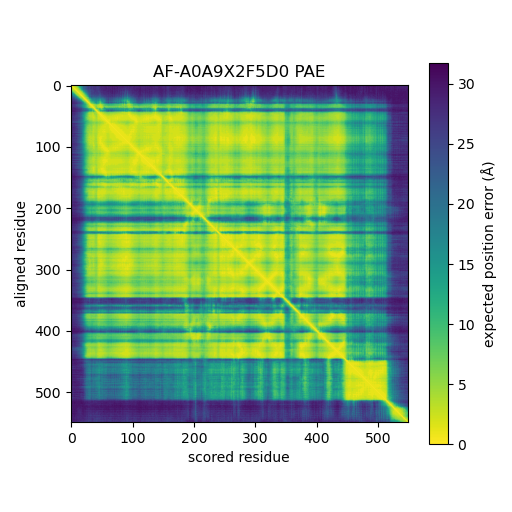4.441 -1.400 23.373 1.00 91.00 376 ILE A O 1
ATOM 2988 N N . GLY A 1 377 ? 2.756 -2.874 23.506 1.00 87.06 377 GLY A N 1
ATOM 2989 C CA . GLY A 1 377 ? 2.211 -2.452 24.793 1.00 87.06 377 GLY A CA 1
ATOM 2990 C C . GLY A 1 377 ? 1.061 -1.450 24.684 1.00 87.06 377 GLY A C 1
ATOM 2991 O O . GLY A 1 377 ? 0.506 -1.079 25.716 1.00 87.06 377 GLY A O 1
ATOM 2992 N N . SER A 1 378 ? 0.700 -1.018 23.476 1.00 85.81 378 SER A N 1
ATOM 2993 C CA . SER A 1 378 ? -0.459 -0.165 23.220 1.00 85.81 378 SER A CA 1
ATOM 2994 C C . SER A 1 378 ? -1.655 -0.972 22.716 1.00 85.81 378 SER A C 1
ATOM 2996 O O . SER A 1 378 ? -1.508 -2.057 22.144 1.00 85.81 378 SER A O 1
ATOM 2998 N N . SER A 1 379 ? -2.840 -0.403 22.913 1.00 83.69 379 SER A N 1
ATOM 2999 C CA . SER A 1 379 ? -4.107 -0.898 22.387 1.00 83.69 379 SER A CA 1
ATOM 3000 C C . SER A 1 379 ? -4.813 0.192 21.588 1.00 83.69 379 SER A C 1
ATOM 3002 O O . SER A 1 379 ? -4.565 1.378 21.806 1.00 83.69 379 SER A O 1
ATOM 3004 N N . ILE A 1 380 ? -5.680 -0.222 20.673 1.00 82.62 380 ILE A N 1
ATOM 3005 C CA . ILE A 1 380 ? -6.582 0.651 19.928 1.00 82.62 380 ILE A CA 1
ATOM 3006 C C . ILE A 1 380 ? -7.939 -0.026 19.821 1.00 82.62 380 ILE A C 1
ATOM 3008 O O . ILE A 1 380 ? -8.028 -1.214 19.494 1.00 82.62 380 ILE A O 1
ATOM 3012 N N . GLU A 1 381 ? -8.998 0.722 20.089 1.00 81.38 381 GLU A N 1
ATOM 3013 C CA . GLU A 1 381 ? -10.343 0.271 19.771 1.00 81.38 381 GLU A CA 1
ATOM 3014 C C . GLU A 1 381 ? -10.629 0.566 18.306 1.00 81.38 381 GLU A C 1
ATOM 3016 O O . GLU A 1 381 ? -10.326 1.648 17.810 1.00 81.38 381 GLU A O 1
ATOM 3021 N N . ASP A 1 382 ? -11.226 -0.375 17.578 1.00 78.56 382 ASP A N 1
ATOM 3022 C CA . ASP A 1 382 ? -11.541 -0.133 16.178 1.00 78.56 382 ASP A CA 1
ATOM 3023 C C . ASP A 1 382 ? -12.450 1.077 16.028 1.00 78.56 382 ASP A C 1
ATOM 3025 O O . ASP A 1 382 ? -12.290 1.798 15.045 1.00 78.56 382 ASP A O 1
ATOM 3029 N N . THR A 1 383 ? -13.346 1.343 16.989 1.00 74.19 383 THR A N 1
ATOM 3030 C CA . THR A 1 383 ? -14.141 2.568 17.020 1.00 74.19 383 THR A CA 1
ATOM 3031 C C . THR A 1 383 ? -13.255 3.743 16.665 1.00 74.19 383 THR A C 1
ATOM 3033 O O . THR A 1 383 ? -13.614 4.350 15.670 1.00 74.19 383 THR A O 1
ATOM 3036 N N . GLU A 1 384 ? -12.067 3.928 17.264 1.00 73.81 384 GLU A N 1
ATOM 3037 C CA . GLU A 1 384 ? -11.046 4.978 17.022 1.00 73.81 384 GLU A CA 1
ATOM 3038 C C . GLU A 1 384 ? -10.536 5.146 15.572 1.00 73.81 384 GLU A C 1
ATOM 3040 O O . GLU A 1 384 ? -9.718 6.024 15.299 1.00 73.81 384 GLU A O 1
ATOM 3045 N N . PHE A 1 385 ? -10.995 4.334 14.618 1.00 72.62 385 PHE A N 1
ATOM 3046 C CA . PHE A 1 385 ? -10.776 4.536 13.179 1.00 72.62 385 PHE A CA 1
ATOM 3047 C C . PHE A 1 385 ? -11.917 5.280 12.472 1.00 72.62 385 PHE A C 1
ATOM 3049 O O . PHE A 1 385 ? -11.841 5.519 11.268 1.00 72.62 385 PHE A O 1
ATOM 3056 N N . GLY A 1 386 ? -13.024 5.557 13.158 1.00 74.81 386 GLY A N 1
ATOM 3057 C CA . GLY A 1 386 ? -14.154 6.303 12.615 1.00 74.81 386 GLY A CA 1
ATOM 3058 C C . GLY A 1 386 ? -15.126 5.437 11.854 1.00 74.81 386 GLY A C 1
ATOM 3059 O O . GLY A 1 386 ? -14.860 4.995 10.741 1.00 74.81 386 GLY A O 1
ATOM 3060 N N . MET A 1 387 ? -16.318 5.255 12.407 1.00 77.94 387 MET A N 1
ATOM 3061 C CA . MET A 1 387 ? -17.370 4.501 11.721 1.00 77.94 387 MET A CA 1
ATOM 3062 C C . MET A 1 387 ? -18.082 5.309 10.639 1.00 77.94 387 MET A C 1
ATOM 3064 O O . MET A 1 387 ? -18.819 4.748 9.835 1.00 77.94 387 MET A O 1
ATOM 3068 N N . SER A 1 388 ? -17.896 6.626 10.626 1.00 81.19 388 SER A N 1
ATOM 3069 C CA . SER A 1 388 ? -18.522 7.517 9.660 1.00 81.19 388 SER A CA 1
ATOM 3070 C C . SER A 1 388 ? -17.464 8.341 8.949 1.00 81.19 388 SER A C 1
ATOM 3072 O O . SER A 1 388 ? -16.569 8.871 9.598 1.00 81.19 388 SER A O 1
ATOM 3074 N N . ARG A 1 389 ? -17.571 8.470 7.625 1.00 80.81 389 ARG A N 1
ATOM 3075 C CA . ARG A 1 389 ? -16.592 9.213 6.827 1.00 80.81 389 ARG A CA 1
ATOM 3076 C C . ARG A 1 389 ? -17.234 10.204 5.870 1.00 80.81 389 ARG A C 1
ATOM 3078 O O . ARG A 1 389 ? -18.286 9.949 5.292 1.00 80.81 389 ARG A O 1
ATOM 3085 N N . PHE A 1 390 ? -16.546 11.317 5.668 1.00 83.06 390 PHE A N 1
ATOM 3086 C CA . PHE A 1 390 ? -16.770 12.240 4.562 1.00 83.06 390 PHE A CA 1
ATOM 3087 C C . PHE A 1 390 ? -15.412 12.488 3.916 1.00 83.06 390 PHE A C 1
ATOM 3089 O O . PHE A 1 390 ? -14.505 12.987 4.585 1.00 83.06 390 PHE A O 1
ATOM 3096 N N . ILE A 1 391 ? -15.265 12.071 2.659 1.00 76.62 391 ILE A N 1
ATOM 3097 C CA . ILE A 1 391 ? -13.993 12.133 1.945 1.00 76.62 391 ILE A CA 1
ATOM 3098 C C . ILE A 1 391 ? -14.083 13.201 0.868 1.00 76.62 391 ILE A C 1
ATOM 3100 O O . ILE A 1 391 ? -15.006 13.186 0.055 1.00 76.62 391 ILE A O 1
ATOM 3104 N N . VAL A 1 392 ? -13.100 14.094 0.850 1.00 75.19 392 VAL A N 1
ATOM 3105 C CA . VAL A 1 392 ? -12.921 15.081 -0.216 1.00 75.19 392 VAL A CA 1
ATOM 3106 C C . VAL A 1 392 ? -11.725 14.716 -1.089 1.00 75.19 392 VAL A C 1
ATOM 3108 O O . VAL A 1 392 ? -10.773 14.064 -0.641 1.00 75.19 392 VAL A O 1
ATOM 3111 N N . ASP A 1 393 ? -11.757 15.161 -2.343 1.00 74.50 393 ASP A N 1
ATOM 3112 C CA . ASP A 1 393 ? -10.609 15.042 -3.237 1.00 74.50 393 ASP A CA 1
ATOM 3113 C C . ASP A 1 393 ? -9.396 15.779 -2.651 1.00 74.50 393 ASP A C 1
ATOM 3115 O O . ASP A 1 393 ? -9.523 16.889 -2.132 1.00 74.50 393 ASP A O 1
ATOM 3119 N N . ALA A 1 394 ? -8.192 15.219 -2.811 1.00 67.12 394 ALA A N 1
ATOM 3120 C CA . ALA A 1 394 ? -6.931 15.857 -2.406 1.00 67.12 394 ALA A CA 1
ATOM 3121 C C . ALA A 1 394 ? -6.783 17.312 -2.872 1.00 67.12 394 ALA A C 1
ATOM 3123 O O . ALA A 1 394 ? -6.153 18.124 -2.197 1.00 67.12 394 ALA A O 1
ATOM 3124 N N . GLY A 1 395 ? -7.346 17.633 -4.042 1.00 65.81 395 GLY A N 1
ATOM 3125 C CA . GLY A 1 395 ? -7.320 18.972 -4.619 1.00 65.81 395 GLY A CA 1
ATOM 3126 C C . GLY A 1 395 ? -8.215 19.988 -3.907 1.00 65.81 395 GLY A C 1
ATOM 3127 O O . GLY A 1 395 ? -8.068 21.173 -4.188 1.00 65.81 395 GLY A O 1
ATOM 3128 N N . ALA A 1 396 ? -9.120 19.568 -3.020 1.00 62.03 396 ALA A N 1
ATOM 3129 C CA . ALA A 1 396 ? -9.937 20.465 -2.207 1.00 62.03 396 ALA A CA 1
ATOM 3130 C C . ALA A 1 396 ? -9.110 21.078 -1.059 1.00 62.03 396 ALA A C 1
ATOM 3132 O O . ALA A 1 396 ? -9.090 22.291 -0.839 1.00 62.03 396 ALA A O 1
ATOM 3133 N N . VAL A 1 397 ? -8.311 20.255 -0.385 1.00 57.81 397 VAL A N 1
ATOM 3134 C CA . VAL A 1 397 ? -7.563 20.672 0.804 1.00 57.81 397 VAL A CA 1
ATOM 3135 C C . VAL A 1 397 ? -6.308 21.476 0.434 1.00 57.81 397 VAL A C 1
ATOM 3137 O O . VAL A 1 397 ? -5.452 21.027 -0.330 1.00 57.81 397 VAL A O 1
ATOM 3140 N N . GLY A 1 398 ? -6.174 22.684 0.995 1.00 56.16 398 GLY A N 1
ATOM 3141 C CA . GLY A 1 398 ? -5.027 23.575 0.783 1.00 56.16 398 GLY A CA 1
ATOM 3142 C C . GLY A 1 398 ? -5.081 24.489 -0.454 1.00 56.16 398 GLY A C 1
ATOM 3143 O O . GLY A 1 398 ? -4.086 25.160 -0.744 1.00 56.16 398 GLY A O 1
ATOM 3144 N N . GLN A 1 399 ? -6.202 24.567 -1.184 1.00 57.75 399 GLN A N 1
ATOM 3145 C CA . GLN A 1 399 ? -6.371 25.575 -2.241 1.00 57.75 399 GLN A CA 1
ATOM 3146 C C . GLN A 1 399 ? -6.788 26.945 -1.696 1.00 57.75 399 GLN A C 1
ATOM 3148 O O . GLN A 1 399 ? -7.441 27.064 -0.668 1.00 57.75 399 GLN A O 1
ATOM 3153 N N . SER A 1 400 ? -6.427 28.009 -2.421 1.00 53.44 400 SER A N 1
ATOM 3154 C CA . SER A 1 400 ? -6.771 29.403 -2.093 1.00 53.44 400 SER A CA 1
ATOM 3155 C C . SER A 1 400 ? -8.231 29.775 -2.377 1.00 53.44 400 SER A C 1
ATOM 3157 O O . SER A 1 400 ? -8.644 30.896 -2.079 1.00 53.44 400 SER A O 1
ATOM 3159 N N . THR A 1 401 ? -9.003 28.859 -2.963 1.00 54.88 401 THR A N 1
ATOM 3160 C CA . THR A 1 401 ? -10.430 29.040 -3.234 1.00 54.88 401 THR A CA 1
ATOM 3161 C C . THR A 1 401 ? -11.190 28.086 -2.316 1.00 54.88 401 THR A C 1
ATOM 3163 O O . THR A 1 401 ? -10.850 26.905 -2.332 1.00 54.88 401 THR A O 1
ATOM 3166 N N . PRO A 1 402 ? -12.169 28.555 -1.518 1.00 54.50 402 PRO A N 1
ATOM 3167 C CA . PRO A 1 402 ? -12.898 27.696 -0.591 1.00 54.50 402 PRO A CA 1
ATOM 3168 C C . PRO A 1 402 ? -13.584 26.584 -1.380 1.00 54.50 402 PRO A C 1
ATOM 3170 O O . PRO A 1 402 ? -14.429 26.844 -2.242 1.00 54.50 402 PRO A O 1
ATOM 3173 N N . THR A 1 403 ? -13.151 25.355 -1.132 1.00 64.19 403 THR A N 1
ATOM 3174 C CA . THR A 1 403 ? -13.752 24.155 -1.696 1.00 64.19 403 THR A CA 1
ATOM 3175 C C . THR A 1 403 ? -14.571 23.547 -0.575 1.00 64.19 403 THR A C 1
ATOM 3177 O O . THR A 1 403 ? -14.023 23.077 0.404 1.00 64.19 403 THR A O 1
ATOM 3180 N N . ILE A 1 404 ? -15.880 23.736 -0.696 1.00 74.00 404 ILE A N 1
ATOM 3181 C CA . ILE A 1 404 ? -16.980 23.088 0.023 1.00 74.00 404 ILE A CA 1
ATOM 3182 C C . ILE A 1 404 ? -16.581 22.342 1.311 1.00 74.00 404 ILE A C 1
ATOM 3184 O O . ILE A 1 404 ? -15.989 21.263 1.266 1.00 74.00 404 ILE A O 1
ATOM 3188 N N . ASP A 1 405 ? -16.987 22.900 2.446 1.00 80.00 405 ASP A N 1
ATOM 3189 C CA . ASP A 1 405 ? -16.815 22.290 3.760 1.00 80.00 405 ASP A CA 1
ATOM 3190 C C . ASP A 1 405 ? -17.908 21.225 4.012 1.00 80.00 405 ASP A C 1
ATOM 3192 O O . ASP A 1 405 ? -19.008 21.295 3.460 1.00 80.00 405 ASP A O 1
ATOM 3196 N N . PHE A 1 406 ? -17.639 20.232 4.862 1.00 84.94 406 PHE A N 1
ATOM 3197 C CA . PHE A 1 406 ? -18.634 19.247 5.294 1.00 84.94 406 PHE A CA 1
ATOM 3198 C C . PHE A 1 406 ? -19.924 19.900 5.816 1.00 84.94 406 PHE A C 1
ATOM 3200 O O . PHE A 1 406 ? -21.028 19.459 5.481 1.00 84.94 406 PHE A O 1
ATOM 3207 N N . LEU A 1 407 ? -19.807 20.981 6.594 1.00 88.44 407 LEU A N 1
ATOM 3208 C CA . LEU A 1 407 ? -20.971 21.674 7.149 1.00 88.44 407 LEU A CA 1
ATOM 3209 C C . LEU A 1 407 ? -21.794 22.429 6.098 1.00 88.44 407 LEU A C 1
ATOM 3211 O O . LEU A 1 407 ? -22.977 22.685 6.341 1.00 88.44 407 LEU A O 1
ATOM 3215 N N . ASP A 1 408 ? -21.237 22.716 4.916 1.00 88.19 408 ASP A N 1
ATOM 3216 C CA . ASP A 1 408 ? -21.978 23.360 3.822 1.00 88.19 408 ASP A CA 1
ATOM 3217 C C . ASP A 1 408 ? -23.132 22.480 3.312 1.00 88.19 408 ASP A C 1
ATOM 3219 O O . ASP A 1 408 ? -24.105 22.987 2.744 1.00 88.19 408 ASP A O 1
ATOM 3223 N N . TYR A 1 409 ? -23.068 21.169 3.559 1.00 89.00 409 TYR A N 1
ATOM 3224 C CA . TYR A 1 409 ? -24.113 20.217 3.189 1.00 89.00 409 TYR A CA 1
ATOM 3225 C C . TYR A 1 409 ? -25.232 20.078 4.229 1.00 89.00 409 TYR A C 1
ATOM 3227 O O . TYR A 1 409 ? -26.200 19.360 3.978 1.00 89.00 409 TYR A O 1
ATOM 3235 N N . ASN A 1 410 ? -25.129 20.754 5.381 1.00 89.75 410 ASN A N 1
ATOM 3236 C CA . ASN A 1 410 ? -26.036 20.583 6.522 1.00 89.75 410 ASN A CA 1
ATOM 3237 C C . ASN A 1 410 ? -26.289 19.087 6.848 1.00 89.75 410 ASN A C 1
ATOM 3239 O O . ASN A 1 410 ? -27.438 18.626 6.790 1.00 89.75 410 ASN A O 1
ATOM 3243 N N . PRO A 1 411 ? -25.218 18.320 7.127 1.00 89.69 411 PRO A N 1
ATOM 3244 C CA . PRO A 1 411 ? -25.294 16.876 7.313 1.00 89.69 411 PRO A CA 1
ATOM 3245 C C . PRO A 1 411 ? -26.221 16.502 8.487 1.00 89.69 411 PRO A C 1
ATOM 3247 O O . PRO A 1 411 ? -26.258 17.213 9.495 1.00 89.69 411 PRO A O 1
ATOM 3250 N N . PRO A 1 412 ? -26.997 15.404 8.384 1.00 90.19 412 PRO A N 1
ATOM 3251 C CA . PRO A 1 412 ? -27.760 14.877 9.511 1.00 90.19 412 PRO A CA 1
ATOM 3252 C C . PRO A 1 412 ? -26.825 14.180 10.503 1.00 90.19 412 PRO A C 1
ATOM 3254 O O . PRO A 1 412 ? -25.724 13.796 10.131 1.00 90.19 412 PRO A O 1
ATOM 3257 N N . ALA A 1 413 ? -27.290 13.932 11.729 1.00 85.88 413 ALA A N 1
ATOM 3258 C CA . ALA A 1 413 ? -26.541 13.134 12.697 1.00 85.88 413 ALA A CA 1
ATOM 3259 C C . ALA A 1 413 ? -26.109 11.770 12.105 1.00 85.88 413 ALA A C 1
ATOM 3261 O O . ALA A 1 413 ? -26.882 11.155 11.354 1.00 85.88 413 ALA A O 1
ATOM 3262 N N . PRO A 1 414 ? -24.911 11.266 12.449 1.00 82.19 414 PRO A N 1
ATOM 3263 C CA . PRO A 1 414 ? -24.504 9.907 12.122 1.00 82.19 414 PRO A CA 1
ATOM 3264 C C . PRO A 1 414 ? -25.518 8.880 12.638 1.00 82.19 414 PRO A C 1
ATOM 3266 O O . PRO A 1 414 ? -26.065 9.040 13.725 1.00 82.19 414 PRO A O 1
ATOM 3269 N N . THR A 1 415 ? -25.790 7.824 11.867 1.00 78.50 415 THR A N 1
ATOM 3270 C CA . THR A 1 415 ? -26.874 6.876 12.199 1.00 78.50 415 THR A CA 1
ATOM 3271 C C . THR A 1 415 ? -26.390 5.513 12.670 1.00 78.50 415 THR A C 1
ATOM 3273 O O . THR A 1 415 ? -27.177 4.734 13.208 1.00 78.50 415 THR A O 1
ATOM 3276 N N . ILE A 1 416 ? -25.109 5.209 12.466 1.00 72.25 416 ILE A N 1
ATOM 3277 C CA . ILE A 1 416 ? -24.529 3.914 12.810 1.00 72.25 416 ILE A CA 1
ATOM 3278 C C . ILE A 1 416 ? -23.860 4.004 14.171 1.00 72.25 416 ILE A C 1
ATOM 3280 O O . ILE A 1 416 ? -22.945 4.795 14.378 1.00 72.25 416 ILE A O 1
ATOM 3284 N N . LEU A 1 417 ? -24.325 3.141 15.070 1.00 67.12 417 LEU A N 1
ATOM 3285 C CA . LEU A 1 417 ? -23.708 2.849 16.354 1.00 67.12 417 LEU A CA 1
ATOM 3286 C C . LEU A 1 417 ? -23.130 1.432 16.270 1.00 67.12 417 LEU A C 1
ATOM 3288 O O . LEU A 1 417 ? -23.835 0.511 15.844 1.00 67.12 417 LEU A O 1
ATOM 3292 N N . ALA A 1 418 ? -21.865 1.245 16.655 1.00 67.94 418 ALA A N 1
ATOM 3293 C CA . ALA A 1 418 ? -21.297 -0.094 16.793 1.00 67.94 418 ALA A CA 1
ATOM 3294 C C . ALA A 1 418 ? -22.060 -0.861 17.875 1.00 67.94 418 ALA A C 1
ATOM 3296 O O . ALA A 1 418 ? -22.070 -0.472 19.038 1.00 67.94 418 ALA A O 1
ATOM 3297 N N . GLY A 1 419 ? -22.690 -1.971 17.487 1.00 69.25 419 GLY A N 1
ATOM 3298 C CA . GLY A 1 419 ? -23.262 -2.935 18.430 1.00 69.25 419 GLY A CA 1
ATOM 3299 C C . GLY A 1 419 ? -22.233 -3.910 19.007 1.00 69.25 419 GLY A C 1
ATOM 3300 O O . GLY A 1 419 ? -22.600 -4.698 19.869 1.00 69.25 419 GLY A O 1
ATOM 3301 N N . SER A 1 420 ? -20.997 -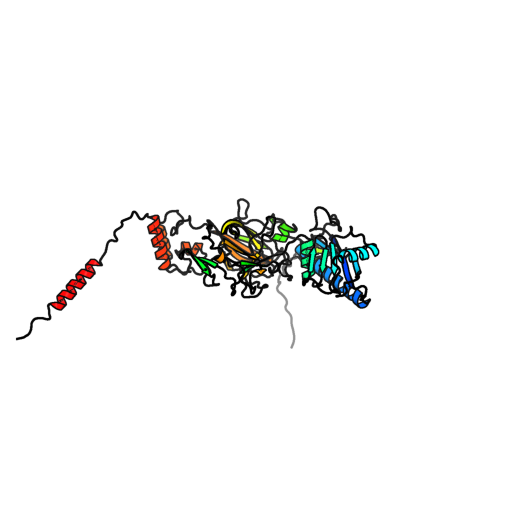3.873 18.499 1.00 80.31 420 SER A N 1
ATOM 3302 C CA . SER A 1 420 ? -19.771 -4.538 18.959 1.00 80.31 420 SER A CA 1
ATOM 3303 C C . SER A 1 420 ? -18.595 -3.982 18.166 1.00 80.31 420 SER A C 1
ATOM 3305 O O . SER A 1 420 ? -18.792 -3.519 17.039 1.00 80.31 420 SER A O 1
ATOM 3307 N N . TRP A 1 421 ? -17.401 -4.034 18.736 1.00 85.25 421 TRP A N 1
ATOM 3308 C CA . TRP A 1 421 ? -16.198 -3.414 18.195 1.00 85.25 421 TRP A CA 1
ATOM 3309 C C . TRP A 1 421 ? -14.967 -4.182 18.705 1.00 85.25 421 TRP A C 1
ATOM 3311 O O . TRP A 1 421 ? -15.067 -4.954 19.656 1.00 85.25 421 TRP A O 1
ATOM 3321 N N . TRP A 1 422 ? -13.828 -4.068 18.037 1.00 89.00 422 TRP A N 1
ATOM 3322 C CA . TRP A 1 422 ? -12.606 -4.793 18.388 1.00 89.00 422 TRP A CA 1
ATOM 3323 C C . TRP A 1 422 ? -11.706 -3.926 19.259 1.00 89.00 422 TRP A C 1
ATOM 3325 O O . TRP A 1 422 ? -11.391 -2.807 18.879 1.00 89.00 422 TRP A O 1
ATOM 3335 N N . ASN A 1 423 ? -11.228 -4.456 20.379 1.00 87.25 423 ASN A N 1
ATOM 3336 C CA . ASN A 1 423 ? -10.042 -3.940 21.052 1.00 87.25 423 ASN A CA 1
ATOM 3337 C C . ASN A 1 423 ? -8.828 -4.732 20.547 1.00 87.25 423 ASN A C 1
ATOM 3339 O O . ASN A 1 423 ? -8.800 -5.963 20.635 1.00 87.25 423 ASN A O 1
ATOM 3343 N N . ILE A 1 424 ? -7.849 -4.032 19.973 1.00 91.81 424 ILE A N 1
ATOM 3344 C CA . ILE A 1 424 ? -6.666 -4.628 19.348 1.00 91.81 424 ILE A CA 1
ATOM 3345 C C . ILE A 1 424 ? -5.436 -4.183 20.128 1.00 91.81 424 ILE A C 1
ATOM 3347 O O . ILE A 1 424 ? -5.132 -2.995 20.173 1.00 91.81 424 ILE A O 1
ATOM 3351 N N . THR A 1 425 ? -4.699 -5.129 20.707 1.00 91.69 425 THR A N 1
ATOM 3352 C CA . THR A 1 425 ? -3.501 -4.842 21.514 1.00 91.69 425 THR A CA 1
ATOM 3353 C C . THR A 1 425 ? -2.263 -5.457 20.884 1.00 91.69 425 THR A C 1
ATOM 3355 O O . THR A 1 425 ? -2.232 -6.656 20.616 1.00 91.69 425 THR A O 1
ATOM 3358 N N . ALA A 1 426 ? -1.204 -4.675 20.682 1.00 93.69 426 ALA A N 1
ATOM 3359 C CA . ALA A 1 426 ? 0.080 -5.214 20.247 1.00 93.69 426 ALA A CA 1
ATOM 3360 C C . ALA A 1 426 ? 0.875 -5.699 21.469 1.00 93.69 426 ALA A C 1
ATOM 3362 O O . ALA A 1 426 ? 1.331 -4.896 22.277 1.00 93.69 426 ALA A O 1
ATOM 3363 N N . ILE A 1 427 ? 1.039 -7.014 21.644 1.00 96.38 427 ILE A N 1
ATOM 3364 C CA . ILE A 1 427 ? 1.562 -7.577 22.905 1.00 96.38 427 ILE A CA 1
ATOM 3365 C C . ILE A 1 427 ? 3.078 -7.781 22.867 1.00 96.38 427 ILE A C 1
ATOM 3367 O O . ILE A 1 427 ? 3.777 -7.512 23.846 1.00 96.38 427 ILE A O 1
ATOM 3371 N N . ALA A 1 428 ? 3.595 -8.332 21.770 1.00 97.00 428 ALA A N 1
ATOM 3372 C CA . ALA A 1 428 ? 4.991 -8.747 21.676 1.00 97.00 428 ALA A CA 1
ATOM 3373 C C . ALA A 1 428 ? 5.488 -8.741 20.232 1.00 97.00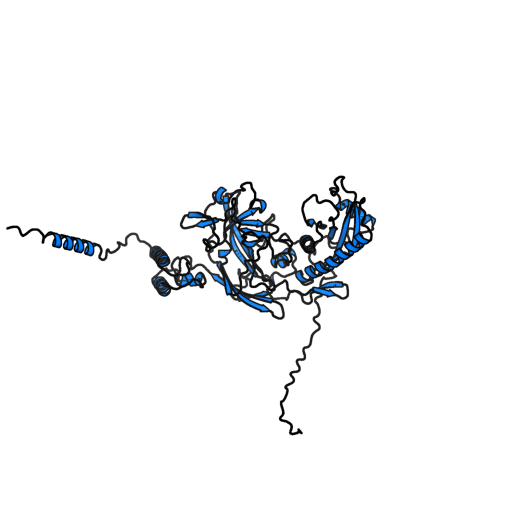 428 ALA A C 1
ATOM 3375 O O . ALA A 1 428 ? 4.710 -8.941 19.308 1.00 97.00 428 ALA A O 1
ATOM 3376 N N . ASN A 1 429 ? 6.797 -8.590 20.044 1.00 97.25 429 ASN A N 1
ATOM 3377 C CA . ASN A 1 429 ? 7.468 -8.837 18.773 1.00 97.25 429 ASN A CA 1
ATOM 3378 C C . ASN A 1 429 ? 8.699 -9.735 18.959 1.00 97.25 429 ASN A C 1
ATOM 3380 O O . ASN A 1 429 ? 9.172 -9.981 20.076 1.00 97.25 429 ASN A O 1
ATOM 3384 N N . GLY A 1 430 ? 9.225 -10.246 17.852 1.00 97.38 430 GLY A N 1
ATOM 3385 C CA . GLY A 1 430 ? 10.438 -11.048 17.859 1.00 97.38 430 GLY A CA 1
ATOM 3386 C C . GLY A 1 430 ? 10.922 -11.400 16.463 1.00 97.38 430 GLY A C 1
ATOM 3387 O O .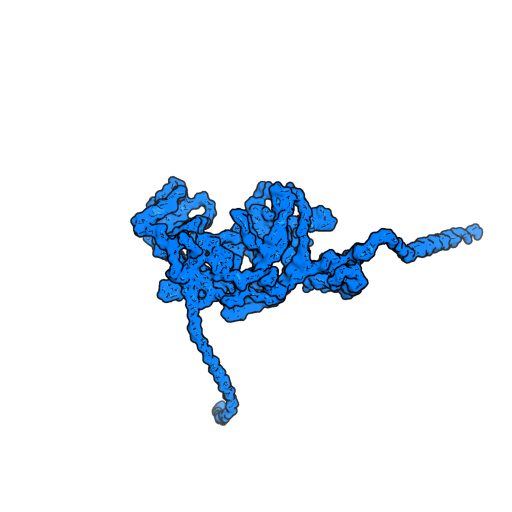 GLY A 1 430 ? 10.405 -10.910 15.469 1.00 97.38 430 GLY A O 1
ATOM 3388 N N . VAL A 1 431 ? 11.946 -12.252 16.405 1.00 97.69 431 VAL A N 1
ATOM 3389 C CA . VAL A 1 431 ? 12.494 -12.807 15.162 1.00 97.69 431 VAL A CA 1
ATOM 3390 C C . VAL A 1 431 ? 12.689 -14.303 15.360 1.00 97.69 431 VAL A C 1
ATOM 3392 O O . VAL A 1 431 ? 13.245 -14.728 16.378 1.00 97.69 431 VAL A O 1
ATOM 3395 N N . ASP A 1 432 ? 12.230 -15.107 14.408 1.00 97.00 432 ASP A N 1
ATOM 3396 C CA . ASP A 1 432 ? 12.477 -16.548 14.366 1.00 97.00 432 ASP A CA 1
ATOM 3397 C C . ASP A 1 432 ? 13.062 -16.982 13.007 1.00 97.00 432 ASP A C 1
ATOM 3399 O O . ASP A 1 432 ? 13.710 -16.191 12.325 1.00 97.00 432 ASP A O 1
ATOM 3403 N N . ALA A 1 433 ? 12.945 -18.266 12.657 1.00 94.81 433 ALA A N 1
ATOM 3404 C CA . ALA A 1 433 ? 13.488 -18.789 11.403 1.00 94.81 433 ALA A CA 1
ATOM 3405 C C . ALA A 1 433 ? 12.707 -18.338 10.155 1.00 94.81 433 ALA A C 1
ATOM 3407 O O . ALA A 1 433 ? 13.252 -18.438 9.063 1.00 94.81 433 ALA A O 1
ATOM 3408 N N . ILE A 1 434 ? 11.460 -17.887 10.314 1.00 95.56 434 ILE A N 1
ATOM 3409 C CA . ILE A 1 434 ? 10.596 -17.406 9.229 1.00 95.56 434 ILE A CA 1
ATOM 3410 C C . ILE A 1 434 ? 10.864 -15.922 8.971 1.00 95.56 434 ILE A C 1
ATOM 3412 O O . ILE A 1 434 ? 10.938 -15.506 7.820 1.00 95.56 434 ILE A O 1
ATOM 3416 N N . GLY A 1 435 ? 11.033 -15.137 10.035 1.00 96.69 435 GLY A N 1
ATOM 3417 C CA . GLY A 1 435 ? 11.311 -13.705 9.954 1.00 96.69 435 GLY A CA 1
ATOM 3418 C C . GLY A 1 435 ? 10.968 -12.978 11.248 1.00 96.69 435 GLY A C 1
ATOM 3419 O O . GLY A 1 435 ? 10.763 -13.605 12.298 1.00 96.69 435 GLY A O 1
ATOM 3420 N N . SER A 1 436 ? 10.912 -11.651 11.182 1.00 97.75 436 SER A N 1
ATOM 3421 C CA . SER A 1 436 ? 10.331 -10.837 12.241 1.00 97.75 436 SER A CA 1
ATOM 3422 C C . SER A 1 436 ? 8.816 -11.004 12.302 1.00 97.75 436 SER A C 1
ATOM 3424 O O . SER A 1 436 ? 8.140 -11.235 11.297 1.00 97.75 436 SER A O 1
ATOM 3426 N N . TRP A 1 437 ? 8.282 -10.922 13.515 1.00 98.19 437 TRP A N 1
ATOM 3427 C CA . TRP A 1 437 ? 6.863 -11.088 13.787 1.00 98.19 437 TRP A CA 1
ATOM 3428 C C . TRP A 1 437 ? 6.390 -10.174 14.911 1.00 98.19 437 TRP A C 1
ATOM 3430 O O . TRP A 1 437 ? 7.182 -9.731 15.747 1.00 98.19 437 TRP A O 1
ATOM 3440 N N . ILE A 1 438 ? 5.077 -9.972 14.951 1.00 97.94 438 ILE A N 1
ATOM 3441 C CA . ILE A 1 438 ? 4.333 -9.285 16.004 1.00 97.94 438 ILE A CA 1
ATOM 3442 C C . ILE A 1 438 ? 3.105 -10.118 16.396 1.00 97.94 438 ILE A C 1
ATOM 3444 O O . ILE A 1 438 ? 2.447 -10.711 15.542 1.00 97.94 438 ILE A O 1
ATOM 3448 N N . ASP A 1 439 ? 2.823 -10.193 17.692 1.00 98.38 439 ASP A N 1
ATOM 3449 C CA . ASP A 1 439 ? 1.633 -10.825 18.258 1.00 98.38 439 ASP A CA 1
ATOM 3450 C C . ASP A 1 439 ? 0.608 -9.736 18.602 1.00 98.38 439 ASP A C 1
ATOM 3452 O O . ASP A 1 439 ? 0.915 -8.797 19.345 1.00 98.38 439 ASP A O 1
ATOM 3456 N N . LEU A 1 440 ? -0.606 -9.882 18.072 1.00 97.75 440 LEU A N 1
ATOM 3457 C CA . LEU A 1 440 ? -1.745 -9.003 18.320 1.00 97.75 440 LEU A CA 1
ATOM 3458 C C . LEU A 1 440 ? -2.839 -9.754 19.080 1.00 97.75 440 LEU A C 1
ATOM 3460 O O . LEU A 1 440 ? -3.249 -10.830 18.652 1.00 97.75 440 LEU A O 1
ATOM 3464 N N . GLU A 1 441 ? -3.335 -9.187 20.173 1.00 97.25 441 GLU A N 1
ATOM 3465 C CA . GLU A 1 441 ? -4.558 -9.639 20.837 1.00 97.25 441 GLU A CA 1
ATOM 3466 C C . GLU A 1 441 ? -5.768 -8.969 20.209 1.00 97.25 441 GLU A C 1
ATOM 3468 O O . GLU A 1 441 ? -5.786 -7.748 20.066 1.00 97.25 441 GLU A O 1
ATOM 3473 N N . PHE A 1 442 ? -6.777 -9.766 19.877 1.00 96.12 442 PHE A N 1
ATOM 3474 C CA . PHE A 1 442 ? -8.094 -9.292 19.485 1.00 96.12 442 PHE A CA 1
ATOM 3475 C C . PHE A 1 442 ? -9.099 -9.702 20.545 1.00 96.12 442 PHE A C 1
ATOM 3477 O O . PHE A 1 442 ? -9.286 -10.893 20.807 1.00 96.12 442 PHE A O 1
ATOM 3484 N N . GLU A 1 443 ? -9.776 -8.714 21.103 1.00 92.25 443 GLU A N 1
ATOM 3485 C CA . GLU A 1 443 ? -10.866 -8.891 22.050 1.00 92.25 443 GLU A CA 1
ATOM 3486 C C . GLU A 1 443 ? -12.117 -8.237 21.467 1.00 92.25 443 GLU A C 1
ATOM 3488 O O . GLU A 1 443 ? -12.086 -7.075 21.049 1.00 92.25 443 GLU A O 1
ATOM 3493 N N . LEU A 1 444 ? -13.216 -8.988 21.378 1.00 88.81 444 LEU A N 1
ATOM 3494 C CA . LEU A 1 444 ? -14.460 -8.445 20.852 1.00 88.81 444 LEU A CA 1
ATOM 3495 C C . LEU A 1 444 ? -15.206 -7.749 21.984 1.00 88.81 444 LEU A C 1
ATOM 3497 O O . LEU A 1 444 ? -15.861 -8.378 22.817 1.00 88.81 444 LEU A O 1
ATOM 3501 N N . ILE A 1 445 ? -15.183 -6.425 21.963 1.00 80.19 445 ILE A N 1
ATOM 3502 C CA . ILE A 1 445 ? -15.969 -5.608 22.868 1.00 80.19 445 ILE A CA 1
ATOM 3503 C C . ILE A 1 445 ? -17.386 -5.524 22.317 1.00 80.19 445 ILE A C 1
ATOM 3505 O O . ILE A 1 445 ? -17.712 -4.735 21.433 1.00 80.19 445 ILE A O 1
ATOM 3509 N N . SER A 1 446 ? -18.277 -6.359 22.833 1.00 75.12 446 SER A N 1
ATOM 3510 C CA . SER A 1 446 ? -19.705 -6.120 22.660 1.00 75.12 446 SER A CA 1
ATOM 3511 C C . SER A 1 446 ? -20.117 -5.076 23.701 1.00 75.12 446 SER A C 1
ATOM 3513 O O . SER A 1 446 ? -20.018 -5.400 24.886 1.00 75.12 446 SER A O 1
ATOM 3515 N N . PRO A 1 447 ? -20.599 -3.868 23.330 1.00 58.09 447 PRO A N 1
ATOM 3516 C CA . PRO A 1 447 ? -21.204 -2.944 24.261 1.00 58.09 447 PRO A CA 1
ATOM 3517 C C . PRO A 1 447 ? -22.253 -3.696 25.032 1.00 58.09 447 PRO A C 1
ATOM 3519 O O . PRO A 1 447 ? -23.265 -4.165 24.508 1.00 58.09 447 PRO A O 1
ATOM 3522 N N . LEU A 1 448 ? -21.885 -3.814 26.283 1.00 61.97 448 LEU A N 1
ATOM 3523 C CA . LEU A 1 448 ? -22.642 -3.968 27.479 1.00 61.97 448 LEU A CA 1
ATOM 3524 C C . LEU A 1 448 ? -24.164 -4.003 27.264 1.00 61.97 448 LEU A C 1
ATOM 3526 O O . LEU A 1 448 ? -24.828 -3.018 27.544 1.00 61.97 448 LEU A O 1
ATOM 3530 N N . ASN A 1 449 ? -24.685 -5.074 26.650 1.00 65.25 449 ASN A N 1
ATOM 3531 C CA . ASN A 1 449 ? -26.076 -5.359 26.260 1.00 65.25 449 ASN A CA 1
ATOM 3532 C C . ASN A 1 449 ? -26.983 -4.190 25.775 1.00 65.25 449 ASN A C 1
ATOM 3534 O O . ASN A 1 449 ? -28.196 -4.369 25.630 1.00 65.25 449 ASN A O 1
ATOM 3538 N N . GLY A 1 450 ? -26.407 -3.027 25.464 1.00 63.31 450 GLY A N 1
ATOM 3539 C CA . GLY A 1 450 ? -27.085 -1.769 25.173 1.00 63.31 450 GLY A CA 1
ATOM 3540 C C . GLY A 1 450 ? -27.742 -1.058 26.368 1.00 63.31 450 GLY A C 1
ATOM 3541 O O . GLY A 1 450 ? -28.420 -0.055 26.137 1.00 63.31 450 GLY A O 1
ATOM 3542 N N . LEU A 1 451 ? -27.604 -1.530 27.613 1.00 73.31 451 LEU A N 1
ATOM 3543 C CA . LEU A 1 451 ? -28.199 -0.875 28.786 1.00 73.31 451 LEU A CA 1
ATOM 3544 C C . LEU A 1 451 ? -27.143 -0.072 29.545 1.00 73.31 451 LEU A C 1
ATOM 3546 O O . LEU A 1 451 ? -26.268 -0.620 30.207 1.00 73.31 451 LEU A O 1
ATOM 3550 N N . ALA A 1 452 ? -27.244 1.257 29.476 1.00 78.81 452 ALA A N 1
ATOM 3551 C CA . ALA A 1 452 ? -26.401 2.139 30.277 1.00 78.81 452 ALA A CA 1
ATOM 3552 C C . ALA A 1 452 ? -26.533 1.800 31.772 1.00 78.81 452 ALA A C 1
ATOM 3554 O O . ALA A 1 452 ? -27.654 1.645 32.258 1.00 78.81 452 ALA A O 1
ATOM 3555 N N . GLY A 1 453 ? -25.402 1.720 32.480 1.00 83.75 453 GLY A N 1
ATOM 3556 C CA . GLY A 1 453 ? -25.318 1.415 33.910 1.00 83.75 453 GLY A CA 1
ATOM 3557 C C . GLY A 1 453 ? -25.500 -0.058 34.280 1.00 83.75 453 GLY A C 1
ATOM 3558 O O . GLY A 1 453 ? -25.493 -0.364 35.464 1.00 83.75 453 GLY A O 1
ATOM 3559 N N . ASP A 1 454 ? -25.663 -0.964 33.316 1.00 89.44 454 ASP A N 1
ATOM 3560 C CA . ASP A 1 454 ? -25.642 -2.408 33.562 1.00 89.44 454 ASP A CA 1
ATOM 3561 C C . ASP A 1 454 ? -24.180 -2.864 33.602 1.00 89.44 454 ASP A C 1
ATOM 3563 O O . ASP A 1 454 ? -23.605 -3.293 32.606 1.00 89.44 454 ASP A O 1
ATOM 3567 N N . LEU A 1 455 ? -23.523 -2.666 34.739 1.00 90.06 455 LEU A N 1
ATOM 3568 C CA . LEU A 1 455 ? -22.109 -2.979 34.886 1.00 90.06 455 LEU A CA 1
ATOM 3569 C C . LEU A 1 455 ? -21.854 -4.488 34.876 1.00 90.06 455 LEU A C 1
ATOM 3571 O O . LEU A 1 455 ? -20.778 -4.903 34.477 1.00 90.06 455 LEU A O 1
ATOM 3575 N N . ASN A 1 456 ? -22.799 -5.332 35.291 1.00 89.56 456 ASN A N 1
ATOM 3576 C CA . ASN A 1 456 ? -22.571 -6.778 35.405 1.00 89.56 456 ASN A CA 1
ATOM 3577 C C . ASN A 1 456 ? -22.972 -7.592 34.157 1.00 89.56 456 ASN A C 1
ATOM 3579 O O . ASN A 1 456 ? -22.714 -8.798 34.103 1.00 89.56 456 ASN A O 1
ATOM 3583 N N . GLN A 1 457 ? -23.588 -6.947 33.168 1.00 86.06 457 GLN A N 1
ATOM 3584 C CA . GLN A 1 457 ? -24.011 -7.530 31.901 1.00 86.06 457 GLN A CA 1
ATOM 3585 C C . GLN A 1 457 ? -25.155 -8.532 31.930 1.00 86.06 457 GLN A C 1
ATOM 3587 O O . GLN A 1 457 ? -25.356 -9.287 30.969 1.00 86.06 457 GLN A O 1
ATOM 3592 N N . ASP A 1 458 ? -25.980 -8.501 32.970 1.00 88.56 458 ASP A N 1
ATOM 3593 C CA . ASP A 1 458 ? -27.102 -9.422 33.139 1.00 88.56 458 ASP A CA 1
ATOM 3594 C C . ASP A 1 458 ? -28.406 -8.984 32.437 1.00 88.56 458 ASP A C 1
ATOM 3596 O O . ASP A 1 458 ? -29.383 -9.745 32.409 1.00 88.56 458 ASP A O 1
ATOM 3600 N N . ARG A 1 459 ? -28.382 -7.827 31.760 1.00 84.75 459 ARG A N 1
ATOM 3601 C CA . ARG A 1 459 ? -29.493 -7.162 31.052 1.00 84.75 459 ARG A CA 1
ATOM 3602 C C . ARG A 1 459 ? -30.492 -6.469 31.976 1.00 84.75 459 ARG A C 1
ATOM 3604 O O . ARG A 1 459 ? -31.640 -6.244 31.570 1.00 84.75 459 ARG A O 1
ATOM 3611 N N . ILE A 1 460 ? -30.107 -6.171 33.213 1.00 89.31 460 ILE A N 1
ATOM 3612 C CA . ILE A 1 460 ? -30.948 -5.538 34.222 1.00 89.31 460 ILE A CA 1
ATOM 3613 C C . ILE A 1 460 ? -30.105 -4.580 35.070 1.00 89.31 460 ILE A C 1
ATOM 3615 O O . ILE A 1 460 ? -29.480 -5.001 36.028 1.00 89.31 460 ILE A O 1
ATOM 3619 N N . VAL A 1 461 ? -30.247 -3.268 34.858 1.00 90.94 461 VAL A N 1
ATOM 3620 C CA . VAL A 1 461 ? -29.662 -2.273 35.778 1.00 90.94 461 VAL A CA 1
ATOM 3621 C C . VAL A 1 461 ? -30.348 -2.354 37.147 1.00 90.94 461 VAL A C 1
ATOM 3623 O O . VAL A 1 461 ? -31.526 -1.998 37.300 1.00 90.94 461 VAL A O 1
ATOM 3626 N N . ASN A 1 462 ? -29.630 -2.836 38.153 1.00 93.62 462 ASN A N 1
ATOM 3627 C CA . ASN A 1 462 ? -30.142 -3.115 39.484 1.00 93.62 462 ASN A CA 1
ATOM 3628 C C . ASN A 1 462 ? -29.115 -2.783 40.592 1.00 93.62 462 ASN A C 1
ATOM 3630 O O . ASN A 1 462 ? -28.217 -1.964 40.413 1.00 93.62 462 ASN A O 1
ATOM 3634 N N . GLN A 1 463 ? -29.320 -3.320 41.800 1.00 96.44 463 GLN A N 1
ATOM 3635 C CA . GLN A 1 463 ? -28.442 -3.043 42.941 1.00 96.44 463 GLN A CA 1
ATOM 3636 C C . GLN A 1 463 ? -27.040 -3.638 42.756 1.00 96.44 463 GLN A C 1
ATOM 3638 O O . GLN A 1 463 ? -26.083 -3.042 43.239 1.00 96.44 463 GLN A O 1
ATOM 3643 N N . ASP A 1 464 ? -26.913 -4.761 42.052 1.00 96.38 464 ASP A N 1
ATOM 3644 C CA . ASP A 1 464 ? -25.628 -5.409 41.794 1.00 96.38 464 ASP A CA 1
ATOM 3645 C C . ASP A 1 464 ? -24.720 -4.493 40.955 1.00 96.38 464 ASP A C 1
ATOM 3647 O O . ASP A 1 464 ? -23.525 -4.387 41.229 1.00 96.38 464 ASP A O 1
ATOM 3651 N N . ASP A 1 465 ? -25.286 -3.735 40.013 1.00 95.06 465 ASP A N 1
ATOM 3652 C CA . ASP A 1 465 ? -24.538 -2.741 39.235 1.00 95.06 465 ASP A CA 1
ATOM 3653 C C . ASP A 1 465 ? -24.131 -1.532 40.071 1.00 95.06 465 ASP A C 1
ATOM 3655 O O . ASP A 1 465 ? -23.021 -1.022 39.943 1.00 95.06 465 ASP A O 1
ATOM 3659 N N . ILE A 1 466 ? -25.010 -1.074 40.968 1.00 96.81 466 ILE A N 1
ATOM 3660 C CA . ILE A 1 466 ? -24.673 -0.006 41.918 1.00 96.81 466 ILE A CA 1
ATOM 3661 C C . ILE A 1 466 ? -23.526 -0.464 42.825 1.00 96.81 466 ILE A C 1
ATOM 3663 O O . ILE A 1 466 ? -22.630 0.321 43.127 1.00 96.81 466 ILE A O 1
ATOM 3667 N N . ASP A 1 467 ? -23.531 -1.725 43.251 1.00 97.50 467 ASP A N 1
ATOM 3668 C CA . ASP A 1 467 ? -22.479 -2.287 44.090 1.00 97.50 467 ASP A CA 1
ATOM 3669 C C . ASP A 1 467 ? -21.145 -2.385 43.327 1.00 97.50 467 ASP A C 1
ATOM 3671 O O . ASP A 1 467 ? -20.104 -2.056 43.902 1.00 97.50 467 ASP A O 1
ATOM 3675 N N . LEU A 1 468 ? -21.162 -2.747 42.036 1.00 95.62 468 LEU A N 1
ATOM 3676 C CA . LEU A 1 468 ? -19.984 -2.689 41.157 1.00 95.62 468 LEU A CA 1
ATOM 3677 C C . LEU A 1 468 ? -19.470 -1.256 40.982 1.00 95.62 468 LEU A C 1
ATOM 3679 O O . LEU A 1 468 ? -18.280 -1.005 41.165 1.00 95.62 468 LEU A O 1
ATOM 3683 N N . PHE A 1 469 ? -20.368 -0.301 40.733 1.00 97.19 469 PHE A N 1
ATOM 3684 C CA . PHE A 1 469 ? -20.023 1.113 40.600 1.00 97.19 469 PHE A CA 1
ATOM 3685 C C . PHE A 1 469 ? -19.348 1.636 41.875 1.00 97.19 469 PHE A C 1
ATOM 3687 O O . PHE A 1 469 ? -18.307 2.286 41.840 1.00 97.19 469 PHE A O 1
ATOM 3694 N N . LEU A 1 470 ? -19.918 1.317 43.041 1.00 97.25 470 LEU A N 1
ATOM 3695 C CA . LEU A 1 470 ? -19.359 1.701 44.336 1.00 97.25 470 LEU A CA 1
ATOM 3696 C C . LEU A 1 470 ? -18.025 1.006 44.629 1.00 97.25 470 LEU A C 1
ATOM 3698 O O . LEU A 1 470 ? -17.192 1.585 45.327 1.00 97.25 470 LEU A O 1
ATOM 3702 N N . ALA A 1 471 ? -17.816 -0.212 44.124 1.00 97.31 471 ALA A N 1
ATOM 3703 C CA . ALA A 1 471 ? -16.543 -0.915 44.238 1.00 97.31 471 ALA A CA 1
ATOM 3704 C C . ALA A 1 471 ? -15.444 -0.258 43.389 1.00 97.31 471 ALA A C 1
ATOM 3706 O O . ALA A 1 471 ? -14.293 -0.230 43.825 1.00 97.31 471 ALA A O 1
ATOM 3707 N N . GLY A 1 472 ? -15.802 0.292 42.227 1.00 96.12 472 GLY A N 1
ATOM 3708 C CA . GLY A 1 472 ? -14.903 1.050 41.359 1.00 96.12 472 GLY A CA 1
ATOM 3709 C C . GLY A 1 472 ? -14.796 2.544 41.687 1.00 96.12 472 GLY A C 1
ATOM 3710 O O . GLY A 1 472 ? -13.930 3.222 41.146 1.00 96.12 472 GLY A O 1
ATOM 3711 N N . TRP A 1 473 ? -15.582 3.067 42.632 1.00 97.69 473 TRP A N 1
ATOM 3712 C CA . TRP A 1 473 ? -15.574 4.482 43.018 1.00 97.69 473 TRP A CA 1
ATOM 3713 C C . TRP A 1 473 ? -14.170 5.041 43.297 1.00 97.69 473 TRP A C 1
ATOM 3715 O O . TRP A 1 473 ? -13.456 4.551 44.176 1.00 97.69 473 TRP A O 1
ATOM 3725 N N . MET A 1 474 ? -13.814 6.135 42.615 1.00 96.75 474 MET A N 1
ATOM 3726 C CA . MET A 1 474 ? -12.508 6.808 42.670 1.00 96.75 474 MET A CA 1
ATOM 3727 C C . MET A 1 474 ? -11.327 5.931 42.219 1.00 96.75 474 MET A C 1
ATOM 3729 O O . MET A 1 474 ? -10.186 6.193 42.613 1.00 96.75 474 MET A O 1
ATOM 3733 N N . THR A 1 475 ? -11.579 4.888 41.427 1.00 96.94 475 THR A N 1
ATOM 3734 C CA . THR A 1 475 ? -10.522 4.089 40.798 1.00 96.94 475 THR A CA 1
ATOM 3735 C C . THR A 1 475 ? -9.935 4.864 39.628 1.00 96.94 475 THR A C 1
ATOM 3737 O O . THR A 1 475 ? -10.672 5.387 38.801 1.00 96.94 475 THR A O 1
ATOM 3740 N N . ASP A 1 476 ? -8.605 4.942 39.579 1.00 95.75 476 ASP A N 1
ATOM 3741 C CA . ASP A 1 476 ? -7.871 5.426 38.410 1.00 95.75 476 ASP A CA 1
ATOM 3742 C C . ASP A 1 476 ? -7.915 4.341 37.332 1.00 95.75 476 ASP A C 1
ATOM 3744 O O . ASP A 1 476 ? -7.348 3.255 37.497 1.00 95.75 476 ASP A O 1
ATOM 3748 N N . THR A 1 477 ? -8.629 4.638 36.257 1.00 91.00 477 THR A N 1
ATOM 3749 C CA . THR A 1 477 ? -8.882 3.746 35.129 1.00 91.00 477 THR A CA 1
ATOM 3750 C C . THR A 1 477 ? -8.159 4.232 33.864 1.00 91.00 477 THR A C 1
ATOM 3752 O O . THR A 1 477 ? -8.373 3.683 32.787 1.00 91.00 477 THR A O 1
ATOM 3755 N N . LEU A 1 478 ? -7.258 5.227 33.955 1.00 85.12 478 LEU A N 1
ATOM 3756 C CA . LEU A 1 478 ? -6.592 5.847 32.794 1.00 85.12 478 LEU A CA 1
ATOM 3757 C C . LEU A 1 478 ? -5.868 4.848 31.883 1.00 85.12 478 LEU A C 1
ATOM 3759 O O . LEU A 1 478 ? -5.844 5.044 30.673 1.00 85.12 478 LEU A O 1
ATOM 3763 N N . ASN A 1 479 ? -5.281 3.796 32.461 1.00 80.06 479 ASN A N 1
ATOM 3764 C CA . ASN A 1 479 ? -4.530 2.766 31.728 1.00 80.06 479 ASN A CA 1
ATOM 3765 C C . ASN A 1 479 ? -5.324 1.462 31.545 1.00 80.06 479 ASN A C 1
ATOM 3767 O O . ASN A 1 479 ? -4.731 0.413 31.301 1.00 80.06 479 ASN A O 1
ATOM 3771 N N . MET A 1 480 ? -6.638 1.505 31.761 1.00 82.75 480 MET A N 1
ATOM 3772 C CA . MET A 1 480 ? -7.533 0.378 31.525 1.00 82.75 480 MET A CA 1
ATOM 3773 C C . MET A 1 480 ? -8.125 0.463 30.116 1.00 82.75 480 MET A C 1
ATOM 3775 O O . MET A 1 480 ? -8.275 1.558 29.567 1.00 82.75 480 MET A O 1
ATOM 3779 N N . SER A 1 481 ? -8.487 -0.691 29.554 1.00 71.19 481 SER A N 1
ATOM 3780 C CA . SER A 1 481 ? -9.310 -0.763 28.342 1.00 71.19 481 SER A CA 1
ATOM 3781 C C . SER A 1 481 ? -10.666 -0.075 28.574 1.00 71.19 481 SER A C 1
ATOM 3783 O O . SER A 1 481 ? -11.104 0.054 29.722 1.00 71.19 481 SER A O 1
ATOM 3785 N N . SER A 1 482 ? -11.374 0.355 27.523 1.00 74.19 482 SER A N 1
ATOM 3786 C CA . SER A 1 482 ? -12.696 0.983 27.700 1.00 74.19 482 SER A CA 1
ATOM 3787 C C . SER A 1 482 ? -13.692 0.039 28.376 1.00 74.19 482 SER A C 1
ATOM 3789 O O . SER A 1 482 ? -14.492 0.468 29.205 1.00 74.19 482 SER A O 1
ATOM 3791 N N . ILE A 1 483 ? -13.617 -1.267 28.112 1.00 72.81 483 ILE A N 1
ATOM 3792 C CA . ILE A 1 483 ? -14.488 -2.238 28.780 1.00 72.81 483 ILE A CA 1
ATOM 3793 C C . ILE A 1 483 ? -14.188 -2.343 30.281 1.00 72.81 483 ILE A C 1
ATOM 3795 O O . ILE A 1 483 ? -15.111 -2.339 31.096 1.00 72.81 483 ILE A O 1
ATOM 3799 N N . ASP A 1 484 ? -12.911 -2.355 30.665 1.00 82.25 484 ASP A N 1
ATOM 3800 C CA . ASP A 1 484 ? -12.508 -2.379 32.069 1.00 82.25 484 ASP A CA 1
ATOM 3801 C C . ASP A 1 484 ? -12.888 -1.078 32.776 1.00 82.25 484 ASP A C 1
ATOM 3803 O O . ASP A 1 484 ? -13.383 -1.131 33.902 1.00 82.25 484 ASP A O 1
ATOM 3807 N N . LYS A 1 485 ? -12.726 0.078 32.115 1.00 86.75 485 LYS A N 1
ATOM 3808 C CA . LYS A 1 485 ? -13.233 1.373 32.599 1.00 86.75 485 LYS A CA 1
ATOM 3809 C C . LYS A 1 485 ? -14.719 1.269 32.935 1.00 86.75 485 LYS A C 1
ATOM 3811 O O . LYS A 1 485 ? -15.109 1.532 34.075 1.00 86.75 485 LYS A O 1
ATOM 3816 N N . TYR A 1 486 ? -15.525 0.777 31.994 1.00 86.06 486 TYR A N 1
ATOM 3817 C CA . TYR A 1 486 ? -16.956 0.612 32.212 1.00 86.06 486 TYR A CA 1
ATOM 3818 C C . TYR A 1 486 ? -17.259 -0.349 33.366 1.00 86.06 486 TYR A C 1
ATOM 3820 O O . TYR A 1 486 ? -18.065 -0.016 34.229 1.00 86.06 486 TYR A O 1
ATOM 3828 N N . TYR A 1 487 ? -16.593 -1.508 33.448 1.00 88.88 487 TYR A N 1
ATOM 3829 C CA . TYR A 1 487 ? -16.780 -2.457 34.557 1.00 88.88 487 TYR A CA 1
ATOM 3830 C C . TYR A 1 487 ? -16.403 -1.877 35.927 1.00 88.88 487 TYR A C 1
ATOM 3832 O O . TYR A 1 487 ? -16.954 -2.300 36.946 1.00 88.88 487 TYR A O 1
ATOM 3840 N N . HIS A 1 488 ? -15.503 -0.893 35.961 1.00 94.00 488 HIS A N 1
ATOM 3841 C CA . HIS A 1 488 ? -15.167 -0.128 37.161 1.00 94.00 488 HIS A CA 1
ATOM 3842 C C . HIS A 1 488 ? -16.084 1.086 37.377 1.00 94.00 488 HIS A C 1
ATOM 3844 O O . HIS A 1 488 ? -15.918 1.813 38.349 1.00 94.00 488 HIS A O 1
ATOM 3850 N N . GLY A 1 489 ? -17.093 1.290 36.533 1.00 92.62 489 GLY A N 1
ATOM 3851 C CA . GLY A 1 489 ? -18.053 2.379 36.657 1.00 92.62 489 GLY A CA 1
ATOM 3852 C C . GLY A 1 489 ? -17.555 3.723 36.126 1.00 92.62 489 GLY A C 1
ATOM 3853 O O . GLY A 1 489 ? -18.219 4.719 36.371 1.00 92.62 489 GLY A O 1
ATOM 3854 N N . ASP A 1 490 ? -16.428 3.777 35.415 1.00 92.12 490 ASP A N 1
ATOM 3855 C CA . ASP A 1 490 ? -16.024 4.937 34.605 1.00 92.12 490 ASP A CA 1
ATOM 3856 C C . ASP A 1 490 ? -16.869 4.946 33.316 1.00 92.12 490 ASP A C 1
ATOM 3858 O O . ASP A 1 490 ? -16.526 4.333 32.306 1.00 92.12 490 ASP A O 1
ATOM 3862 N N . LEU A 1 491 ? -18.060 5.537 33.423 1.00 84.19 491 LEU A N 1
ATOM 3863 C CA . LEU A 1 491 ? -19.131 5.532 32.426 1.00 84.19 491 LEU A CA 1
ATOM 3864 C C . LEU A 1 491 ? -18.951 6.621 31.361 1.00 84.19 491 LEU A C 1
ATOM 3866 O O . LEU A 1 491 ? -19.568 6.520 30.298 1.00 84.19 491 LEU A O 1
ATOM 3870 N N . ASP A 1 492 ? -18.165 7.662 31.643 1.00 79.56 492 ASP A N 1
ATOM 3871 C CA . ASP A 1 492 ? -17.756 8.684 30.674 1.00 79.56 492 ASP A CA 1
ATOM 3872 C C . ASP A 1 492 ? -16.345 8.466 30.098 1.00 79.56 492 ASP A C 1
ATOM 3874 O O . ASP A 1 492 ? -15.906 9.236 29.240 1.00 79.56 492 ASP A O 1
ATOM 3878 N N . PHE A 1 493 ? -15.678 7.385 30.515 1.00 79.44 493 PHE A N 1
ATOM 3879 C CA . PHE A 1 493 ? -14.350 6.942 30.085 1.00 79.44 493 PHE A CA 1
ATOM 3880 C C . PHE A 1 493 ? -13.220 7.939 30.370 1.00 79.44 493 PHE A C 1
ATOM 3882 O O . PHE A 1 493 ? -12.134 7.831 29.779 1.00 79.44 493 PHE A O 1
ATOM 3889 N N . SER A 1 494 ? -13.438 8.884 31.290 1.00 80.81 494 SER A N 1
ATOM 3890 C CA . SER A 1 494 ? -12.501 9.954 31.638 1.00 80.81 494 SER A CA 1
ATOM 3891 C C . SER A 1 494 ? -11.193 9.466 32.266 1.00 80.81 494 SER A C 1
ATOM 3893 O O . SER A 1 494 ? -10.240 10.245 32.376 1.00 80.81 494 SER A O 1
ATOM 3895 N N . GLY A 1 495 ? -11.104 8.187 32.642 1.00 85.38 495 GLY A N 1
ATOM 3896 C CA . GLY A 1 495 ? -9.955 7.615 33.336 1.00 85.38 495 GLY A CA 1
ATOM 3897 C C . GLY A 1 495 ? -10.064 7.706 34.860 1.00 85.38 495 GLY A C 1
ATOM 3898 O O . GLY A 1 495 ? -9.096 7.403 35.562 1.00 85.38 495 GLY A O 1
ATOM 3899 N N . LEU A 1 496 ? -11.212 8.132 35.389 1.00 95.19 496 LEU A N 1
ATOM 3900 C CA . LEU A 1 496 ? -11.487 8.149 36.818 1.00 95.19 496 LEU A CA 1
ATOM 3901 C C . LEU A 1 496 ? -12.982 7.958 37.064 1.00 95.19 496 LEU A C 1
ATOM 3903 O O . LEU A 1 496 ? -13.767 8.816 36.695 1.00 95.19 496 LEU A O 1
ATOM 3907 N N . THR A 1 497 ? -13.361 6.923 37.811 1.00 95.25 497 THR A N 1
ATOM 3908 C CA . THR A 1 497 ? -14.754 6.765 38.254 1.00 95.25 497 THR A CA 1
ATOM 3909 C C . THR A 1 497 ? -15.112 7.812 39.313 1.00 95.25 497 THR A C 1
ATOM 3911 O O . THR A 1 497 ? -14.710 7.687 40.477 1.00 95.25 497 THR A O 1
ATOM 3914 N N . ASP A 1 498 ? -15.872 8.844 38.953 1.00 96.25 498 ASP A N 1
ATOM 3915 C CA . ASP A 1 498 ? -16.149 9.992 39.813 1.00 96.25 498 ASP A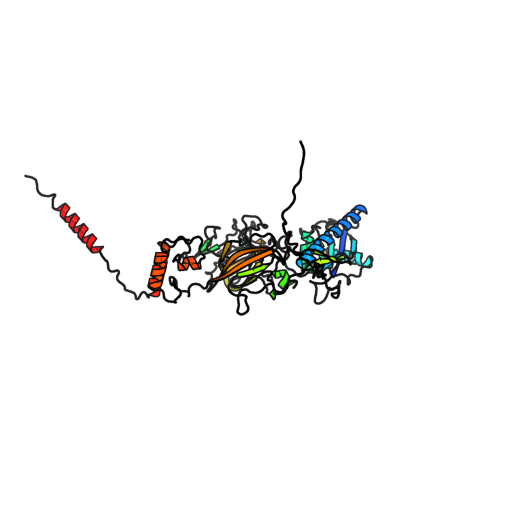 CA 1
ATOM 3916 C C . ASP A 1 498 ? -17.624 10.453 39.844 1.00 96.25 498 ASP A C 1
ATOM 3918 O O . ASP A 1 498 ? -18.572 9.738 39.514 1.00 96.25 498 ASP A O 1
ATOM 3922 N N . LEU A 1 499 ? -17.855 11.657 40.380 1.00 95.62 499 LEU A N 1
ATOM 3923 C CA . LEU A 1 499 ? -19.189 12.250 40.531 1.00 95.62 499 LEU A CA 1
ATOM 3924 C C . LEU A 1 499 ? -19.940 12.423 39.204 1.00 95.62 499 LEU A C 1
ATOM 3926 O O . LEU A 1 499 ? -21.176 12.435 39.216 1.00 95.62 499 LEU A O 1
ATOM 3930 N N . THR A 1 500 ? -19.221 12.566 38.099 1.00 89.19 500 THR A N 1
ATOM 3931 C CA . THR A 1 500 ? -19.764 12.632 36.743 1.00 89.19 500 THR A CA 1
ATOM 3932 C C . THR A 1 500 ? -20.363 11.283 36.369 1.00 89.19 500 THR A C 1
ATOM 3934 O O . THR A 1 500 ? -21.549 11.223 36.025 1.00 89.19 500 THR A O 1
ATOM 3937 N N . ASP A 1 501 ? -19.634 10.193 36.601 1.00 91.50 501 ASP A N 1
ATOM 3938 C CA . ASP A 1 501 ? -20.137 8.838 36.377 1.00 91.50 501 ASP A CA 1
ATOM 3939 C C . ASP A 1 501 ? -21.278 8.476 37.318 1.00 91.50 501 ASP A C 1
ATOM 3941 O O . ASP A 1 501 ? -22.246 7.845 36.905 1.00 91.50 501 ASP A O 1
ATOM 3945 N N . LEU A 1 502 ? -21.246 8.935 38.573 1.00 95.62 502 LEU A N 1
ATOM 3946 C CA . LEU A 1 502 ? -22.356 8.702 39.504 1.00 95.62 502 LEU A CA 1
ATOM 3947 C C . LEU A 1 502 ? -23.656 9.311 38.974 1.00 95.62 502 LEU A C 1
ATOM 3949 O O . LEU A 1 502 ? -24.735 8.745 39.161 1.00 95.62 502 LEU A O 1
ATOM 3953 N N . ASN A 1 503 ? -23.571 10.470 38.319 1.00 90.00 503 ASN A N 1
ATOM 3954 C CA . ASN A 1 503 ? -24.727 11.089 37.687 1.00 90.00 503 ASN A CA 1
ATOM 3955 C C . ASN A 1 503 ? -25.227 10.256 36.494 1.00 90.00 503 ASN A C 1
ATOM 3957 O O . ASN A 1 503 ? -26.440 10.087 36.352 1.00 90.00 503 ASN A O 1
ATOM 3961 N N . LEU A 1 504 ? -24.327 9.695 35.680 1.00 86.44 504 LEU A N 1
ATOM 3962 C CA . LEU A 1 504 ? -24.681 8.776 34.589 1.00 86.44 504 LEU A CA 1
ATOM 3963 C C . LEU A 1 504 ? -25.324 7.489 35.123 1.00 86.44 504 LEU A C 1
ATOM 3965 O O . LEU A 1 504 ? -26.405 7.106 34.675 1.00 86.44 504 LEU A O 1
ATOM 3969 N N . MET A 1 505 ? -24.741 6.892 36.161 1.00 94.44 505 MET A N 1
ATOM 3970 C CA . MET A 1 505 ? -25.262 5.702 36.827 1.00 94.44 505 MET A CA 1
ATOM 3971 C C . MET A 1 505 ? -26.646 5.958 37.435 1.00 94.44 505 MET A C 1
ATOM 3973 O O . MET A 1 505 ? -27.577 5.166 37.289 1.00 94.44 505 MET A O 1
ATOM 3977 N N . HIS A 1 506 ? -26.841 7.115 38.067 1.00 92.81 506 HIS A N 1
ATOM 3978 C CA . HIS A 1 506 ? -28.143 7.511 38.594 1.00 92.81 506 HIS A CA 1
ATOM 3979 C C . HIS A 1 506 ? -29.201 7.671 37.488 1.00 92.81 506 HIS A C 1
ATOM 3981 O O . HIS A 1 506 ? -30.359 7.283 37.680 1.00 92.81 506 HIS A O 1
ATOM 3987 N N . GLN A 1 507 ? -28.836 8.230 36.330 1.00 86.19 507 GLN A N 1
ATOM 3988 C CA . GLN A 1 507 ? -29.734 8.348 35.174 1.00 86.19 507 GLN A CA 1
ATOM 3989 C C . GLN A 1 507 ? -30.096 6.977 34.593 1.00 86.19 507 GLN A C 1
ATOM 3991 O O . GLN A 1 507 ? -31.274 6.724 34.322 1.00 86.19 507 GLN A O 1
ATOM 3996 N N . ALA A 1 508 ? -29.113 6.086 34.469 1.00 86.94 508 ALA A N 1
ATOM 3997 C CA . ALA A 1 508 ? -29.290 4.697 34.065 1.00 86.94 5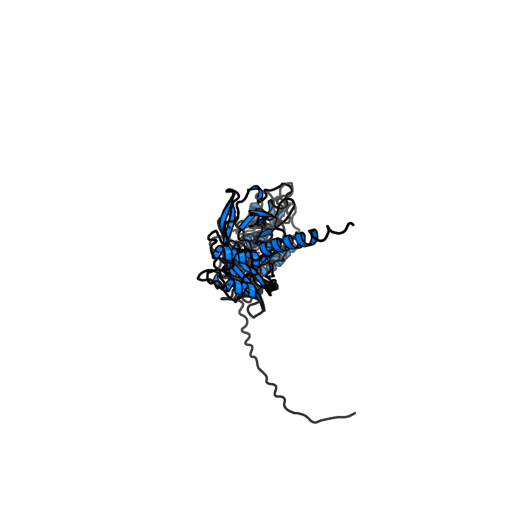08 ALA A CA 1
ATOM 3998 C C . ALA A 1 508 ? -30.288 3.960 34.970 1.00 86.94 508 ALA A C 1
ATOM 4000 O O . ALA A 1 508 ? -31.325 3.489 34.499 1.00 86.94 508 ALA A O 1
ATOM 4001 N N . VAL A 1 509 ? -30.052 3.970 36.287 1.00 91.38 509 VAL A N 1
ATOM 4002 C CA . VAL A 1 509 ? -30.944 3.362 37.289 1.00 91.38 509 VAL A CA 1
ATOM 4003 C C . VAL A 1 509 ? -32.346 3.972 37.222 1.00 91.38 509 VAL A C 1
ATOM 4005 O O . VAL A 1 509 ? -33.344 3.252 37.198 1.00 91.38 509 VAL A O 1
ATOM 4008 N N . SER A 1 510 ? -32.452 5.301 37.133 1.00 87.94 510 SER A N 1
ATOM 4009 C CA . SER A 1 510 ? -33.746 5.997 37.043 1.00 87.94 510 SER A CA 1
ATOM 4010 C C . SER A 1 510 ? -34.540 5.617 35.789 1.00 87.94 510 SER A C 1
ATOM 4012 O O . SER A 1 510 ? -35.775 5.582 35.817 1.00 87.94 510 SER A O 1
ATOM 4014 N N . THR A 1 511 ? -33.840 5.341 34.690 1.00 83.25 511 THR A N 1
ATOM 4015 C CA . THR A 1 511 ? -34.432 4.911 33.420 1.00 83.25 511 THR A CA 1
ATOM 4016 C C . THR A 1 511 ? -34.871 3.453 33.496 1.00 83.25 511 THR A C 1
ATOM 4018 O O . THR A 1 511 ? -36.023 3.144 33.185 1.00 83.25 511 THR A O 1
ATOM 4021 N N . ALA A 1 512 ? -33.998 2.567 33.977 1.00 84.38 512 ALA A N 1
ATOM 4022 C CA . ALA A 1 512 ? -34.239 1.130 34.056 1.00 84.38 512 ALA A CA 1
ATOM 4023 C C . ALA A 1 512 ? -35.319 0.747 35.073 1.00 84.38 512 ALA A C 1
ATOM 4025 O O . ALA A 1 512 ? -36.167 -0.101 34.793 1.00 84.38 512 ALA A O 1
ATOM 4026 N N . MET A 1 513 ? -35.364 1.423 36.225 1.00 83.56 513 MET A N 1
ATOM 4027 C CA . MET A 1 513 ? -36.426 1.215 37.213 1.00 83.56 513 MET A CA 1
ATOM 4028 C C . MET A 1 513 ? -37.789 1.712 36.723 1.00 83.56 513 MET A C 1
ATOM 4030 O O . MET A 1 513 ? -38.799 1.447 37.377 1.00 83.56 513 MET A O 1
ATOM 4034 N N . GLY A 1 514 ? -37.821 2.401 35.575 1.00 65.00 514 GLY A N 1
ATOM 4035 C CA . GLY A 1 514 ? -38.987 3.063 35.039 1.00 65.00 514 GLY A CA 1
ATOM 4036 C C . GLY A 1 514 ? -39.410 4.159 36.000 1.00 65.00 514 GLY A C 1
ATOM 4037 O O . GLY A 1 514 ? -39.967 3.903 37.066 1.00 65.00 514 GLY A O 1
ATOM 4038 N N . THR A 1 515 ? -39.233 5.414 35.612 1.00 51.75 515 THR A N 1
ATOM 4039 C CA . THR A 1 515 ? -39.982 6.500 36.239 1.00 51.75 515 THR A CA 1
ATOM 4040 C C . THR A 1 515 ? -41.474 6.302 35.939 1.00 51.75 515 THR A C 1
ATOM 4042 O O . THR A 1 515 ? -42.076 6.979 35.108 1.00 51.75 515 THR A O 1
ATOM 4045 N N . SER A 1 516 ? -42.122 5.394 36.680 1.00 44.62 516 SER A N 1
ATOM 4046 C CA . SER A 1 516 ? -43.488 5.594 37.122 1.00 44.62 516 SER A CA 1
ATOM 4047 C C . SER A 1 516 ? -43.476 6.956 37.793 1.00 44.62 516 SER A C 1
ATOM 4049 O O . SER A 1 516 ? -42.928 7.143 38.880 1.00 44.62 516 SER A O 1
ATOM 4051 N N . SER A 1 517 ? -43.961 7.935 37.050 1.00 44.41 517 SER A N 1
ATOM 4052 C CA . SER A 1 517 ? -43.992 9.332 37.413 1.00 44.41 517 SER A CA 1
ATOM 4053 C C . SER A 1 517 ? -44.605 9.455 38.809 1.00 44.41 517 SER A C 1
ATOM 4055 O O . SER A 1 517 ? -45.793 9.192 38.988 1.00 44.41 517 SER A O 1
ATOM 4057 N N . GLY A 1 518 ? -43.792 9.822 39.801 1.00 47.28 518 GLY A N 1
ATOM 4058 C CA . GLY A 1 518 ? -44.278 10.122 41.146 1.00 47.28 518 GLY A CA 1
ATOM 4059 C C . GLY A 1 518 ? -43.604 9.368 42.287 1.00 47.28 518 GLY A C 1
ATOM 4060 O O . GLY A 1 518 ? -44.301 8.837 43.145 1.00 47.28 518 GLY A O 1
ATOM 4061 N N . LEU A 1 519 ? -42.276 9.410 42.386 1.00 41.62 519 LEU A N 1
ATOM 4062 C CA . LEU A 1 519 ? -41.658 9.397 43.709 1.00 41.62 519 LEU A CA 1
ATOM 4063 C C . LEU A 1 519 ? -41.391 10.844 44.105 1.00 41.62 519 LEU A C 1
ATOM 4065 O O . LEU A 1 519 ? -40.440 11.486 43.670 1.00 41.62 519 LEU A O 1
ATOM 4069 N N . GLN A 1 520 ? -42.320 11.360 44.912 1.00 43.78 520 GLN A N 1
ATOM 4070 C CA . GLN A 1 520 ? -42.048 12.448 45.836 1.00 43.78 520 GLN A CA 1
ATOM 4071 C C . GLN A 1 520 ? -40.698 12.162 46.486 1.00 43.78 520 GLN A C 1
ATOM 4073 O O . GLN A 1 520 ? -40.560 11.153 47.174 1.00 43.78 520 GLN A O 1
ATOM 4078 N N . VAL A 1 521 ? -39.727 13.047 46.278 1.00 46.66 521 VAL A N 1
ATOM 4079 C CA . VAL A 1 521 ? -38.562 13.137 47.153 1.00 46.66 521 VAL A CA 1
ATOM 4080 C C . VAL A 1 521 ? -39.117 13.206 48.578 1.00 46.66 521 VAL A C 1
ATOM 4082 O O . VAL A 1 521 ? -39.851 14.154 48.881 1.00 46.66 521 VAL A O 1
ATOM 4085 N N . PRO A 1 522 ? -38.855 12.233 49.469 1.00 47.00 522 PRO A N 1
ATOM 4086 C CA . PRO A 1 522 ? -39.091 12.461 50.877 1.00 47.00 522 PRO A CA 1
ATOM 4087 C C . PRO A 1 522 ? -38.147 13.600 51.248 1.00 47.00 522 PRO A C 1
ATOM 4089 O O . PRO A 1 522 ? -36.932 13.412 51.286 1.00 47.00 522 PRO A O 1
ATOM 4092 N N . GLU A 1 523 ? -38.685 14.800 51.464 1.00 44.00 523 GLU A N 1
ATOM 4093 C CA . GLU A 1 523 ? -37.946 15.891 52.093 1.00 44.00 523 GLU A CA 1
ATOM 4094 C C . GLU A 1 523 ? -37.581 15.454 53.518 1.00 44.00 523 GLU A C 1
ATOM 4096 O O . GLU A 1 523 ? -38.224 15.807 54.509 1.00 44.00 523 GLU A O 1
ATOM 4101 N N . ALA A 1 524 ? -36.536 14.646 53.649 1.00 49.25 524 ALA A N 1
ATOM 4102 C CA . ALA A 1 524 ? -35.888 14.444 54.918 1.00 49.25 524 ALA A CA 1
ATOM 4103 C C . ALA A 1 524 ? -35.135 15.743 55.231 1.00 49.25 524 ALA A C 1
ATOM 4105 O O . ALA A 1 524 ? -34.098 16.043 54.649 1.00 49.25 524 ALA A O 1
ATOM 4106 N N . SER A 1 525 ? -35.672 16.501 56.190 1.00 53.75 525 SER A N 1
ATOM 4107 C CA . SER A 1 525 ? -34.997 17.503 57.037 1.00 53.75 525 SER A CA 1
ATOM 4108 C C . SER A 1 525 ? -34.852 18.969 56.585 1.00 53.75 525 SER A C 1
ATOM 4110 O O . SER A 1 525 ? -34.600 19.808 57.454 1.00 53.75 525 SER A O 1
ATOM 4112 N N . SER A 1 526 ? -35.132 19.361 55.339 1.00 50.38 526 SER A N 1
ATOM 4113 C CA . SER A 1 526 ? -35.086 20.789 54.940 1.00 50.38 526 SER A CA 1
ATOM 4114 C C . SER A 1 526 ? -36.172 21.642 55.627 1.00 50.38 526 SER A C 1
ATOM 4116 O O . SER A 1 526 ? -35.893 22.752 56.090 1.00 50.38 526 SER A O 1
ATOM 4118 N N . ALA A 1 527 ? -37.380 21.100 55.822 1.00 52.66 527 ALA A N 1
ATOM 4119 C CA . ALA A 1 527 ? -38.450 21.767 56.573 1.00 52.66 527 ALA A CA 1
ATOM 4120 C C . ALA A 1 527 ? -38.148 21.885 58.084 1.00 52.66 527 ALA A C 1
ATOM 4122 O O . ALA A 1 527 ? -38.506 22.880 58.719 1.00 52.66 527 ALA A O 1
ATOM 4123 N N . ALA A 1 528 ? -37.439 20.912 58.668 1.00 56.91 528 ALA A N 1
ATOM 4124 C CA . ALA A 1 528 ? -37.044 20.957 60.078 1.00 56.91 528 ALA A CA 1
ATOM 4125 C C . ALA A 1 528 ? -35.970 22.030 60.337 1.00 56.91 528 ALA A C 1
ATOM 4127 O O . ALA A 1 528 ? -36.019 22.718 61.358 1.00 56.91 528 ALA A O 1
ATOM 4128 N N . ILE A 1 529 ? -35.052 22.234 59.385 1.00 58.25 529 ILE A N 1
ATOM 4129 C CA . ILE A 1 529 ? -34.027 23.284 59.452 1.00 58.25 529 ILE A CA 1
ATOM 4130 C C . ILE A 1 529 ? -34.653 24.674 59.256 1.00 58.25 529 ILE A C 1
ATOM 4132 O O . ILE A 1 529 ? -34.343 25.591 60.016 1.00 58.25 529 ILE A O 1
ATOM 4136 N N . ALA A 1 530 ? -35.610 24.835 58.336 1.00 56.75 530 ALA A N 1
ATOM 4137 C CA . ALA A 1 530 ? -36.312 26.109 58.149 1.00 56.75 530 ALA A CA 1
ATOM 4138 C C . ALA A 1 530 ? -37.138 26.522 59.389 1.00 56.75 530 ALA A C 1
ATOM 4140 O O . ALA A 1 530 ? -37.120 27.689 59.796 1.00 56.75 530 ALA A O 1
ATOM 4141 N N . VAL A 1 531 ? -37.803 25.572 60.060 1.00 62.69 531 VAL A N 1
ATOM 4142 C CA . VAL A 1 531 ? -38.534 25.833 61.315 1.00 62.69 531 VAL A CA 1
ATOM 4143 C C . VAL A 1 531 ? -37.573 26.130 62.476 1.00 62.69 531 VAL A C 1
ATOM 4145 O O . VAL A 1 531 ? -37.824 27.058 63.249 1.00 62.69 531 VAL A O 1
ATOM 4148 N N . ALA A 1 532 ? -36.436 25.432 62.568 1.00 60.97 532 ALA A N 1
ATOM 4149 C CA . ALA A 1 532 ? -35.412 25.708 63.579 1.00 60.97 532 ALA A CA 1
ATOM 4150 C C . ALA A 1 532 ? -34.775 27.102 63.406 1.00 60.97 532 ALA A C 1
ATOM 4152 O O . ALA A 1 532 ? -34.626 27.832 64.388 1.00 60.97 532 ALA A O 1
ATOM 4153 N N . CYS A 1 533 ? -34.484 27.527 62.172 1.00 59.53 533 CYS A N 1
ATOM 4154 C CA . CYS A 1 533 ? -33.961 28.866 61.882 1.00 59.53 533 CYS A CA 1
ATOM 4155 C C . CYS A 1 533 ? -34.981 29.976 62.182 1.00 59.53 533 CYS A C 1
ATOM 4157 O O . CYS A 1 533 ? -34.608 31.033 62.695 1.00 59.53 533 CYS A O 1
ATOM 4159 N N . THR A 1 534 ? -36.274 29.730 61.955 1.00 63.09 534 THR A N 1
ATOM 4160 C CA . THR A 1 534 ? -37.332 30.713 62.249 1.00 63.09 534 THR A CA 1
ATOM 4161 C C . THR A 1 534 ? -37.562 30.868 63.760 1.00 63.09 534 THR A C 1
ATOM 4163 O O . THR A 1 534 ? -37.762 31.980 64.251 1.00 63.09 534 THR A O 1
ATOM 4166 N N . LEU A 1 535 ? -37.460 29.779 64.532 1.00 60.00 535 LEU A N 1
ATOM 4167 C CA . LEU A 1 535 ? -37.563 29.810 65.998 1.00 60.00 535 LEU A CA 1
ATOM 4168 C C . LEU A 1 535 ? -36.329 30.441 66.668 1.00 60.00 535 LEU A C 1
ATOM 4170 O O . LEU A 1 535 ? -36.478 31.190 67.637 1.00 60.00 535 LEU A O 1
ATOM 4174 N N . LEU A 1 536 ? -35.126 30.219 66.128 1.00 57.16 536 LEU A N 1
ATOM 4175 C CA . LEU A 1 536 ? -33.894 30.856 66.611 1.00 57.16 536 LEU A CA 1
ATOM 4176 C C . LEU A 1 536 ? -33.861 32.365 66.320 1.00 57.16 536 LEU A C 1
ATOM 4178 O O . LEU A 1 536 ? -33.457 33.142 67.187 1.00 57.16 536 LEU A O 1
ATOM 4182 N N . LEU A 1 537 ? -34.364 32.812 65.164 1.00 58.88 537 LEU A N 1
ATOM 4183 C CA . LEU A 1 537 ? -34.485 34.243 64.847 1.00 58.88 537 LEU A CA 1
ATOM 4184 C C . LEU A 1 537 ? -35.587 34.940 65.670 1.00 58.88 537 LEU A C 1
ATOM 4186 O O . LEU A 1 537 ? -35.420 36.097 66.064 1.00 58.88 537 LEU A O 1
ATOM 4190 N N . GLY A 1 538 ? -36.669 34.234 66.018 1.00 58.59 538 GLY A N 1
ATOM 4191 C CA . GLY A 1 538 ? -37.704 34.737 66.931 1.00 58.59 538 GLY A CA 1
ATOM 4192 C C . GLY A 1 538 ? -37.227 34.900 68.382 1.00 58.59 538 GLY A C 1
ATOM 4193 O O . GLY A 1 538 ? -37.576 35.881 69.043 1.00 58.59 538 GLY A O 1
ATOM 4194 N N . ALA A 1 539 ? -36.377 33.991 68.874 1.00 55.44 539 ALA A N 1
ATOM 4195 C CA . ALA A 1 539 ? -35.853 34.029 70.243 1.00 55.44 539 ALA A CA 1
ATOM 4196 C C . ALA A 1 539 ? -34.828 35.159 70.481 1.00 55.44 539 ALA A C 1
ATOM 4198 O O . ALA A 1 539 ? -34.771 35.726 71.575 1.00 55.44 539 ALA A O 1
ATOM 4199 N N . VAL A 1 540 ? -34.063 35.548 69.454 1.00 57.62 540 VAL A N 1
ATOM 4200 C CA . VAL A 1 540 ? -33.105 36.671 69.528 1.00 57.62 540 VAL A CA 1
ATOM 4201 C C . VAL A 1 540 ? -33.810 38.037 69.435 1.00 57.62 540 VAL A C 1
ATOM 4203 O O . VAL A 1 540 ? -33.332 39.025 69.991 1.00 57.62 540 VAL A O 1
ATOM 4206 N N . GLY A 1 541 ? -34.994 38.107 68.813 1.00 53.50 541 GLY A N 1
ATOM 4207 C CA . GLY A 1 541 ? -35.799 39.334 68.745 1.00 53.50 541 GLY A CA 1
ATOM 4208 C C . GLY A 1 541 ? -36.511 39.711 70.053 1.00 53.50 541 GLY A C 1
ATOM 4209 O O . GLY A 1 541 ? -36.759 40.894 70.295 1.00 53.50 541 GLY A O 1
ATOM 4210 N N . TYR A 1 542 ? -36.818 38.740 70.922 1.00 52.66 542 TYR A N 1
ATOM 4211 C CA . TYR A 1 542 ? -37.634 38.973 72.125 1.00 52.66 542 TYR A CA 1
ATOM 4212 C C . TYR A 1 542 ? -36.837 39.470 73.347 1.00 52.66 542 TYR A C 1
ATOM 4214 O O . TYR A 1 542 ? -37.409 40.046 74.268 1.00 52.66 542 TYR A O 1
ATOM 4222 N N . THR A 1 543 ? -35.508 39.334 73.361 1.00 52.06 543 THR A N 1
ATOM 4223 C CA . THR A 1 543 ? -34.659 39.754 74.496 1.00 52.06 543 THR A CA 1
ATOM 4224 C C . THR A 1 543 ? -34.184 41.213 74.438 1.00 52.06 543 THR A C 1
ATOM 4226 O O . THR A 1 543 ? -33.526 41.671 75.370 1.00 52.06 543 THR A O 1
ATOM 4229 N N . ARG A 1 544 ? -34.545 41.995 73.405 1.00 52.6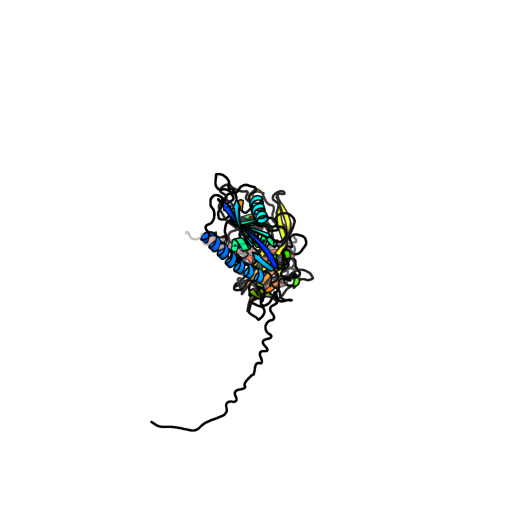9 544 ARG A N 1
ATOM 4230 C CA . ARG A 1 544 ? -34.052 43.381 73.217 1.00 52.69 544 ARG A CA 1
ATOM 4231 C C . ARG A 1 544 ? -35.077 44.506 73.447 1.00 52.69 544 ARG A C 1
ATOM 4233 O O . ARG A 1 544 ? -34.830 45.643 73.051 1.00 52.69 544 ARG A O 1
ATOM 4240 N N . ARG A 1 545 ? -36.203 44.235 74.116 1.00 55.97 545 ARG A N 1
ATOM 4241 C CA . ARG A 1 545 ? -37.150 45.265 74.595 1.00 55.97 545 ARG A CA 1
ATOM 4242 C C . ARG A 1 545 ? -37.496 45.034 76.065 1.00 55.97 545 ARG A C 1
ATOM 4244 O O . ARG A 1 545 ? -38.438 44.316 76.371 1.00 55.97 545 ARG A O 1
ATOM 4251 N N . GLY A 1 546 ? -36.747 45.659 76.974 1.00 52.47 546 GLY A N 1
ATOM 4252 C CA . GLY A 1 546 ? -37.088 45.595 78.395 1.00 52.47 546 GLY A CA 1
ATOM 4253 C C . GLY A 1 546 ? -36.076 46.184 79.371 1.00 52.47 546 GLY A C 1
ATOM 4254 O O . GLY A 1 546 ? -35.775 45.525 80.356 1.00 52.47 546 GLY A O 1
ATOM 4255 N N . SER A 1 547 ? -35.559 47.394 79.138 1.00 46.94 547 SER A N 1
ATOM 4256 C CA . SER A 1 547 ? -34.907 48.175 80.205 1.00 46.94 547 SER A CA 1
ATOM 4257 C C . SER A 1 547 ? -34.762 49.652 79.820 1.00 46.94 547 SER A C 1
ATOM 4259 O O . SER A 1 547 ? -33.739 50.101 79.316 1.00 46.94 547 SER A O 1
ATOM 4261 N N . SER A 1 548 ? -35.825 50.416 80.077 1.00 55.91 548 SER A N 1
ATOM 4262 C CA . SER A 1 548 ? -35.764 51.865 80.283 1.00 55.91 548 SER A CA 1
ATOM 4263 C C . SER A 1 548 ? -36.744 52.235 81.394 1.00 55.91 548 SER A C 1
ATOM 4265 O O . SER A 1 548 ? -37.924 52.461 81.124 1.00 55.91 548 SER A O 1
ATOM 4267 N N . LEU A 1 549 ? -36.244 52.240 82.627 1.00 45.72 549 LEU A N 1
ATOM 4268 C CA . LEU A 1 549 ? -36.640 53.134 83.714 1.00 45.72 549 LEU A CA 1
ATOM 4269 C C . LEU A 1 549 ? -35.405 53.388 84.577 1.00 45.72 549 LEU A C 1
ATOM 4271 O O . LEU A 1 549 ? -34.735 52.387 84.921 1.00 45.72 549 LEU A O 1
#

Organism: NCBI:txid2954799

Secondary structure (DSSP, 8-state):
------------------------------S-TTS-TT--SSS-SSSEEEEEEEEEEEETTSPPPHHHHHHHHHHHHHHHHHHHHHHHHHTTTSEEEEEEEEEEEEEPPPTTSPPPTTHHHHHHHHHHHTT--TTS-SEEEEE-TTS--SS--SEEEETTEEEESS--HHHHHHHHHHHTTPPP-EEEEE--BTTB--EEEETTTTEEEE--TTTSTTS-S-B-EEEETT--SS-TTSSSSSPPPPHHHHHHTS-SS-GGGS-BSSSTTS--SEEEEEE-SS-PPEEE-TTS-EEESS-PPTT--SEEEEEEEEEEEETTTTEEEEEEEEEEEEE-TT-SEEEEEE-----SS----EEEEE-SS-TT-----EETT-EEEGGGG-SEE-EEETTTTT-SS----GGGG-PPPP----SSEEEEEEEEEEE-SS-EEEEEEEEEE--STT-TT--S-SS--SHHHHHHHHHHTT-B-TTS-HHHHHHTT-SS-SSB--HHHHHHHHHHHHHHT---S-------SHHHHHHHHHHHHHHHHHTTS----

pLDDT: mean 79.94, std 18.53, range [25.44, 98.38]